Protein AF-A0A5S9IN32-F1 (afdb_monomer_lite)

Radius of gyration: 60.7 Å; chains: 1; bounding box: 199×65×132 Å

Secondary structure (DSSP, 8-state):
------TTHHHHHHHHHHHHHHHHHHHHS-----------SSS--S------------------------------HHHHHHHHHHHHHHHHHHHHHHHHHHHHHHHHHHHHHHHHHHHHHHHHHHHHHHHHHHHHHHHHHHHHHHHHHHHHHHHHHHHHHHHHHHHHHHHHHHHHHHHHHHHHHHHHHHHHHHHHHHHHHHHHHHHHHHHHHHHHHHHHHHHHHHHHHHHHHHHHHHHHHHHHHHHHHHHHHHHHHHHHHHHHHHHHHHHHHHHHHHHHHHHHHHHHHHHHHHHHHHHHHHHHHHHHHHHHHHHHHHHHHHHTT----SHHHHHHHHHHHHTT--TT---PEEE--SHHHHHHHHHHHHHTT-EEEEEETT-S-EEEE-TT--SHHHHEEEE--GGGGGGEEEEEEEE-TTT-HHHHHHHHHTT---GGG--EEEEEEEEHHHHHHHHHHHHHHHHHTT--GGGEEEEEEEEEE-TTS-EEEEEEEEEETTS-EEE---GGGG-

Organism: Uabimicrobium amorphum (NCBI:txid2596890)

Foldseek 3Di:
DDDDDDPCPVVVVV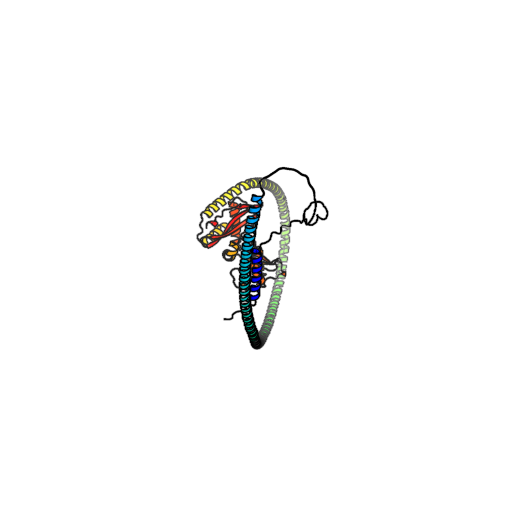VCVVVVVVVCCVPPPPPPPPPPDDDPDPPDDDDDDDDDDDDDDDDDDDDDDDDDDDDDDDPDDVVVVVVVVVVVVVVVVVVVVVVVVVVVVVVVVVVVVVVVVVVVVVVVVVVVVVVVVVVVVVVVVVVVVVVVVVVVVVVVVVVVVVVVVVVVVVVVVVVVVVVVVVVVVVVVVVVVVVVVVVVVVVVVVVVVVVVVVVVVVVVVVVVVVVVVVVVVVVVVVVVVVVVVVVVVVCVVVVVVVVVVVVVVVVVVVVVVVVVVVVVVVVVVVVVVVVVVVVVVVVVVVVVVVVVVLVVVLVVLVVVVVVLLVDDQQDPVSVLVVLVVQLVPDDPPQQAAAEAALDPVCVVCVLVQCVQQVKWKKKAAPLNQWIWTANPPDDDLLVRTHIGRDPVVLVQFDPDKHWDAVVSVVVVVVSNVVNVNDDVVRHDITMIITGGPSRVSSVRSQRCSQQVNVPHHSVFFHYQHWHWDAAPNGHIDIGGQWTQGPVRDIDGTGGSRVHD

Sequence (515 aa):
MRILHQPNIKYYAIFLAVSGVIHYVLCFLPWEKKKVKVNVAAVVKAAIKKKEEKPQEKPKEKPQKKQVDLQKKKDKEELIRYRENLEKKLRDELINKLKKIEAEKKKEIDEIKKELTKEQIQKRKELEQQTAEQQKISQELMKKLTQINQKMQEIKKQEQQQQREFTKKMQEVERKNEQKMQEKLANLEQKNREKMNEMQKKVNDEQRKLQNRKKQLDMLARKQKEELEKTKEEREQNRKNLEDYKRKIAKAVKNKMREQEKENREKIQKTLDEERKKLALEKTRLEKEILQQKRMLEQAQRLSKKNRRKKEREIINKQWKFLERVRVDSLEEHQKYIRNFSTTSKGDTVVPALNFFDNRFLKDMPEVTRFHKMQLIAYPSSMSYFIKVNLDERSLSRRYVKMKDENYFRKFNERTIDISPEILPKIAREVKRAGVYNYSDGKLNFFMLLPHSTAKYLAWKETTVCKKHGHDPKNVRICNSYFSKTRHGHWSLIVRSLVLKGGRTVSVEDFEERW

Structure (mmCIF, N/CA/C/O backbone):
data_AF-A0A5S9IN32-F1
#
_entry.id   AF-A0A5S9IN32-F1
#
loop_
_atom_site.group_PDB
_atom_site.id
_atom_site.type_symbol
_atom_site.label_atom_id
_atom_site.label_alt_id
_atom_site.label_comp_id
_atom_site.label_asym_id
_atom_site.label_entity_id
_atom_site.label_seq_id
_atom_site.pdbx_PDB_ins_code
_atom_site.Cartn_x
_atom_site.Cartn_y
_atom_site.Cartn_z
_atom_site.occupancy
_atom_site.B_iso_or_equiv
_atom_site.auth_seq_id
_atom_site.auth_comp_id
_atom_site.auth_asym_id
_atom_site.auth_atom_id
_atom_site.pdbx_PDB_model_num
ATOM 1 N N . MET A 1 1 ? 1.864 -20.190 34.675 1.00 36.59 1 MET A N 1
ATOM 2 C CA . MET A 1 1 ? 1.231 -19.208 33.755 1.00 36.59 1 MET A CA 1
ATOM 3 C C . MET A 1 1 ? 1.210 -17.841 34.440 1.00 36.59 1 MET A C 1
ATOM 5 O O . MET A 1 1 ? 1.084 -17.827 35.656 1.00 36.59 1 MET A O 1
ATOM 9 N N . ARG A 1 2 ? 1.341 -16.712 33.724 1.00 32.41 2 ARG A N 1
ATOM 10 C CA . ARG A 1 2 ? 1.148 -15.361 34.300 1.00 32.41 2 ARG A CA 1
ATOM 11 C C . ARG A 1 2 ? -0.135 -14.750 33.735 1.00 32.41 2 ARG A C 1
ATOM 13 O O . ARG A 1 2 ? -0.188 -14.458 32.545 1.00 32.41 2 ARG A O 1
ATOM 20 N N . ILE A 1 3 ? -1.150 -14.569 34.577 1.00 35.88 3 ILE A N 1
ATOM 21 C CA . ILE A 1 3 ? -2.403 -13.907 34.194 1.00 35.88 3 ILE A CA 1
ATOM 22 C C . ILE A 1 3 ? -2.163 -12.395 34.226 1.00 35.88 3 ILE A C 1
ATOM 24 O O . ILE A 1 3 ? -1.993 -11.806 35.293 1.00 35.88 3 ILE A O 1
ATOM 28 N N . LEU A 1 4 ? -2.112 -11.770 33.049 1.00 36.72 4 LEU A N 1
ATOM 29 C CA . LEU A 1 4 ? -1.941 -10.324 32.915 1.00 36.72 4 LEU A CA 1
ATOM 30 C C . LEU A 1 4 ? -3.186 -9.600 33.444 1.00 36.72 4 LEU A C 1
ATOM 32 O O . LEU A 1 4 ? -4.241 -9.632 32.811 1.00 36.72 4 LEU A O 1
ATOM 36 N N . HIS A 1 5 ? -3.049 -8.914 34.580 1.00 45.66 5 HIS A N 1
ATOM 37 C CA . HIS A 1 5 ? -4.052 -7.967 35.065 1.00 45.66 5 HIS A CA 1
ATOM 38 C C . HIS A 1 5 ? -4.254 -6.855 34.026 1.00 45.66 5 HIS A C 1
ATOM 40 O O . HIS A 1 5 ? -3.381 -6.008 33.841 1.00 45.66 5 HIS A O 1
ATOM 46 N N . GLN A 1 6 ? -5.404 -6.843 33.346 1.00 47.38 6 GLN A N 1
ATOM 47 C CA . GLN A 1 6 ? -5.774 -5.736 32.466 1.00 47.38 6 GLN A CA 1
ATOM 48 C C . GLN A 1 6 ? -6.560 -4.675 33.255 1.00 47.38 6 GLN A C 1
ATOM 50 O O . GLN A 1 6 ? -7.687 -4.952 33.670 1.00 47.38 6 GLN A O 1
ATOM 55 N N . PRO A 1 7 ? -6.046 -3.438 33.410 1.00 50.81 7 PRO A N 1
ATOM 56 C CA . PRO A 1 7 ? -6.732 -2.384 34.169 1.00 50.81 7 PRO A CA 1
ATOM 57 C C . PRO A 1 7 ? -8.033 -1.887 33.505 1.00 50.81 7 PRO A C 1
ATOM 59 O O . PRO A 1 7 ? -8.805 -1.151 34.114 1.00 50.81 7 PRO A O 1
ATOM 62 N N . ASN A 1 8 ? -8.309 -2.307 32.267 1.00 53.72 8 ASN A N 1
ATOM 63 C CA . ASN A 1 8 ? -9.374 -1.753 31.430 1.00 53.72 8 ASN A CA 1
ATOM 64 C C . ASN A 1 8 ? -10.777 -2.334 31.688 1.00 53.72 8 ASN A C 1
ATOM 66 O O . ASN A 1 8 ? -11.750 -1.782 31.177 1.00 53.72 8 ASN A O 1
ATOM 70 N N . ILE A 1 9 ? -10.918 -3.406 32.479 1.00 65.62 9 ILE A N 1
ATOM 71 C CA . ILE A 1 9 ? -12.218 -4.069 32.726 1.00 65.62 9 ILE A CA 1
ATOM 72 C C . ILE A 1 9 ? -13.261 -3.083 33.286 1.00 65.62 9 ILE A C 1
ATOM 74 O O . ILE A 1 9 ? -14.412 -3.089 32.850 1.00 65.62 9 ILE A O 1
ATOM 78 N N . LYS A 1 10 ? -12.849 -2.168 34.177 1.00 67.50 10 LYS A N 1
ATOM 79 C CA . LYS A 1 10 ? -13.735 -1.140 34.755 1.00 67.50 10 LYS A CA 1
ATOM 80 C C . LYS A 1 10 ? -14.304 -0.183 33.696 1.00 67.50 10 LYS A C 1
ATOM 82 O O . LYS A 1 10 ? -15.475 0.176 33.773 1.00 67.50 10 LYS A O 1
ATOM 87 N N . TYR A 1 11 ? -13.519 0.178 32.678 1.00 72.19 11 TYR A N 1
ATOM 88 C CA . TYR A 1 11 ? -13.979 1.045 31.587 1.00 72.19 11 TYR A CA 1
ATOM 89 C C . TYR A 1 11 ? -14.972 0.339 30.658 1.00 72.19 11 TYR A C 1
ATOM 91 O O . TYR A 1 11 ? -15.955 0.954 30.250 1.00 72.19 11 TYR A O 1
ATOM 99 N N . TYR A 1 12 ? -14.774 -0.953 30.370 1.00 69.19 12 TYR A N 1
ATOM 100 C CA . TYR A 1 12 ? -15.745 -1.730 29.588 1.00 69.19 12 TYR A CA 1
ATOM 101 C C . TYR A 1 12 ? -17.080 -1.903 30.323 1.00 69.19 12 TYR A C 1
ATOM 103 O O . TYR A 1 12 ? -18.126 -1.783 29.691 1.00 69.19 12 TYR A O 1
ATOM 111 N N . ALA A 1 13 ? -17.066 -2.103 31.646 1.00 72.19 13 ALA A N 1
ATOM 112 C CA . ALA A 1 13 ? -18.290 -2.163 32.447 1.00 72.19 13 ALA A CA 1
ATOM 113 C C . ALA A 1 13 ? -19.086 -0.842 32.394 1.00 72.19 13 ALA A C 1
ATOM 115 O O . ALA A 1 13 ? -20.290 -0.861 32.146 1.00 72.19 13 ALA A O 1
ATOM 116 N N . ILE A 1 14 ? -18.412 0.306 32.545 1.00 79.88 14 ILE A N 1
ATOM 117 C CA . ILE A 1 14 ? -19.043 1.634 32.435 1.00 79.88 14 ILE A CA 1
ATOM 118 C C . ILE A 1 14 ? -19.592 1.867 31.018 1.00 79.88 14 ILE A C 1
ATOM 120 O O . ILE A 1 14 ? -20.726 2.317 30.867 1.00 79.88 14 ILE A O 1
ATOM 124 N N . PHE A 1 15 ? -18.827 1.524 29.976 1.00 82.69 15 PHE A N 1
ATOM 125 C CA . PHE A 1 15 ? -19.266 1.678 28.586 1.00 82.69 15 PHE A CA 1
ATOM 126 C C . PHE A 1 15 ? -20.503 0.825 28.265 1.00 82.69 15 PHE A C 1
ATOM 128 O O . PHE A 1 15 ? -21.442 1.318 27.642 1.00 82.69 15 PHE A O 1
ATOM 135 N N . LEU A 1 16 ? -20.540 -0.429 28.730 1.00 80.12 16 LEU A N 1
ATOM 136 C CA . LEU A 1 16 ? -21.697 -1.314 28.566 1.00 80.12 16 LEU A CA 1
ATOM 137 C C . LEU A 1 16 ? -22.925 -0.802 29.331 1.00 80.12 16 LEU A C 1
ATOM 139 O O . LEU A 1 16 ? -24.019 -0.821 28.774 1.00 80.12 16 LEU A O 1
ATOM 143 N N . ALA A 1 17 ? -22.755 -0.285 30.552 1.00 84.56 17 ALA A N 1
ATOM 144 C CA . ALA A 1 17 ? -23.851 0.306 31.319 1.00 84.56 17 ALA A CA 1
ATOM 145 C C . ALA A 1 17 ? -24.444 1.542 30.615 1.00 84.56 17 ALA A C 1
ATOM 147 O O . ALA A 1 17 ? -25.655 1.612 30.408 1.00 84.56 17 ALA A O 1
ATOM 148 N N . VAL A 1 18 ? -23.602 2.484 30.173 1.00 85.75 18 VAL A N 1
ATOM 149 C CA . VAL A 1 18 ? -24.047 3.691 29.451 1.00 85.75 18 VAL A CA 1
ATOM 150 C C . VAL A 1 18 ? -24.701 3.333 28.112 1.00 85.75 18 VAL A C 1
ATOM 152 O O . VAL A 1 18 ? -25.775 3.845 27.800 1.00 85.75 18 VAL A O 1
ATOM 155 N N . SER A 1 19 ? -24.114 2.411 27.341 1.00 86.50 19 SER A N 1
ATOM 156 C CA . SER A 1 19 ? -24.701 1.933 26.083 1.00 86.50 19 SER A CA 1
ATOM 157 C C . SER A 1 19 ? -26.041 1.225 26.306 1.00 86.50 19 SER A C 1
ATOM 159 O O . SER A 1 19 ? -26.963 1.421 25.518 1.00 86.50 19 SER A O 1
ATOM 161 N N . GLY A 1 20 ? -26.169 0.429 27.373 1.00 86.62 20 GLY A N 1
ATOM 162 C CA . GLY A 1 20 ? -27.407 -0.258 27.739 1.00 86.62 20 GLY A CA 1
ATOM 163 C C . GLY A 1 20 ? -28.524 0.713 28.117 1.00 86.62 20 GLY A C 1
ATOM 164 O O . GLY A 1 20 ? -29.635 0.579 27.614 1.00 86.62 20 GLY A O 1
ATOM 165 N N . VAL A 1 21 ? -28.221 1.742 28.918 1.00 86.69 21 VAL A N 1
ATOM 166 C CA . VAL A 1 21 ? -29.180 2.805 29.263 1.00 86.69 21 VAL A CA 1
ATOM 167 C C . VAL A 1 21 ? -29.613 3.585 28.020 1.00 86.69 21 VAL A C 1
ATOM 169 O O . VAL A 1 21 ? -30.809 3.760 27.812 1.00 86.69 21 VAL A O 1
ATOM 172 N N . ILE A 1 22 ? -28.682 4.001 27.153 1.00 83.25 22 ILE A N 1
ATOM 173 C CA . ILE A 1 22 ? -29.022 4.721 25.911 1.00 83.25 22 ILE A CA 1
ATOM 174 C C . ILE A 1 22 ? -29.894 3.853 24.992 1.00 83.25 22 ILE A C 1
ATOM 176 O O . ILE A 1 22 ? -30.887 4.337 24.452 1.00 83.25 22 ILE A O 1
ATOM 180 N N . HIS A 1 23 ? -29.567 2.568 24.834 1.00 83.44 23 HIS A N 1
ATOM 181 C CA . HIS A 1 23 ? -30.357 1.653 24.010 1.00 83.44 23 HIS A CA 1
ATOM 182 C C . HIS A 1 23 ? -31.751 1.404 24.609 1.00 83.44 23 HIS A C 1
ATOM 184 O O . HIS A 1 23 ? -32.741 1.445 23.884 1.00 83.44 23 HIS A O 1
ATOM 190 N N . TYR A 1 24 ? -31.857 1.252 25.933 1.00 84.62 24 TYR A N 1
ATOM 191 C CA . TYR A 1 24 ? -33.141 1.122 26.623 1.00 84.62 24 TYR A CA 1
ATOM 192 C C . TYR A 1 24 ? -34.020 2.372 26.452 1.00 84.62 24 TYR A C 1
ATOM 194 O O . TYR A 1 24 ? -35.197 2.259 26.114 1.00 84.62 24 TYR A O 1
ATOM 202 N N . VAL A 1 25 ? -33.439 3.568 26.599 1.00 80.88 25 VAL A N 1
ATOM 203 C CA . VAL A 1 25 ? -34.124 4.852 26.373 1.00 80.88 25 VAL A CA 1
ATOM 204 C C . VAL A 1 25 ? -34.614 4.985 24.926 1.00 80.88 25 VAL A C 1
ATOM 206 O O . VAL A 1 25 ? -35.728 5.447 24.710 1.00 80.88 25 VAL A O 1
ATOM 209 N N . LEU A 1 26 ? -33.822 4.561 23.935 1.00 76.88 26 LEU A N 1
ATOM 210 C CA . LEU A 1 26 ? -34.195 4.652 22.517 1.00 76.88 26 LEU A CA 1
ATOM 211 C C . LEU A 1 26 ? -35.216 3.594 22.066 1.00 76.88 26 LEU A C 1
ATOM 213 O O . LEU A 1 26 ? -35.927 3.832 21.091 1.00 76.88 26 LEU A O 1
ATOM 217 N N . CYS A 1 27 ? -35.284 2.438 22.734 1.00 79.19 27 CYS A N 1
ATOM 218 C CA . CYS A 1 27 ? -36.144 1.322 22.325 1.00 79.19 27 CYS A CA 1
ATOM 219 C C . CYS A 1 27 ? -37.420 1.151 23.166 1.00 79.19 27 CYS A C 1
ATOM 221 O O . CYS A 1 27 ? -38.400 0.631 22.638 1.00 79.19 27 CYS A O 1
ATOM 223 N N . PHE A 1 28 ? -37.428 1.561 24.442 1.00 76.75 28 PHE A N 1
ATOM 224 C CA . PHE A 1 28 ? -38.509 1.226 25.386 1.00 76.75 28 PHE A CA 1
ATOM 225 C C . PHE A 1 28 ? -39.155 2.416 26.105 1.00 76.75 28 PHE A C 1
ATOM 227 O O . PHE A 1 28 ? -40.257 2.256 26.629 1.00 76.75 28 PHE A O 1
ATOM 234 N N . LEU A 1 29 ? -38.550 3.612 26.113 1.00 64.38 29 LEU A N 1
ATOM 235 C CA . LEU A 1 29 ? -39.297 4.810 26.509 1.00 64.38 29 LEU A CA 1
ATOM 236 C C . LEU A 1 29 ? -40.162 5.280 25.329 1.00 64.38 29 LEU A C 1
ATOM 238 O O . LEU A 1 29 ? -39.626 5.521 24.244 1.00 64.38 29 LEU A O 1
ATOM 242 N N . PRO A 1 30 ? -41.490 5.436 25.502 1.00 52.59 30 PRO A N 1
ATOM 243 C CA . PRO A 1 30 ? -42.349 5.923 24.436 1.00 52.59 30 PRO A CA 1
ATOM 244 C C . PRO A 1 30 ? -41.952 7.359 24.098 1.00 52.59 30 PRO A C 1
ATOM 246 O O . PRO A 1 30 ? -42.098 8.273 24.911 1.00 52.59 30 PRO A O 1
ATOM 249 N N . TRP A 1 31 ? -41.435 7.563 22.886 1.00 54.72 31 TRP A N 1
ATOM 250 C CA . TRP A 1 31 ? -41.014 8.880 22.420 1.00 54.72 31 TRP A CA 1
ATOM 251 C C . TRP A 1 31 ? -42.261 9.717 22.109 1.00 54.72 31 TRP A C 1
ATOM 253 O O . TRP A 1 31 ? -42.745 9.754 20.973 1.00 54.72 31 TRP A O 1
ATOM 263 N N . GLU A 1 32 ? -42.831 10.334 23.150 1.00 49.41 32 GLU A N 1
ATOM 264 C CA . GLU A 1 32 ? -44.016 11.177 23.038 1.00 49.41 32 GLU A CA 1
ATOM 265 C C . GLU A 1 32 ? -43.789 12.247 21.972 1.00 49.41 32 GLU A C 1
ATOM 267 O O . GLU A 1 32 ? -43.002 13.185 22.134 1.00 49.41 32 GLU A O 1
ATOM 272 N N . LYS A 1 33 ? -44.524 12.118 20.864 1.00 47.69 33 LYS A N 1
ATOM 273 C CA . LYS A 1 33 ? -44.567 13.128 19.813 1.00 47.69 33 LYS A CA 1
ATOM 274 C C . LYS A 1 33 ? -45.239 14.372 20.385 1.00 47.69 33 LYS A C 1
ATOM 276 O O . LYS A 1 33 ? -46.455 14.522 20.255 1.00 47.69 33 LYS A O 1
ATOM 281 N N . LYS A 1 34 ? -44.442 15.266 20.985 1.00 41.47 34 LYS A N 1
ATOM 282 C CA . LYS A 1 34 ? -44.843 16.615 21.406 1.00 41.47 34 LYS A CA 1
ATOM 283 C C . LYS A 1 34 ? -45.348 17.404 20.197 1.00 41.47 34 LYS A C 1
ATOM 285 O O . LYS A 1 34 ? -44.633 18.199 19.594 1.00 41.47 34 LYS A O 1
ATOM 290 N N . LYS A 1 35 ? -46.619 17.188 19.854 1.00 41.06 35 LYS A N 1
ATOM 291 C CA . LYS A 1 35 ? -47.402 18.088 19.016 1.00 41.06 35 LYS A CA 1
ATOM 292 C C . LYS A 1 35 ? -47.446 19.419 19.753 1.00 41.06 35 LYS A C 1
ATOM 294 O O . LYS A 1 35 ? -48.157 19.542 20.748 1.00 41.06 35 LYS A O 1
ATOM 299 N N . VAL A 1 36 ? -46.691 20.399 19.265 1.00 46.50 36 VAL A N 1
ATOM 300 C CA . VAL A 1 36 ? -46.791 21.788 19.719 1.00 46.50 36 VAL A CA 1
ATOM 301 C C . VAL A 1 36 ? -48.169 22.306 19.304 1.00 46.50 36 VAL A C 1
ATOM 303 O O . VAL A 1 36 ? -48.356 22.838 18.214 1.00 46.50 36 VAL A O 1
ATOM 306 N N . LYS A 1 37 ? -49.169 22.086 20.161 1.00 39.41 37 LYS A N 1
ATOM 307 C CA . LYS A 1 37 ? -50.453 22.776 20.081 1.00 39.41 37 LYS A CA 1
ATOM 308 C C . LYS A 1 37 ? -50.265 24.152 20.704 1.00 39.41 37 LYS A C 1
ATOM 310 O O . LYS A 1 37 ? -50.038 24.257 21.907 1.00 39.41 37 LYS A O 1
ATOM 315 N N . VAL A 1 38 ? -50.361 25.191 19.879 1.00 40.50 38 VAL A N 1
ATOM 316 C CA . VAL A 1 38 ? -50.439 26.579 20.347 1.00 40.50 38 VAL A CA 1
ATOM 317 C C . VAL A 1 38 ? -51.655 26.713 21.270 1.00 40.50 38 VAL A C 1
ATOM 319 O O . VAL A 1 38 ? -52.733 26.203 20.959 1.00 40.50 38 VAL A O 1
ATOM 322 N N . ASN A 1 39 ? -51.474 27.354 22.424 1.00 41.34 39 ASN A N 1
ATOM 323 C CA . ASN A 1 39 ? -52.540 27.535 23.404 1.00 41.34 39 ASN A CA 1
ATOM 324 C C . ASN A 1 39 ? -53.420 28.733 23.015 1.00 41.34 39 ASN A C 1
ATOM 326 O O . ASN A 1 39 ? -52.931 29.856 22.939 1.00 41.34 39 ASN A O 1
ATOM 330 N N . VAL A 1 40 ? -54.713 28.487 22.795 1.00 41.56 40 VAL A N 1
ATOM 331 C CA . VAL A 1 40 ? -55.714 29.502 22.402 1.00 41.56 40 VAL A CA 1
ATOM 332 C C . VAL A 1 40 ? -56.843 29.613 23.451 1.00 41.56 40 VAL A C 1
ATOM 334 O O . VAL A 1 40 ? -57.780 30.384 23.290 1.00 41.56 40 VAL A O 1
ATOM 337 N N . ALA A 1 41 ? -56.764 28.866 24.560 1.00 36.53 41 ALA A N 1
ATOM 338 C CA . ALA A 1 41 ? -57.887 28.644 25.482 1.00 36.53 41 ALA A CA 1
ATOM 339 C C . ALA A 1 41 ? -57.720 29.279 26.881 1.00 36.53 41 ALA A C 1
ATOM 341 O O . ALA A 1 41 ? -58.459 28.924 27.794 1.00 36.53 41 ALA A O 1
ATOM 342 N N . ALA A 1 42 ? -56.758 30.193 27.069 1.00 41.72 42 ALA A N 1
ATOM 343 C CA . ALA A 1 42 ? -56.380 30.702 28.399 1.00 41.72 42 ALA A CA 1
ATOM 344 C C . ALA A 1 42 ? -56.327 32.239 28.556 1.00 41.72 42 ALA A C 1
ATOM 346 O O . ALA A 1 42 ? -56.027 32.710 29.648 1.00 41.72 42 ALA A O 1
ATOM 347 N N . VAL A 1 43 ? -56.590 33.031 27.504 1.00 41.53 43 VAL A N 1
ATOM 348 C CA . VAL A 1 43 ? -56.375 34.503 27.525 1.00 41.53 43 VAL A CA 1
ATOM 349 C C . VAL A 1 43 ? -57.648 35.319 27.223 1.00 41.53 43 VAL A C 1
ATOM 351 O O . VAL A 1 43 ? -57.640 36.540 27.323 1.00 41.53 43 VAL A O 1
ATOM 354 N N . VAL A 1 44 ? -58.787 34.674 26.932 1.00 37.09 44 VAL A N 1
ATOM 355 C CA . VAL A 1 44 ? -60.081 35.366 26.755 1.00 37.09 44 VAL A CA 1
ATOM 356 C C . VAL A 1 44 ? -61.194 34.660 27.531 1.00 37.09 44 VAL A C 1
ATOM 358 O O . VAL A 1 44 ? -61.834 33.753 27.001 1.00 37.09 44 VAL A O 1
ATOM 361 N N . LYS A 1 45 ? -61.422 35.105 28.778 1.00 36.69 45 LYS A N 1
ATOM 362 C CA . LYS A 1 45 ? -62.750 35.277 29.417 1.00 36.69 45 LYS A CA 1
ATOM 363 C C . LYS A 1 45 ? -62.639 35.812 30.852 1.00 36.69 45 LYS A C 1
ATOM 365 O O . LYS A 1 45 ? -62.972 35.150 31.829 1.00 36.69 45 LYS A O 1
ATOM 370 N N . ALA A 1 46 ? -62.236 37.075 30.951 1.00 38.34 46 ALA A N 1
ATOM 371 C CA . ALA A 1 46 ? -62.897 37.971 31.893 1.00 38.34 46 ALA A CA 1
ATOM 372 C C . ALA A 1 46 ? -64.094 38.633 31.174 1.00 38.34 46 ALA A C 1
ATOM 374 O O . ALA A 1 46 ? -64.068 38.769 29.951 1.00 38.34 46 ALA A O 1
ATOM 375 N N . ALA A 1 47 ? -65.087 39.079 31.950 1.00 35.19 47 ALA A N 1
ATOM 376 C CA . ALA A 1 47 ? -66.304 39.797 31.536 1.00 35.19 47 ALA A CA 1
ATOM 377 C C . ALA A 1 47 ? -67.436 39.008 30.825 1.00 35.19 47 ALA A C 1
ATOM 379 O O . ALA A 1 47 ? -67.218 38.041 30.102 1.00 35.19 47 ALA A O 1
ATOM 380 N N . ILE A 1 48 ? -68.655 39.550 31.019 1.00 39.78 48 ILE A N 1
ATOM 381 C CA . ILE A 1 48 ? -69.983 39.165 30.483 1.00 39.78 48 ILE A CA 1
ATOM 382 C C . ILE A 1 48 ? -70.561 37.842 31.046 1.00 39.78 48 ILE A C 1
ATOM 384 O O . ILE A 1 48 ? -69.900 36.817 30.971 1.00 39.78 48 ILE A O 1
ATOM 388 N N . LYS A 1 49 ? -71.831 37.693 31.472 1.00 34.94 49 LYS A N 1
ATOM 389 C CA . LYS A 1 49 ? -72.930 38.479 32.119 1.00 34.94 49 LYS A CA 1
ATOM 390 C C . LYS A 1 49 ? -74.256 37.735 31.808 1.00 34.94 49 LYS A C 1
A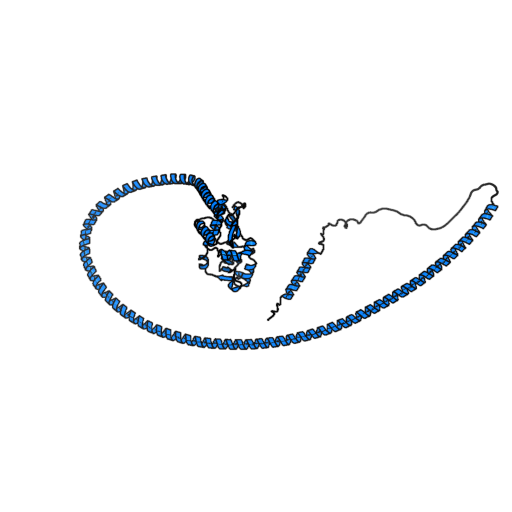TOM 392 O O . LYS A 1 49 ? -74.381 37.210 30.710 1.00 34.94 49 LYS A O 1
ATOM 397 N N . LYS A 1 50 ? -75.264 37.869 32.694 1.00 35.16 50 LYS A N 1
ATOM 398 C CA . LYS A 1 50 ? -76.685 37.423 32.571 1.00 35.16 50 LYS A CA 1
ATOM 399 C C . LYS A 1 50 ? -76.923 35.896 32.691 1.00 35.16 50 LYS A C 1
ATOM 401 O O . LYS A 1 50 ? -76.252 35.122 32.030 1.00 35.16 50 LYS A O 1
ATOM 406 N N . LYS A 1 51 ? -77.738 35.495 33.688 1.00 33.28 51 LYS A N 1
ATOM 407 C CA . LYS A 1 51 ? -79.138 34.972 33.600 1.00 33.28 51 LYS A CA 1
ATOM 408 C C . LYS A 1 51 ? -79.170 33.445 33.333 1.00 33.28 51 LYS A C 1
ATOM 410 O O . LYS A 1 51 ? -78.454 33.006 32.449 1.00 33.28 51 LYS A O 1
ATOM 415 N N . GLU A 1 52 ? -79.942 32.585 34.013 1.00 31.19 52 GLU A N 1
ATOM 416 C CA . GLU A 1 52 ? -80.926 32.707 35.124 1.00 31.19 52 GLU A CA 1
ATOM 417 C C . GLU A 1 52 ? -81.301 31.275 35.634 1.00 31.19 52 GLU A C 1
ATOM 419 O O . GLU A 1 52 ? -80.786 30.314 35.072 1.00 31.19 52 GLU A O 1
ATOM 424 N N . GLU A 1 53 ? -82.120 30.982 36.662 1.00 31.12 53 GLU A N 1
ATOM 425 C CA . GLU A 1 53 ? -82.921 31.799 37.604 1.00 31.12 53 GLU A CA 1
ATOM 426 C C . GLU A 1 53 ? -82.939 31.199 39.047 1.00 31.12 53 GLU A C 1
ATOM 428 O O . GLU A 1 53 ? -81.981 31.377 39.798 1.00 31.12 53 GLU A O 1
ATOM 433 N N . LYS A 1 54 ? -84.054 30.559 39.448 1.00 34.12 54 LYS A N 1
ATOM 434 C CA . LYS A 1 54 ? -84.503 30.022 40.763 1.00 34.12 54 LYS A CA 1
ATOM 435 C C . LYS A 1 54 ? -85.864 29.297 40.501 1.00 34.12 54 LYS A C 1
ATOM 437 O O . LYS A 1 54 ? -86.194 29.189 39.321 1.00 34.12 54 LYS A O 1
ATOM 442 N N . PRO A 1 55 ? -86.700 28.824 41.467 1.00 42.75 55 PRO A N 1
ATOM 443 C CA . PRO A 1 55 ? -86.668 28.841 42.947 1.00 42.75 55 PRO A CA 1
ATOM 444 C C . PRO A 1 55 ? -86.781 27.385 43.520 1.00 42.75 55 PRO A C 1
ATOM 446 O O . PRO A 1 55 ? -86.345 26.474 42.832 1.00 42.75 55 PRO A O 1
ATOM 449 N N . GLN A 1 56 ? -87.293 27.017 44.714 1.00 31.45 56 GLN A N 1
ATOM 450 C CA . GLN A 1 56 ? -87.781 27.704 45.933 1.00 31.45 56 GLN A CA 1
ATOM 451 C C . GLN A 1 56 ? -87.629 26.764 47.158 1.00 31.45 56 GLN A C 1
ATOM 453 O O . GLN A 1 56 ? -87.886 25.572 47.035 1.00 31.45 56 GLN A O 1
ATOM 458 N N . GLU A 1 57 ? -87.356 27.305 48.348 1.00 37.44 57 GLU A N 1
ATOM 459 C CA . GLU A 1 57 ? -87.786 26.727 49.639 1.00 37.44 57 GLU A CA 1
ATOM 460 C C . GLU A 1 57 ? -88.902 27.611 50.218 1.00 37.44 57 GLU A C 1
ATOM 462 O O . GLU A 1 57 ? -88.862 28.826 50.005 1.00 37.44 57 GLU A O 1
ATOM 467 N N . LYS A 1 58 ? -89.852 27.057 50.991 1.00 32.53 58 LYS A N 1
ATOM 468 C CA . LYS A 1 58 ? -90.803 27.845 51.807 1.00 32.53 58 LYS A CA 1
ATOM 469 C C . LYS A 1 58 ? -91.312 27.102 53.059 1.00 32.53 58 LYS A C 1
ATOM 471 O O . LYS A 1 58 ? -91.762 25.966 52.927 1.00 32.53 58 LYS A O 1
ATOM 476 N N . PRO A 1 59 ? -91.347 27.759 54.238 1.00 46.38 59 PRO A N 1
ATOM 477 C CA . PRO A 1 59 ? -92.003 27.253 55.448 1.00 46.38 59 PRO A CA 1
ATOM 478 C C . PRO A 1 59 ? -93.260 28.054 55.893 1.00 46.38 59 PRO A C 1
ATOM 480 O O . PRO A 1 59 ? -93.384 29.237 55.605 1.00 46.38 59 PRO A O 1
ATOM 483 N N . LYS A 1 60 ? -94.109 27.386 56.697 1.00 34.47 60 LYS A N 1
ATOM 484 C CA . LYS A 1 60 ? -95.004 27.874 57.789 1.00 34.47 60 LYS A CA 1
ATOM 485 C C . LYS A 1 60 ? -96.134 28.935 57.595 1.00 34.47 60 LYS A C 1
ATOM 487 O O . LYS A 1 60 ? -95.891 30.097 57.318 1.00 34.47 60 LYS A O 1
ATOM 492 N N . GLU A 1 61 ? -97.325 28.507 58.062 1.00 31.08 61 GLU A N 1
ATOM 493 C CA . GLU A 1 61 ? -98.340 29.184 58.927 1.00 31.08 61 GLU A CA 1
ATOM 494 C C . GLU A 1 61 ? -99.376 30.243 58.426 1.00 31.08 61 GLU A C 1
ATOM 496 O O . GLU A 1 61 ? -99.028 31.382 58.148 1.00 31.08 61 GLU A O 1
ATOM 501 N N . LYS A 1 62 ? -100.676 29.893 58.638 1.00 33.66 62 LYS A N 1
ATOM 502 C CA . LYS A 1 62 ? -101.841 30.732 59.088 1.00 33.66 62 LYS A CA 1
ATOM 503 C C . LYS A 1 62 ? -102.471 31.769 58.100 1.00 33.66 62 LYS A C 1
ATOM 505 O O . LYS A 1 62 ? -101.808 32.175 57.159 1.00 33.66 62 LYS A O 1
ATOM 510 N N . PRO A 1 63 ? -103.701 32.309 58.353 1.00 44.47 63 PRO A N 1
ATOM 511 C CA . PRO A 1 63 ? -104.968 31.665 58.799 1.00 44.47 63 PRO A CA 1
ATOM 512 C C . PRO A 1 63 ? -106.279 32.237 58.129 1.00 44.47 63 PRO A C 1
ATOM 514 O O . PRO A 1 63 ? -106.208 33.199 57.380 1.00 44.47 63 PRO A O 1
ATOM 517 N N . GLN A 1 64 ? -107.481 31.758 58.542 1.00 30.94 64 GLN A N 1
ATOM 518 C CA . GLN A 1 64 ? -108.841 32.392 58.395 1.00 30.94 64 GLN A CA 1
ATOM 519 C C . GLN A 1 64 ? -109.503 32.475 56.976 1.00 30.94 64 GLN A C 1
ATOM 521 O O . GLN A 1 64 ? -108.787 32.437 55.989 1.00 30.94 64 GLN A O 1
ATOM 526 N N . LYS A 1 65 ? -110.841 32.632 56.759 1.00 30.59 65 LYS A N 1
ATOM 527 C CA . LYS A 1 65 ? -112.121 32.244 57.457 1.00 30.59 65 LYS A CA 1
ATOM 528 C C . LYS A 1 65 ? -113.363 32.567 56.545 1.00 30.59 65 LYS A C 1
ATOM 530 O O . LYS A 1 65 ? -113.222 33.407 55.669 1.00 30.59 65 LYS A O 1
ATOM 535 N N . LYS A 1 66 ? -114.566 32.017 56.852 1.00 33.16 66 LYS A N 1
ATOM 536 C CA . LYS A 1 66 ? -115.950 32.289 56.307 1.00 33.16 66 LYS A CA 1
ATOM 537 C C . LYS A 1 66 ? -116.342 31.640 54.945 1.00 33.16 66 LYS A C 1
ATOM 539 O O . LYS A 1 66 ? -115.580 31.747 54.001 1.00 33.16 66 LYS A O 1
ATOM 544 N N . GLN A 1 67 ? -117.370 30.761 54.900 1.00 33.69 67 GLN A N 1
ATOM 545 C CA . GLN A 1 67 ? -118.846 30.927 54.640 1.00 33.69 67 GLN A CA 1
ATOM 546 C C . GLN A 1 67 ? -119.197 30.976 53.125 1.00 33.69 67 GLN A C 1
ATOM 548 O O . GLN A 1 67 ? -118.391 31.486 52.361 1.00 33.69 67 GLN A O 1
ATOM 553 N N . VAL A 1 68 ? -120.299 30.403 52.598 1.00 31.84 68 VAL A N 1
ATOM 554 C CA . VAL A 1 68 ? -121.729 30.428 53.020 1.00 31.84 68 VAL A CA 1
ATOM 555 C C . VAL A 1 68 ? -122.491 29.095 52.744 1.00 31.84 68 VAL A C 1
ATOM 557 O O . VAL A 1 68 ? -122.139 28.369 51.822 1.00 31.84 68 VAL A O 1
ATOM 560 N N . ASP A 1 69 ? -123.501 28.811 53.585 1.00 35.09 69 ASP A N 1
ATOM 561 C CA . ASP A 1 69 ? -124.822 28.117 53.453 1.00 35.09 69 ASP A CA 1
ATOM 562 C C . ASP A 1 69 ? -125.325 27.636 52.054 1.00 35.09 69 ASP A C 1
ATOM 564 O O . ASP A 1 69 ? -124.894 28.165 51.039 1.00 35.09 69 ASP A O 1
ATOM 568 N N . LEU A 1 70 ? -126.305 26.726 51.838 1.00 36.91 70 LEU A N 1
ATOM 569 C CA . LEU A 1 70 ? -127.206 25.802 52.597 1.00 36.91 70 LEU A CA 1
ATOM 570 C C . LEU A 1 70 ? -127.807 24.795 51.541 1.00 36.91 70 LEU A C 1
ATOM 572 O O . LEU A 1 70 ? -127.540 24.971 50.358 1.00 36.91 70 LEU A O 1
ATOM 576 N N . GLN A 1 71 ? -128.659 23.765 51.737 1.00 37.44 71 GLN A N 1
ATOM 577 C CA . GLN A 1 71 ? -129.254 22.981 52.846 1.00 37.44 71 GLN A CA 1
ATOM 578 C C . GLN A 1 71 ? -129.822 21.653 52.257 1.00 37.44 71 GLN A C 1
ATOM 580 O O . GLN A 1 71 ? -130.385 21.715 51.164 1.00 37.44 71 GLN A O 1
ATOM 585 N N . LYS A 1 72 ? -129.837 20.518 52.994 1.00 34.16 72 LYS A N 1
ATOM 586 C CA . LYS A 1 72 ? -131.042 19.665 53.259 1.00 34.16 72 LYS A CA 1
ATOM 587 C C . LYS A 1 72 ? -130.738 18.324 53.974 1.00 34.16 72 LYS A C 1
ATOM 589 O O . LYS A 1 72 ? -129.694 17.714 53.795 1.00 34.16 72 LYS A O 1
ATOM 594 N N . LYS A 1 73 ? -131.736 17.920 54.772 1.00 36.06 73 LYS A N 1
ATOM 595 C CA . LYS A 1 73 ? -132.049 16.632 55.447 1.00 36.06 73 LYS A CA 1
ATOM 596 C C . LYS A 1 73 ? -131.749 15.370 54.593 1.00 36.06 73 LYS A C 1
ATOM 598 O O . LYS A 1 73 ? -131.835 15.479 53.376 1.00 36.06 73 LYS A O 1
ATOM 603 N N . LYS A 1 74 ? -131.536 14.148 55.118 1.00 39.56 74 LYS A N 1
ATOM 604 C CA . LYS A 1 74 ? -131.355 13.595 56.491 1.00 39.56 74 LYS A CA 1
ATOM 605 C C . LYS A 1 74 ? -130.662 12.197 56.374 1.00 39.56 74 LYS A C 1
ATOM 607 O O . LYS A 1 74 ? -130.134 11.888 55.311 1.00 39.56 74 LYS A O 1
ATOM 612 N N . ASP A 1 75 ? -130.654 11.383 57.437 1.00 45.16 75 ASP A N 1
ATOM 613 C CA . ASP A 1 75 ? -130.381 9.923 57.424 1.00 45.16 75 ASP A CA 1
ATOM 614 C C . ASP A 1 75 ? -128.932 9.457 57.133 1.00 45.16 75 ASP A C 1
ATOM 616 O O . ASP A 1 75 ? -128.695 8.569 56.314 1.00 45.16 75 ASP A O 1
ATOM 620 N N . LYS A 1 76 ? -127.932 10.022 57.837 1.00 50.84 76 LYS A N 1
ATOM 621 C CA . LYS A 1 76 ? -126.522 9.550 57.782 1.00 50.84 76 LYS A CA 1
ATOM 622 C C . LYS A 1 76 ? -125.753 9.457 59.114 1.00 50.84 76 LYS A C 1
ATOM 624 O O . LYS A 1 76 ? -124.594 9.048 59.100 1.00 50.84 76 LYS A O 1
ATOM 629 N N . GLU A 1 77 ? -126.346 9.808 60.255 1.00 51.97 77 GLU A N 1
ATOM 630 C CA . GLU A 1 77 ? -125.584 10.004 61.506 1.00 51.97 77 GLU A CA 1
ATOM 631 C C . GLU A 1 77 ? -125.104 8.704 62.185 1.00 51.97 77 GLU A C 1
ATOM 633 O O . GLU A 1 77 ? -124.012 8.686 62.754 1.00 51.97 77 GLU A O 1
ATOM 638 N N . GLU A 1 78 ? -125.836 7.589 62.072 1.00 55.22 78 GLU A N 1
ATOM 639 C CA . GLU A 1 78 ? -125.394 6.301 62.644 1.00 55.22 78 GLU A CA 1
ATOM 640 C C . GLU A 1 78 ? -124.173 5.718 61.914 1.00 55.22 78 GLU A C 1
ATOM 642 O O . GLU A 1 78 ? -123.246 5.200 62.546 1.00 55.22 78 GLU A O 1
ATOM 647 N N . LEU A 1 79 ? -124.119 5.874 60.585 1.00 55.62 79 LEU A N 1
ATOM 648 C CA . LEU A 1 79 ? -123.022 5.368 59.756 1.00 55.62 79 LEU A CA 1
ATOM 649 C C . LEU A 1 79 ? -121.679 6.039 60.101 1.00 55.62 79 LEU A C 1
ATOM 651 O O . LEU A 1 79 ? -120.623 5.417 59.982 1.00 55.62 79 LEU A O 1
ATOM 655 N N . ILE A 1 80 ? -121.716 7.299 60.551 1.00 59.88 80 ILE A N 1
ATOM 656 C CA . ILE A 1 80 ? -120.528 8.063 60.953 1.00 59.88 80 ILE A CA 1
ATOM 657 C C . ILE A 1 80 ? -119.947 7.491 62.254 1.00 59.88 80 ILE A C 1
ATOM 659 O O . ILE A 1 80 ? -118.775 7.116 62.277 1.00 59.88 80 ILE A O 1
ATOM 663 N N . ARG A 1 81 ? -120.768 7.314 63.301 1.00 59.97 81 ARG A N 1
ATOM 664 C CA . ARG A 1 81 ? -120.307 6.809 64.613 1.00 59.97 81 ARG A CA 1
ATOM 665 C C . ARG A 1 81 ? -119.722 5.395 64.556 1.00 59.97 81 ARG A C 1
ATOM 667 O O . ARG A 1 81 ? -118.794 5.081 65.307 1.00 59.97 81 ARG A O 1
ATOM 674 N N . TYR A 1 82 ? -120.247 4.531 63.683 1.00 66.19 82 TYR A N 1
ATOM 675 C CA . TYR A 1 82 ? -119.665 3.202 63.467 1.00 66.19 82 TYR A CA 1
ATOM 676 C C . TYR A 1 82 ? -118.280 3.303 62.808 1.00 66.19 82 TYR A C 1
ATOM 678 O O . TYR A 1 82 ? -117.322 2.677 63.266 1.00 66.19 82 TYR A O 1
ATOM 686 N N . ARG A 1 83 ? -118.153 4.149 61.776 1.00 70.44 83 ARG A N 1
ATOM 687 C CA . ARG A 1 83 ? -116.905 4.354 61.030 1.00 70.44 83 ARG A CA 1
ATOM 688 C C . ARG A 1 83 ? -115.796 4.950 61.899 1.00 70.44 83 ARG A C 1
ATOM 690 O O . ARG A 1 83 ? -114.680 4.445 61.864 1.00 70.44 83 ARG A O 1
ATOM 697 N N . GLU A 1 84 ? -116.109 5.947 62.726 1.00 73.44 84 GLU A N 1
ATOM 698 C CA . GLU A 1 84 ? -115.155 6.576 63.653 1.00 73.44 84 GLU A CA 1
ATOM 699 C C . GLU A 1 84 ? -114.585 5.579 64.677 1.00 73.44 84 GLU A C 1
ATOM 701 O O . GLU A 1 84 ? -113.373 5.534 64.896 1.00 73.44 84 GLU A O 1
ATOM 706 N N . ASN A 1 85 ? -115.432 4.730 65.271 1.00 76.00 85 ASN A N 1
ATOM 707 C CA . ASN A 1 85 ? -114.983 3.701 66.215 1.00 76.00 85 ASN A CA 1
ATOM 708 C C . ASN A 1 85 ? -114.121 2.617 65.548 1.00 76.00 85 ASN A C 1
A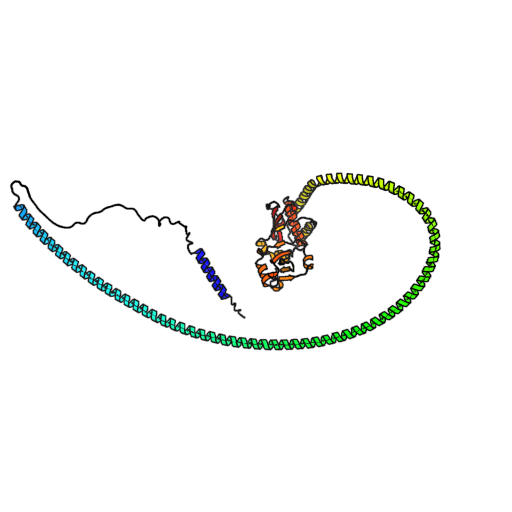TOM 710 O O . ASN A 1 85 ? -113.163 2.130 66.156 1.00 76.00 85 ASN A O 1
ATOM 714 N N . LEU A 1 86 ? -114.442 2.241 64.307 1.00 75.38 86 LEU A N 1
ATOM 715 C CA . LEU A 1 86 ? -113.688 1.233 63.562 1.00 75.38 86 LEU A CA 1
ATOM 716 C C . LEU A 1 86 ? -112.334 1.793 63.092 1.00 75.38 86 LEU A C 1
ATOM 718 O O . LEU A 1 86 ? -111.309 1.140 63.286 1.00 75.38 86 LEU A O 1
ATOM 722 N N . GLU A 1 87 ? -112.293 3.038 62.603 1.00 77.50 87 GLU A N 1
ATOM 723 C CA . GLU A 1 87 ? -111.038 3.754 62.333 1.00 77.50 87 GLU A CA 1
ATOM 724 C C . GLU A 1 87 ? -110.166 3.894 63.583 1.00 77.50 87 GLU A C 1
ATOM 726 O O . GLU A 1 87 ? -108.953 3.704 63.497 1.00 77.50 87 GLU A O 1
ATOM 731 N N . LYS A 1 88 ? -110.754 4.199 64.748 1.00 80.44 88 LYS A N 1
ATOM 732 C CA . LYS A 1 88 ? -110.001 4.322 66.002 1.00 80.44 88 LYS A CA 1
ATOM 733 C C . LYS A 1 88 ? -109.313 3.005 66.372 1.00 80.44 88 LYS A C 1
ATOM 735 O O . LYS A 1 88 ? -108.100 3.004 66.566 1.00 80.44 88 LYS A O 1
ATOM 740 N N . LYS A 1 89 ? -110.043 1.880 66.351 1.00 80.00 89 LYS A N 1
ATOM 741 C CA . LYS A 1 89 ? -109.453 0.544 66.564 1.00 80.00 89 LYS A CA 1
ATOM 742 C C . LYS A 1 89 ? -108.333 0.238 65.564 1.00 80.00 89 LYS A C 1
ATOM 744 O O . LYS A 1 89 ? -107.281 -0.246 65.972 1.00 80.00 89 LYS A O 1
ATOM 749 N N . LEU A 1 90 ? -108.528 0.555 64.280 1.00 81.69 90 LEU A N 1
ATOM 750 C CA . LEU A 1 90 ? -107.524 0.299 63.242 1.00 81.69 90 LEU A CA 1
ATOM 751 C C . LEU A 1 90 ? -106.243 1.128 63.454 1.00 81.69 90 LEU A C 1
ATOM 753 O O . LEU A 1 90 ? -105.138 0.621 63.262 1.00 81.69 90 LEU A O 1
ATOM 757 N N . ARG A 1 91 ? -106.380 2.391 63.884 1.00 79.69 91 ARG A N 1
ATOM 758 C CA . ARG A 1 91 ? -105.253 3.273 64.238 1.00 79.69 91 ARG A CA 1
ATOM 759 C C . ARG A 1 91 ? -104.504 2.755 65.465 1.00 79.69 91 ARG A C 1
ATOM 761 O O . ARG A 1 91 ? -103.279 2.684 65.422 1.00 79.69 91 ARG A O 1
ATOM 768 N N . ASP A 1 92 ? -105.213 2.347 66.516 1.00 81.81 92 ASP A N 1
ATOM 769 C CA . ASP A 1 92 ? -104.600 1.799 67.732 1.00 81.81 92 ASP A CA 1
ATOM 770 C C . ASP A 1 92 ? -103.854 0.478 67.446 1.00 81.81 92 ASP A C 1
ATOM 772 O O . ASP A 1 92 ? -102.750 0.255 67.952 1.00 81.81 92 ASP A O 1
ATOM 776 N N . GLU A 1 93 ? -104.390 -0.380 66.572 1.00 84.81 93 GLU A N 1
ATOM 777 C CA . GLU A 1 93 ? -103.710 -1.602 66.124 1.00 84.81 93 GLU A CA 1
ATOM 778 C C . GLU A 1 93 ? -102.458 -1.298 65.278 1.00 84.81 93 GLU A C 1
ATOM 780 O O . GLU A 1 93 ? -101.400 -1.890 65.508 1.00 84.81 93 GLU A O 1
ATOM 785 N N . LEU A 1 94 ? -102.537 -0.338 64.347 1.00 81.50 94 LEU A N 1
ATOM 786 C CA . LEU A 1 94 ? -101.393 0.131 63.553 1.00 81.50 94 LEU A CA 1
ATOM 787 C C . LEU A 1 94 ? -100.284 0.728 64.428 1.00 81.50 94 LEU A C 1
ATOM 789 O O . LEU A 1 94 ? -99.118 0.385 64.246 1.00 81.50 94 LEU A O 1
ATOM 793 N N . ILE A 1 95 ? -100.631 1.562 65.412 1.00 83.06 95 ILE A N 1
ATOM 794 C CA . ILE A 1 95 ? -99.676 2.146 66.367 1.00 83.06 95 ILE A CA 1
ATOM 795 C C . ILE A 1 95 ? -98.984 1.045 67.182 1.00 83.06 95 ILE A C 1
ATOM 797 O O . ILE A 1 95 ? -97.772 1.101 67.391 1.00 83.06 95 ILE A O 1
ATOM 801 N N . ASN A 1 96 ? -99.718 0.016 67.611 1.00 85.31 96 ASN A N 1
ATOM 802 C CA . ASN A 1 96 ? -99.137 -1.107 68.348 1.00 85.31 96 ASN A CA 1
ATOM 803 C C . ASN A 1 96 ? -98.261 -2.016 67.467 1.00 85.31 96 ASN A C 1
ATOM 805 O O . ASN A 1 96 ? -97.243 -2.519 67.945 1.00 85.31 96 ASN A O 1
ATOM 809 N N . LYS A 1 97 ? -98.591 -2.190 66.180 1.00 86.06 97 LYS A N 1
ATOM 810 C CA . LYS A 1 97 ? -97.731 -2.884 65.204 1.00 86.06 97 LYS A CA 1
ATOM 811 C C . LYS A 1 97 ? -96.446 -2.099 64.920 1.00 86.06 97 LYS A C 1
ATOM 813 O O . LYS A 1 97 ? -95.368 -2.683 64.982 1.00 86.06 97 LYS A O 1
ATOM 818 N N . LEU A 1 98 ? -96.537 -0.784 64.706 1.00 82.69 98 LEU A N 1
ATOM 819 C CA . LEU A 1 98 ? -95.372 0.089 64.516 1.00 82.69 98 LEU A CA 1
ATOM 820 C C . LEU A 1 98 ? -94.431 0.049 65.728 1.00 82.69 98 LEU A C 1
ATOM 822 O O . LEU A 1 98 ? -93.247 -0.217 65.555 1.00 82.69 98 LEU A O 1
ATOM 826 N N . LYS A 1 99 ? -94.953 0.182 66.955 1.00 86.56 99 LYS A N 1
ATOM 827 C CA . LYS A 1 99 ? -94.145 0.087 68.187 1.00 86.56 99 LYS A CA 1
ATOM 828 C C . LYS A 1 99 ? -93.426 -1.258 68.350 1.00 86.56 99 LYS A C 1
ATOM 830 O O . LYS A 1 99 ? -92.319 -1.287 68.884 1.00 86.56 99 LYS A O 1
ATOM 835 N N . LYS A 1 100 ? -94.023 -2.372 67.899 1.00 88.19 100 LYS A N 1
ATOM 836 C CA . LYS A 1 100 ? -93.347 -3.683 67.876 1.00 88.19 100 LYS A CA 1
ATOM 837 C C . LYS A 1 100 ? -92.202 -3.704 66.863 1.00 88.19 100 LYS A C 1
ATOM 839 O O . LYS A 1 100 ? -91.085 -4.042 67.242 1.00 88.19 100 LYS A O 1
ATOM 844 N N . ILE A 1 101 ? -92.452 -3.255 65.632 1.00 83.75 101 ILE A N 1
ATOM 845 C CA . ILE A 1 101 ? -91.442 -3.188 64.563 1.00 83.75 101 ILE A CA 1
ATOM 846 C C . ILE A 1 101 ? -90.276 -2.267 64.960 1.00 83.75 101 ILE A C 1
ATOM 848 O O . ILE A 1 101 ? -89.118 -2.623 64.759 1.00 83.75 101 ILE A O 1
ATOM 852 N N . GLU A 1 102 ? -90.547 -1.114 65.578 1.00 83.31 102 GLU A N 1
ATOM 853 C CA . GLU A 1 102 ? -89.515 -0.214 66.112 1.00 83.31 102 GLU A CA 1
ATOM 854 C C . GLU A 1 102 ? -88.684 -0.879 67.221 1.00 83.31 102 GLU A C 1
ATOM 856 O O . GLU A 1 102 ? -87.459 -0.750 67.234 1.00 83.31 102 GLU A O 1
ATOM 861 N N . ALA A 1 103 ? -89.319 -1.621 68.134 1.00 88.25 103 ALA A N 1
ATOM 862 C CA . ALA A 1 103 ? -88.623 -2.340 69.201 1.00 88.25 103 ALA A CA 1
ATOM 863 C C . ALA A 1 103 ? -87.768 -3.508 68.673 1.00 88.25 103 ALA A C 1
ATOM 865 O O . ALA A 1 103 ? -86.664 -3.732 69.171 1.00 88.25 103 ALA A O 1
ATOM 866 N N . GLU A 1 104 ? -88.245 -4.230 67.658 1.00 86.56 104 GLU A N 1
ATOM 867 C CA . GLU A 1 104 ? -87.516 -5.306 66.976 1.00 86.56 104 GLU A CA 1
ATOM 868 C C . GLU A 1 104 ? -86.325 -4.748 66.186 1.00 86.56 104 GLU A C 1
ATOM 870 O O . GLU A 1 104 ? -85.187 -5.158 66.419 1.00 86.56 104 GLU A O 1
ATOM 875 N N . LYS A 1 105 ? -86.536 -3.718 65.357 1.00 85.50 105 LYS A N 1
ATOM 876 C CA . LYS A 1 105 ? -85.455 -3.062 64.604 1.00 85.50 105 LYS A CA 1
ATOM 877 C C . LYS A 1 105 ? -84.418 -2.403 65.509 1.00 85.50 105 LYS A C 1
ATOM 879 O O . LYS A 1 105 ? -83.233 -2.422 65.188 1.00 85.50 105 LYS A O 1
ATOM 884 N N . LYS A 1 106 ? -84.817 -1.877 66.672 1.00 85.94 106 LYS A N 1
ATOM 885 C CA . LYS A 1 106 ? -83.867 -1.361 67.668 1.00 85.94 106 LYS A CA 1
ATOM 886 C C . LYS A 1 106 ? -82.986 -2.469 68.261 1.00 85.94 106 LYS A C 1
ATOM 888 O O . LYS A 1 106 ? -81.793 -2.234 68.438 1.00 85.94 106 LYS A O 1
ATOM 893 N N . LYS A 1 107 ? -83.530 -3.670 68.508 1.00 87.69 107 LYS A N 1
ATOM 894 C CA . LYS A 1 107 ? -82.737 -4.836 68.943 1.00 87.69 107 LYS A CA 1
ATOM 895 C C . LYS A 1 107 ? -81.739 -5.273 67.872 1.00 87.69 107 LYS A C 1
ATOM 897 O O . LYS A 1 107 ? -80.559 -5.356 68.190 1.00 87.69 107 LYS A O 1
ATOM 902 N N . GLU A 1 108 ? -82.178 -5.448 66.622 1.00 84.56 108 GLU A N 1
ATOM 903 C CA . GLU A 1 108 ? -81.288 -5.787 65.494 1.00 84.56 108 GLU A CA 1
ATOM 904 C C . GLU A 1 108 ? -80.120 -4.793 65.381 1.00 84.56 108 GLU A C 1
ATOM 906 O O . GLU A 1 108 ? -78.956 -5.184 65.310 1.00 84.56 108 GLU A O 1
ATOM 911 N N . ILE A 1 109 ? -80.415 -3.490 65.431 1.00 78.38 109 ILE A N 1
ATOM 912 C CA . ILE A 1 109 ? -79.408 -2.423 65.364 1.00 78.38 109 ILE A CA 1
ATOM 913 C C . ILE A 1 109 ? -78.417 -2.502 66.539 1.00 78.38 109 ILE A C 1
ATOM 915 O O . ILE A 1 109 ? -77.216 -2.299 66.345 1.00 78.38 109 ILE A O 1
ATOM 919 N N . ASP A 1 110 ? -78.885 -2.790 67.754 1.00 85.31 110 ASP A N 1
ATOM 920 C CA . ASP A 1 110 ? -78.029 -2.891 68.942 1.00 85.31 110 ASP A CA 1
ATOM 921 C C . ASP A 1 110 ? -77.279 -4.236 69.047 1.00 85.31 110 ASP A C 1
ATOM 923 O O . ASP A 1 110 ? -76.298 -4.327 69.788 1.00 85.31 110 ASP A O 1
ATOM 927 N N . GLU A 1 111 ? -77.667 -5.259 68.283 1.00 89.75 111 GLU A N 1
ATOM 928 C CA . GLU A 1 111 ? -76.891 -6.489 68.070 1.00 89.75 111 GLU A CA 1
ATOM 929 C C . GLU A 1 111 ? -75.809 -6.284 67.002 1.00 89.75 111 GLU A C 1
ATOM 931 O O . GLU A 1 111 ? -74.630 -6.492 67.295 1.00 89.75 111 GLU A O 1
ATOM 936 N N . ILE A 1 112 ? -76.156 -5.725 65.837 1.00 79.12 112 ILE A N 1
ATOM 937 C CA . ILE A 1 112 ? -75.203 -5.385 64.763 1.00 79.12 112 ILE A CA 1
ATOM 938 C C . ILE A 1 112 ? -74.077 -4.470 65.282 1.00 79.12 112 ILE A C 1
ATOM 940 O O . ILE A 1 112 ? -72.904 -4.688 64.976 1.00 79.12 112 ILE A O 1
ATOM 944 N N . LYS A 1 113 ? -74.383 -3.484 66.143 1.00 81.62 113 LYS A N 1
ATOM 945 C CA . LYS A 1 113 ? -73.358 -2.646 66.807 1.00 81.62 113 LYS A CA 1
ATOM 946 C C . LYS A 1 113 ? -72.381 -3.451 67.674 1.00 81.62 113 LYS A C 1
ATOM 948 O O . LYS A 1 113 ? -71.194 -3.115 67.718 1.00 81.62 113 LYS A O 1
ATOM 953 N N . LYS A 1 114 ? -72.857 -4.482 68.386 1.00 86.00 114 LYS A N 1
ATOM 954 C CA . LYS A 1 114 ? -72.023 -5.347 69.244 1.00 86.00 114 LYS A CA 1
ATOM 955 C C . LYS A 1 114 ? -71.129 -6.257 68.408 1.00 86.00 114 LYS A C 1
ATOM 957 O O . LYS A 1 114 ? -69.989 -6.502 68.792 1.00 86.00 114 LYS A O 1
ATOM 962 N N . GLU A 1 115 ? -71.612 -6.744 67.271 1.00 84.75 115 GLU A N 1
ATOM 963 C CA . GLU A 1 115 ? -70.790 -7.534 66.350 1.00 84.75 115 GLU A CA 1
ATOM 964 C C . GLU A 1 115 ? -69.728 -6.670 65.668 1.00 84.75 115 GLU A C 1
ATOM 966 O O . GLU A 1 115 ? -68.548 -7.012 65.711 1.00 84.75 115 GLU A O 1
ATOM 971 N N . LEU A 1 116 ? -70.100 -5.485 65.173 1.00 80.31 116 LEU A N 1
ATOM 972 C CA . LEU A 1 116 ? -69.159 -4.537 64.573 1.00 80.31 116 LEU A CA 1
ATOM 973 C C . LEU A 1 116 ? -68.050 -4.109 65.556 1.00 80.31 116 LEU A C 1
ATOM 975 O O . LEU A 1 116 ? -66.887 -3.996 65.168 1.00 80.31 116 LEU A O 1
ATOM 979 N N . THR A 1 117 ? -68.370 -3.916 66.842 1.00 84.88 117 THR A N 1
ATOM 980 C CA . THR A 1 117 ? -67.346 -3.625 67.866 1.00 84.88 117 THR A CA 1
ATOM 981 C C . THR A 1 117 ? -66.467 -4.831 68.197 1.00 84.88 117 THR A C 1
ATOM 983 O O . THR A 1 117 ? -65.271 -4.639 68.408 1.00 84.88 117 THR A O 1
ATOM 986 N N . LYS A 1 118 ? -66.984 -6.069 68.178 1.00 86.56 118 LYS A N 1
ATOM 987 C CA . LYS A 1 118 ? -66.153 -7.288 68.282 1.00 86.56 118 LYS A CA 1
ATOM 988 C C . LYS A 1 118 ? -65.230 -7.473 67.072 1.00 86.56 118 LYS A C 1
ATOM 990 O O . LYS A 1 118 ? -64.097 -7.915 67.242 1.00 86.56 118 LYS A O 1
ATOM 995 N N . GLU A 1 119 ? -65.679 -7.121 65.870 1.00 84.38 119 GLU A N 1
ATOM 996 C CA . GLU A 1 119 ? -64.875 -7.239 64.650 1.00 84.38 119 GLU A CA 1
ATOM 997 C C . GLU A 1 119 ? -63.752 -6.182 64.605 1.00 84.38 119 GLU A C 1
ATOM 999 O O . GLU A 1 119 ? -62.597 -6.511 64.335 1.00 84.38 119 GLU A O 1
ATOM 1004 N N . GLN A 1 120 ? -64.053 -4.923 64.951 1.00 82.56 120 GLN A N 1
ATOM 1005 C CA . GLN A 1 120 ? -63.043 -3.861 65.106 1.00 82.56 120 GLN A CA 1
ATOM 1006 C C . GLN A 1 120 ? -62.068 -4.165 66.258 1.00 82.56 120 GLN A C 1
ATOM 1008 O O . GLN A 1 120 ? -60.857 -4.017 66.093 1.00 82.56 120 GLN A O 1
ATOM 1013 N N . ILE A 1 121 ? -62.618 -4.665 67.373 1.00 86.50 121 ILE A N 1
ATOM 1014 C CA . ILE A 1 121 ? -62.018 -5.595 68.341 1.00 86.50 121 ILE A CA 1
ATOM 1015 C C . ILE A 1 121 ? -60.799 -6.372 67.816 1.00 86.50 121 ILE A C 1
ATOM 1017 O O . ILE A 1 121 ? -59.629 -6.079 68.067 1.00 86.50 121 ILE A O 1
ATOM 1021 N N . GLN A 1 122 ? -61.141 -7.407 67.053 1.00 87.50 122 GLN A N 1
ATOM 1022 C CA . GLN A 1 122 ? -60.246 -8.430 66.544 1.00 87.50 122 GLN A CA 1
ATOM 1023 C C . GLN A 1 122 ? -59.245 -7.881 65.515 1.00 87.50 122 GLN A C 1
ATOM 1025 O O . GLN A 1 122 ? -58.043 -8.104 65.660 1.00 87.50 122 GLN A O 1
ATOM 1030 N N . LYS A 1 123 ? -59.705 -7.073 64.549 1.00 86.19 123 LYS A N 1
ATOM 1031 C CA . LYS A 1 123 ? -58.841 -6.485 63.508 1.00 86.19 123 LYS A CA 1
ATOM 1032 C C . LYS A 1 123 ? -57.749 -5.573 64.081 1.00 86.19 123 LYS A C 1
ATOM 1034 O O . LYS A 1 123 ? -56.654 -5.521 63.526 1.00 86.19 123 LYS A O 1
ATOM 1039 N N . ARG A 1 124 ? -57.999 -4.881 65.204 1.00 82.06 124 ARG A N 1
ATOM 1040 C CA . ARG A 1 124 ? -56.948 -4.126 65.916 1.00 82.06 124 ARG A CA 1
ATOM 1041 C C . ARG A 1 124 ? -55.873 -5.046 66.493 1.00 82.06 124 ARG A C 1
ATOM 1043 O O . ARG A 1 124 ? -54.697 -4.791 66.262 1.00 82.06 124 ARG A O 1
ATOM 1050 N N . LYS A 1 125 ? -56.261 -6.136 67.165 1.00 88.88 125 LYS A N 1
ATOM 1051 C CA . LYS A 1 125 ? -55.311 -7.107 67.740 1.00 88.88 125 LYS A CA 1
ATOM 1052 C C . LYS A 1 125 ? -54.443 -7.775 66.673 1.00 88.88 125 LYS A C 1
ATOM 1054 O O . LYS A 1 125 ? -53.246 -7.941 66.875 1.00 88.88 125 LYS A O 1
ATOM 1059 N N . GLU A 1 126 ? -55.031 -8.127 65.533 1.00 88.50 126 GLU A N 1
ATOM 1060 C CA . GLU A 1 126 ? -54.307 -8.715 64.398 1.00 88.50 126 GLU A CA 1
ATOM 1061 C C . GLU A 1 126 ? -53.295 -7.725 63.798 1.00 88.50 126 GLU A C 1
ATOM 1063 O O . GLU A 1 126 ? -52.149 -8.092 63.536 1.00 88.50 126 GLU A O 1
ATOM 1068 N N . LEU A 1 127 ? -53.668 -6.447 63.664 1.00 83.50 127 LEU A N 1
ATOM 1069 C CA . LEU A 1 127 ? -52.767 -5.387 63.199 1.00 83.50 127 LEU A CA 1
ATOM 1070 C C . LEU A 1 127 ? -51.638 -5.086 64.208 1.00 83.50 127 LEU A C 1
ATOM 1072 O O . LEU A 1 127 ? -50.489 -4.872 63.815 1.00 83.50 127 LEU A O 1
ATOM 1076 N N . GLU A 1 128 ? -51.935 -5.106 65.509 1.00 87.00 128 GLU A N 1
ATOM 1077 C CA . GLU A 1 128 ? -50.949 -4.972 66.594 1.00 87.00 128 GLU A CA 1
ATOM 1078 C C . GLU A 1 128 ? -49.954 -6.148 66.607 1.00 87.00 128 GLU A C 1
ATOM 1080 O O . GLU A 1 128 ? -48.750 -5.939 66.763 1.00 87.00 128 GLU A O 1
ATOM 1085 N N . GLN A 1 129 ? -50.411 -7.379 66.348 1.00 90.50 129 GLN A N 1
ATOM 1086 C CA . GLN A 1 129 ? -49.532 -8.544 66.196 1.00 90.50 129 GLN A CA 1
ATOM 1087 C C . GLN A 1 129 ? -48.639 -8.444 64.949 1.00 90.50 129 GLN A C 1
ATOM 1089 O O . GLN A 1 129 ? -47.422 -8.604 65.063 1.00 90.50 129 GLN A O 1
ATOM 1094 N N . GLN A 1 130 ? -49.202 -8.113 63.781 1.00 85.69 130 GLN A N 1
ATOM 1095 C CA . GLN A 1 130 ? -48.434 -7.957 62.536 1.00 85.69 130 GLN A CA 1
ATOM 1096 C C . GLN A 1 130 ? -47.384 -6.841 62.634 1.00 85.69 130 GLN A C 1
ATOM 1098 O O . GLN A 1 130 ? -46.249 -7.008 62.185 1.00 85.69 130 GLN A O 1
ATOM 1103 N N . THR A 1 131 ? -47.723 -5.707 63.251 1.00 84.81 131 THR A N 1
ATOM 1104 C CA . THR A 1 131 ? -46.766 -4.604 63.447 1.00 84.81 131 THR A CA 1
ATOM 1105 C C . THR A 1 131 ? -45.671 -4.957 64.458 1.00 84.81 131 THR A C 1
ATOM 1107 O O . THR A 1 131 ? -44.505 -4.642 64.211 1.00 84.81 131 THR A O 1
ATOM 1110 N N . ALA A 1 132 ? -45.985 -5.687 65.534 1.00 89.12 132 ALA A N 1
ATOM 1111 C CA . ALA A 1 132 ? -44.976 -6.209 66.459 1.00 89.12 132 ALA A CA 1
ATOM 1112 C C . ALA A 1 132 ? -44.035 -7.241 65.798 1.00 89.12 132 ALA A C 1
ATOM 1114 O O . ALA A 1 132 ? -42.835 -7.262 66.084 1.00 89.12 132 ALA A O 1
ATOM 1115 N N . GLU A 1 133 ? -44.540 -8.079 64.890 1.00 89.94 133 GLU A N 1
ATOM 1116 C CA . GLU A 1 133 ? -43.724 -9.032 64.129 1.00 89.94 133 GLU A CA 1
ATOM 1117 C C . GLU A 1 133 ? -42.803 -8.327 63.118 1.00 89.94 133 GLU A C 1
ATOM 1119 O O . GLU A 1 133 ? -41.596 -8.583 63.101 1.00 89.94 133 GLU A O 1
ATOM 1124 N N . GLN A 1 134 ? -43.318 -7.353 62.359 1.00 80.88 134 GLN A N 1
ATOM 1125 C CA . GLN A 1 134 ? -42.497 -6.523 61.468 1.00 80.88 134 GLN A CA 1
ATOM 1126 C C . GLN A 1 134 ? -41.389 -5.771 62.226 1.00 80.88 134 GLN A C 1
ATOM 1128 O O . GLN A 1 134 ? -40.260 -5.679 61.738 1.00 80.88 134 GLN A O 1
ATOM 1133 N N . GLN A 1 135 ? -41.665 -5.283 63.442 1.00 88.25 135 GLN A N 1
ATOM 1134 C CA . GLN A 1 135 ? -40.645 -4.665 64.295 1.00 88.25 135 GLN A CA 1
ATOM 1135 C C . GLN A 1 135 ? -39.545 -5.658 64.706 1.00 88.25 135 GLN A C 1
ATOM 1137 O O . GLN A 1 135 ? -38.366 -5.304 64.637 1.00 88.25 135 GLN A O 1
ATOM 1142 N N . LYS A 1 136 ? -39.887 -6.906 65.065 1.00 92.69 136 LYS A N 1
ATOM 1143 C CA . LYS A 1 136 ? -38.892 -7.958 65.364 1.00 92.69 136 LYS A CA 1
ATOM 1144 C C . LYS A 1 136 ? -38.005 -8.262 64.152 1.00 92.69 136 LYS A C 1
ATOM 1146 O O . LYS A 1 136 ? -36.782 -8.261 64.285 1.00 92.69 136 LYS A O 1
ATOM 1151 N N . ILE A 1 137 ? -38.605 -8.444 62.973 1.00 89.12 137 ILE A N 1
ATOM 1152 C CA . ILE A 1 137 ? -37.882 -8.704 61.715 1.00 89.12 137 ILE A CA 1
ATOM 1153 C C . ILE A 1 137 ? -36.932 -7.540 61.386 1.00 89.12 137 ILE A C 1
ATOM 1155 O O . ILE A 1 137 ? -35.761 -7.760 61.071 1.00 89.12 137 ILE A O 1
ATOM 1159 N N . SER A 1 138 ? -37.396 -6.295 61.529 1.00 83.94 138 SER A N 1
ATOM 1160 C CA . SER A 1 138 ? -36.583 -5.088 61.320 1.00 83.94 138 SER A CA 1
ATOM 1161 C C . SER A 1 138 ? -35.379 -5.012 62.276 1.00 83.94 138 SER A C 1
ATOM 1163 O O . SER A 1 138 ? -34.247 -4.770 61.846 1.00 83.94 138 SER A O 1
ATOM 1165 N N . GLN A 1 139 ? -35.580 -5.311 63.566 1.00 90.62 139 GLN A N 1
ATOM 1166 C CA . GLN A 1 139 ? -34.494 -5.368 64.552 1.00 90.62 139 GLN A CA 1
ATOM 1167 C C . GLN A 1 139 ? -33.471 -6.473 64.244 1.00 90.62 139 GLN A C 1
ATOM 1169 O O . GLN A 1 139 ? -32.267 -6.268 64.426 1.00 90.62 139 GLN A O 1
ATOM 1174 N N . GLU A 1 140 ? -33.911 -7.640 63.770 1.00 93.12 140 GLU A N 1
ATOM 1175 C CA . GLU A 1 140 ? -33.009 -8.733 63.395 1.00 93.12 140 GLU A CA 1
ATOM 1176 C C . GLU A 1 140 ? -32.187 -8.396 62.140 1.00 93.12 140 GLU A C 1
ATOM 1178 O O . GLU A 1 140 ? -30.973 -8.623 62.109 1.00 93.12 140 GLU A O 1
ATOM 1183 N N . LEU A 1 141 ? -32.815 -7.776 61.135 1.00 87.25 141 LEU A N 1
ATOM 1184 C CA . LEU A 1 141 ? -32.133 -7.277 59.939 1.00 87.25 141 LEU A CA 1
ATOM 1185 C C . LEU A 1 141 ? -31.078 -6.216 60.290 1.00 87.25 141 LEU A C 1
ATOM 1187 O O . LEU A 1 141 ? -29.957 -6.298 59.790 1.00 87.25 141 LEU A O 1
ATOM 1191 N N . MET A 1 142 ? -31.373 -5.285 61.204 1.00 85.94 142 MET A N 1
ATOM 1192 C CA . MET A 1 142 ? -30.393 -4.303 61.695 1.00 85.94 142 MET A CA 1
ATOM 1193 C C . MET A 1 142 ? -29.202 -4.953 62.419 1.00 85.94 142 MET A C 1
ATOM 1195 O O . MET A 1 142 ? -28.056 -4.540 62.211 1.00 85.94 142 MET A O 1
ATOM 1199 N N . LYS A 1 143 ? -29.428 -6.010 63.213 1.00 92.00 143 LYS A N 1
ATOM 1200 C CA . LYS A 1 143 ? -28.338 -6.791 63.832 1.00 92.00 143 LYS A CA 1
ATOM 1201 C C . LYS A 1 143 ? -27.466 -7.471 62.769 1.00 92.00 143 LYS A C 1
ATOM 1203 O O . LYS A 1 143 ? -26.241 -7.343 62.815 1.00 92.00 143 LYS A O 1
ATOM 1208 N N . LYS A 1 144 ? -28.079 -8.118 61.771 1.00 90.94 144 LYS A N 1
ATOM 1209 C CA . LYS A 1 144 ? -27.374 -8.762 60.645 1.00 90.94 144 LYS A CA 1
ATOM 1210 C C . LYS A 1 144 ? -26.574 -7.753 59.808 1.00 90.94 144 LYS A C 1
ATOM 1212 O O . LYS A 1 144 ? -25.402 -7.993 59.523 1.00 90.94 144 LYS A O 1
ATOM 1217 N N . LEU A 1 145 ? -27.154 -6.595 59.485 1.00 85.50 145 LEU A N 1
ATOM 1218 C CA . LEU A 1 145 ? -26.485 -5.507 58.759 1.00 85.50 145 LEU A CA 1
ATOM 1219 C C . LEU A 1 145 ? -25.255 -4.982 59.522 1.00 85.50 145 LEU A C 1
ATOM 1221 O O . LEU A 1 145 ? -24.198 -4.763 58.930 1.00 85.50 145 LEU A O 1
ATOM 1225 N N . THR A 1 146 ? -25.367 -4.841 60.845 1.00 88.69 146 THR A N 1
ATOM 1226 C CA . THR A 1 146 ? -24.263 -4.405 61.716 1.00 88.69 146 THR A CA 1
ATOM 1227 C C . THR A 1 146 ? -23.096 -5.399 61.691 1.00 88.69 146 THR A C 1
ATOM 1229 O O . THR A 1 146 ? -21.951 -4.992 61.491 1.00 88.69 146 THR A O 1
ATOM 1232 N N . GLN A 1 147 ? -23.377 -6.704 61.790 1.00 91.94 147 GLN A N 1
ATOM 1233 C CA . GLN A 1 147 ? -22.359 -7.763 61.692 1.00 91.94 147 GLN A CA 1
ATOM 1234 C C . GLN A 1 147 ? -21.677 -7.810 60.313 1.00 91.94 147 GLN A C 1
ATOM 1236 O O . GLN A 1 147 ? -20.465 -8.015 60.226 1.00 91.94 147 GLN A O 1
ATOM 1241 N N . ILE A 1 148 ? -22.430 -7.599 59.227 1.00 87.56 148 ILE A N 1
ATOM 1242 C CA . ILE A 1 148 ? -21.881 -7.530 57.862 1.00 87.56 148 ILE A CA 1
ATOM 1243 C C . ILE A 1 148 ? -20.930 -6.331 57.726 1.00 87.56 148 ILE A C 1
ATOM 1245 O O . ILE A 1 148 ? -19.818 -6.482 57.219 1.00 87.56 148 ILE A O 1
ATOM 1249 N N . ASN A 1 149 ? -21.319 -5.160 58.237 1.00 84.81 149 ASN A N 1
ATOM 1250 C CA . ASN A 1 149 ? -20.477 -3.962 58.214 1.00 84.81 149 ASN A CA 1
ATOM 1251 C C . ASN A 1 149 ? -19.178 -4.132 59.020 1.00 84.81 149 ASN A C 1
ATOM 1253 O O . ASN A 1 149 ? -18.124 -3.693 58.560 1.00 84.81 149 ASN A O 1
ATOM 1257 N N . GLN A 1 150 ? -19.223 -4.809 60.173 1.00 91.06 150 GLN A N 1
ATOM 1258 C CA . GLN A 1 150 ? -18.024 -5.155 60.950 1.00 91.06 150 GLN A CA 1
ATOM 1259 C C . GLN A 1 150 ? -17.073 -6.054 60.142 1.00 91.06 150 GLN A C 1
ATOM 1261 O O . GLN A 1 150 ? -15.917 -5.682 59.928 1.00 91.06 150 GLN A O 1
ATOM 1266 N N . LYS A 1 151 ? -17.575 -7.162 59.578 1.00 91.25 151 LYS A N 1
ATOM 1267 C CA . LYS A 1 151 ? -16.772 -8.081 58.747 1.00 91.25 151 LYS A CA 1
ATOM 1268 C C . LYS A 1 151 ? -16.173 -7.404 57.509 1.00 91.25 151 LYS A C 1
ATOM 1270 O O . LYS A 1 151 ? -15.023 -7.666 57.163 1.00 91.25 151 LYS A O 1
ATOM 1275 N N . MET A 1 152 ? -16.895 -6.484 56.862 1.00 82.88 152 MET A N 1
ATOM 1276 C CA . MET A 1 152 ? -16.340 -5.701 55.747 1.00 82.88 152 MET A CA 1
ATOM 1277 C C . MET A 1 152 ? -15.175 -4.793 56.175 1.00 82.88 152 MET A C 1
ATOM 1279 O O . MET A 1 152 ? -14.227 -4.623 55.408 1.00 82.88 152 MET A O 1
ATOM 1283 N N . GLN A 1 153 ? -15.201 -4.224 57.386 1.00 88.06 153 GLN A N 1
ATOM 1284 C CA . GLN A 1 153 ? -14.072 -3.439 57.900 1.00 88.06 153 GLN A CA 1
ATOM 1285 C C . GLN A 1 153 ? -12.852 -4.314 58.222 1.00 88.06 153 GLN A C 1
ATOM 1287 O O . GLN A 1 153 ? -11.722 -3.884 57.990 1.00 88.06 153 GLN A O 1
ATOM 1292 N N . GLU A 1 154 ? -13.058 -5.535 58.717 1.00 92.12 154 GLU A N 1
ATOM 1293 C CA . GLU A 1 154 ? -11.986 -6.507 58.976 1.00 92.12 154 GLU A CA 1
ATOM 1294 C C . GLU A 1 154 ? -11.312 -6.966 57.678 1.00 92.12 154 GLU A C 1
ATOM 1296 O O . GLU A 1 154 ? -10.092 -6.853 57.551 1.00 92.12 154 GLU A O 1
ATOM 1301 N N . ILE A 1 155 ? -12.100 -7.375 56.676 1.00 87.31 155 ILE A N 1
ATOM 1302 C CA . ILE A 1 155 ? -11.601 -7.754 55.342 1.00 87.31 155 ILE A CA 1
ATOM 1303 C C . ILE A 1 155 ? -10.800 -6.599 54.726 1.00 87.31 155 ILE A C 1
ATOM 1305 O O . ILE A 1 155 ? -9.667 -6.793 54.291 1.00 87.31 155 ILE A O 1
ATOM 1309 N N . LYS A 1 156 ? -11.324 -5.367 54.774 1.00 86.06 156 LYS A N 1
ATOM 1310 C CA . LYS A 1 156 ? -10.641 -4.182 54.230 1.00 86.06 156 LYS A CA 1
ATOM 1311 C C . LYS A 1 156 ? -9.308 -3.877 54.934 1.00 86.06 156 LYS A C 1
ATOM 1313 O O . LYS A 1 156 ? -8.370 -3.416 54.283 1.00 86.06 156 LYS A O 1
ATOM 1318 N N . LYS A 1 157 ? -9.192 -4.146 56.243 1.00 90.25 157 LYS A N 1
ATOM 1319 C CA . LYS A 1 157 ? -7.913 -4.057 56.978 1.00 90.25 157 LYS A CA 1
ATOM 1320 C C . LYS A 1 157 ? -6.928 -5.138 56.515 1.00 90.25 157 LYS A C 1
ATOM 1322 O O . LYS A 1 157 ? -5.765 -4.819 56.270 1.00 90.25 157 LYS A O 1
ATOM 1327 N N . GLN A 1 158 ? -7.388 -6.381 56.344 1.00 89.38 158 GLN A N 1
ATOM 1328 C CA . GLN A 1 158 ? -6.558 -7.492 55.860 1.00 89.38 158 GLN A CA 1
ATOM 1329 C C . GLN A 1 158 ? -6.046 -7.251 54.430 1.00 89.38 158 GLN A C 1
ATOM 1331 O O . GLN A 1 158 ? -4.844 -7.373 54.190 1.00 89.38 158 GLN A O 1
ATOM 1336 N N . GLU A 1 159 ? -6.908 -6.823 53.501 1.00 83.69 159 GLU A N 1
ATOM 1337 C CA . GLU A 1 159 ? -6.507 -6.445 52.137 1.00 83.69 159 GLU A CA 1
ATOM 1338 C C . GLU A 1 159 ? -5.446 -5.334 52.146 1.00 83.69 159 GLU A C 1
ATOM 1340 O O . GLU A 1 159 ? -4.437 -5.427 51.445 1.00 83.69 159 GLU A O 1
ATOM 1345 N N . GLN A 1 160 ? -5.631 -4.295 52.969 1.00 86.62 160 GLN A N 1
ATOM 1346 C CA . GLN A 1 160 ? -4.675 -3.191 53.063 1.00 86.62 160 GLN A CA 1
ATOM 1347 C C . GLN A 1 160 ? -3.321 -3.638 53.642 1.00 86.62 160 GLN A C 1
ATOM 1349 O O . GLN A 1 160 ? -2.279 -3.123 53.227 1.00 86.62 160 GLN A O 1
ATOM 1354 N N . GLN A 1 161 ? -3.301 -4.607 54.564 1.00 89.50 161 GLN A N 1
ATOM 1355 C CA . GLN A 1 161 ? -2.060 -5.202 55.061 1.00 89.50 161 GLN A CA 1
ATOM 1356 C C . GLN A 1 161 ? -1.362 -6.042 53.980 1.00 89.50 161 GLN A C 1
ATOM 1358 O O . GLN A 1 161 ? -0.175 -5.830 53.724 1.00 89.50 161 GLN A O 1
ATOM 1363 N N . GLN A 1 162 ? -2.092 -6.918 53.282 1.00 86.31 162 GLN A N 1
ATOM 1364 C CA . GLN A 1 162 ? -1.542 -7.728 52.188 1.00 86.31 162 GLN A CA 1
ATOM 1365 C C . GLN A 1 162 ? -0.969 -6.856 51.059 1.00 86.31 162 GLN A C 1
ATOM 1367 O O . GLN A 1 162 ? 0.125 -7.129 50.565 1.00 86.31 162 GLN A O 1
ATOM 1372 N N . GLN A 1 163 ? -1.644 -5.758 50.698 1.00 80.50 163 GLN A N 1
ATOM 1373 C CA . GLN A 1 163 ? -1.130 -4.787 49.724 1.00 80.50 163 GLN A CA 1
ATOM 1374 C C . GLN A 1 163 ? 0.175 -4.125 50.194 1.00 80.50 163 GLN A C 1
ATOM 1376 O O . GLN A 1 163 ? 1.106 -3.984 49.403 1.00 80.50 163 GLN A O 1
ATOM 1381 N N . ARG A 1 164 ? 0.295 -3.763 51.481 1.00 85.69 164 ARG A N 1
ATOM 1382 C CA . ARG A 1 164 ? 1.538 -3.199 52.045 1.00 85.69 164 ARG A CA 1
ATOM 1383 C C . ARG A 1 164 ? 2.696 -4.201 52.006 1.00 85.69 164 ARG A C 1
ATOM 1385 O O . ARG A 1 164 ? 3.813 -3.819 51.662 1.00 85.69 164 ARG A O 1
ATOM 1392 N N . GLU A 1 165 ? 2.448 -5.469 52.324 1.00 89.19 165 GLU A N 1
ATOM 1393 C CA . GLU A 1 165 ? 3.467 -6.526 52.238 1.00 89.19 165 GLU A CA 1
ATOM 1394 C C . GLU A 1 165 ? 3.875 -6.840 50.793 1.00 89.19 165 GLU A C 1
ATOM 1396 O O . GLU A 1 165 ? 5.062 -7.022 50.515 1.00 89.19 165 GLU A O 1
ATOM 1401 N N . PHE A 1 166 ? 2.916 -6.862 49.864 1.00 84.44 166 PHE A N 1
ATOM 1402 C CA . PHE A 1 166 ? 3.182 -7.071 48.442 1.00 84.44 166 PHE A CA 1
ATOM 1403 C C . PHE A 1 166 ? 4.034 -5.940 47.852 1.00 84.44 166 PHE A C 1
ATOM 1405 O O . PHE A 1 166 ? 5.033 -6.218 47.190 1.00 84.44 166 PHE A O 1
ATOM 1412 N N . THR A 1 167 ? 3.718 -4.677 48.161 1.00 78.56 167 THR A N 1
ATOM 1413 C CA . THR A 1 167 ? 4.521 -3.517 47.737 1.00 78.56 167 THR A CA 1
ATOM 1414 C C . THR A 1 167 ? 5.948 -3.572 48.290 1.00 78.56 167 THR A C 1
ATOM 1416 O O . THR A 1 167 ? 6.891 -3.371 47.529 1.00 78.56 167 THR A O 1
ATOM 1419 N N . LYS A 1 168 ? 6.142 -3.932 49.571 1.00 88.00 168 LYS A N 1
ATOM 1420 C CA . LYS A 1 168 ? 7.491 -4.123 50.142 1.00 88.00 168 LYS A CA 1
ATOM 1421 C C . LYS A 1 168 ? 8.292 -5.192 49.386 1.00 88.00 168 LYS A C 1
ATOM 1423 O O . LYS A 1 168 ? 9.443 -4.956 49.028 1.00 88.00 168 LYS A O 1
ATOM 1428 N N . LYS A 1 169 ? 7.678 -6.349 49.103 1.00 87.75 169 LYS A N 1
ATOM 1429 C CA . LYS A 1 169 ? 8.316 -7.447 48.349 1.00 87.75 169 LYS A CA 1
ATOM 1430 C C . LYS A 1 169 ? 8.612 -7.059 46.893 1.00 87.75 169 LYS A C 1
ATOM 1432 O O . LYS A 1 169 ? 9.630 -7.484 46.354 1.00 87.75 169 LYS A O 1
ATOM 1437 N N . MET A 1 170 ? 7.770 -6.231 46.269 1.00 80.88 170 MET A N 1
ATOM 1438 C CA . MET A 1 170 ? 8.014 -5.681 44.929 1.00 80.88 170 MET A CA 1
ATOM 1439 C C . MET A 1 170 ? 9.253 -4.777 44.916 1.00 80.88 170 MET A C 1
ATOM 1441 O O . MET A 1 170 ? 10.182 -5.048 44.160 1.00 80.88 170 MET A O 1
ATOM 1445 N N . GLN A 1 171 ? 9.317 -3.796 45.822 1.00 84.94 171 GLN A N 1
ATOM 1446 C CA . GLN A 1 171 ? 10.445 -2.863 45.945 1.00 84.94 171 GLN A CA 1
ATOM 1447 C C . GLN A 1 171 ? 11.774 -3.579 46.244 1.00 84.94 171 GLN A C 1
ATOM 1449 O O . GLN A 1 171 ? 12.822 -3.210 45.716 1.00 84.94 171 GLN A O 1
ATOM 1454 N N . GLU A 1 172 ? 11.750 -4.643 47.054 1.00 89.31 172 GLU A N 1
ATOM 1455 C CA . GLU A 1 172 ? 12.938 -5.461 47.323 1.00 89.31 172 GLU A CA 1
ATOM 1456 C C . GLU A 1 172 ? 13.438 -6.201 46.066 1.00 89.31 172 GLU A C 1
ATOM 1458 O O . GLU A 1 172 ? 14.646 -6.290 45.827 1.00 89.31 172 GLU A O 1
ATOM 1463 N N . VAL A 1 173 ? 12.520 -6.715 45.238 1.00 83.50 173 VAL A N 1
ATOM 1464 C CA . VAL A 1 173 ? 12.842 -7.373 43.961 1.00 83.50 173 VAL A CA 1
ATOM 1465 C C . VAL A 1 173 ? 13.337 -6.366 42.922 1.00 83.50 173 VAL A C 1
ATOM 1467 O O . VAL A 1 173 ? 14.292 -6.665 42.206 1.00 83.50 173 VAL A O 1
ATOM 1470 N N . GLU A 1 174 ? 12.742 -5.175 42.855 1.00 77.81 174 GLU A N 1
ATOM 1471 C CA . GLU A 1 174 ? 13.192 -4.084 41.984 1.00 77.81 174 GLU A CA 1
ATOM 1472 C C . GLU A 1 174 ? 14.624 -3.670 42.334 1.00 77.81 174 GLU A C 1
ATOM 1474 O O . GLU A 1 174 ? 15.501 -3.787 41.477 1.00 77.81 174 GLU A O 1
ATOM 1479 N N . ARG A 1 175 ? 14.918 -3.366 43.607 1.00 86.56 175 ARG A N 1
ATOM 1480 C CA . ARG A 1 175 ? 16.278 -2.999 44.044 1.00 86.56 175 ARG A CA 1
ATOM 1481 C C . ARG A 1 175 ? 17.314 -4.092 43.744 1.00 86.56 175 ARG A C 1
ATOM 1483 O O . ARG A 1 175 ? 18.422 -3.793 43.302 1.00 86.56 175 ARG A O 1
ATOM 1490 N N . LYS A 1 176 ? 16.965 -5.373 43.933 1.00 86.94 176 LYS A N 1
ATOM 1491 C CA . LYS A 1 176 ? 17.844 -6.513 43.588 1.00 86.94 176 LYS A CA 1
ATOM 1492 C C . LYS A 1 176 ? 18.064 -6.667 42.077 1.00 86.94 176 LYS A C 1
ATOM 1494 O O . LYS A 1 176 ? 19.118 -7.154 41.667 1.00 86.94 176 LYS A O 1
ATOM 1499 N N . ASN A 1 177 ? 17.097 -6.273 41.248 1.00 78.06 177 ASN A N 1
ATOM 1500 C CA . ASN A 1 177 ? 17.237 -6.275 39.791 1.00 78.06 177 ASN A CA 1
ATOM 1501 C C . ASN A 1 177 ? 18.058 -5.078 39.293 1.00 78.06 177 ASN A C 1
ATOM 1503 O O . ASN A 1 177 ? 18.888 -5.261 38.406 1.00 78.06 177 ASN A O 1
ATOM 1507 N N . GLU A 1 178 ? 17.884 -3.891 39.879 1.00 79.12 178 GLU A N 1
ATOM 1508 C CA . GLU A 1 178 ? 18.692 -2.702 39.582 1.00 79.12 178 GLU A CA 1
ATOM 1509 C C . GLU A 1 178 ? 20.170 -2.935 39.904 1.00 79.12 178 GLU A C 1
ATOM 1511 O O . GLU A 1 178 ? 21.018 -2.724 39.040 1.00 79.12 178 GLU A O 1
ATOM 1516 N N . GLN A 1 179 ? 20.480 -3.480 41.087 1.00 84.38 179 GLN A N 1
ATOM 1517 C CA . GLN A 1 179 ? 21.850 -3.844 41.473 1.00 84.38 179 GLN A CA 1
ATOM 1518 C C . GLN A 1 179 ? 22.489 -4.809 40.456 1.00 84.38 179 GLN A C 1
ATOM 1520 O O . GLN A 1 179 ? 23.581 -4.549 39.953 1.00 84.38 179 GLN A O 1
ATOM 1525 N N . LYS A 1 180 ? 21.769 -5.866 40.050 1.00 82.62 180 LYS A N 1
ATOM 1526 C CA . LYS A 1 180 ? 22.223 -6.811 39.007 1.00 82.62 180 LYS A CA 1
ATOM 1527 C C . LYS A 1 180 ? 22.294 -6.206 37.600 1.00 82.62 180 LYS A C 1
ATOM 1529 O O . LYS A 1 180 ? 22.964 -6.765 36.730 1.00 82.62 180 LYS A O 1
ATOM 1534 N N . MET A 1 181 ? 21.593 -5.105 37.334 1.00 77.56 181 MET A N 1
ATOM 1535 C CA . MET A 1 181 ? 21.677 -4.380 36.064 1.00 77.56 181 MET A CA 1
ATOM 1536 C C . MET A 1 181 ? 22.906 -3.467 36.041 1.00 77.56 181 MET A C 1
ATOM 1538 O O . MET A 1 181 ? 23.651 -3.489 35.064 1.00 77.56 181 MET A O 1
ATOM 1542 N N . GLN A 1 182 ? 23.159 -2.738 37.131 1.00 81.50 182 GLN A N 1
ATOM 1543 C CA . GLN A 1 182 ? 24.347 -1.901 37.323 1.00 81.50 182 GLN A CA 1
ATOM 1544 C C . GLN A 1 182 ? 25.633 -2.739 37.284 1.00 81.50 182 GLN A C 1
ATOM 1546 O O . GLN A 1 182 ? 26.561 -2.403 36.553 1.00 81.50 182 GLN A O 1
ATOM 1551 N N . GLU A 1 183 ? 25.655 -3.886 37.969 1.00 86.75 183 GLU A N 1
ATOM 1552 C CA . GLU A 1 183 ? 26.759 -4.855 37.926 1.00 86.75 183 GLU A CA 1
ATOM 1553 C C . GLU A 1 183 ? 27.051 -5.334 36.490 1.00 86.75 183 GLU A C 1
ATOM 1555 O O . GLU A 1 183 ? 28.205 -5.379 36.059 1.00 86.75 183 GLU A O 1
ATOM 1560 N N . LYS A 1 184 ? 26.010 -5.644 35.705 1.00 81.69 184 LYS A N 1
ATOM 1561 C CA . LYS A 1 184 ? 26.159 -6.038 34.293 1.00 81.69 184 LYS A CA 1
ATOM 1562 C C . LYS A 1 184 ? 26.623 -4.892 33.397 1.00 81.69 184 LYS A C 1
ATOM 1564 O O . LYS A 1 184 ? 27.403 -5.143 32.482 1.00 81.69 184 LYS A O 1
ATOM 1569 N N . LEU A 1 185 ? 26.165 -3.666 33.648 1.00 76.62 185 LEU A N 1
ATOM 1570 C CA . LEU A 1 185 ? 26.598 -2.469 32.924 1.00 76.62 185 LEU A CA 1
ATOM 1571 C C . LEU A 1 185 ? 28.082 -2.182 33.175 1.00 76.62 185 LEU A C 1
ATOM 1573 O O . LEU A 1 185 ? 28.830 -2.069 32.209 1.00 76.62 185 LEU A O 1
ATOM 1577 N N . ALA A 1 186 ? 28.535 -2.189 34.431 1.00 81.12 186 ALA A N 1
ATOM 1578 C CA . ALA A 1 186 ? 29.946 -2.008 34.779 1.00 81.12 186 ALA A CA 1
ATOM 1579 C C . ALA A 1 186 ? 30.848 -3.071 34.117 1.00 81.12 186 ALA A C 1
ATOM 1581 O O . ALA A 1 186 ? 31.848 -2.738 33.480 1.00 81.12 186 ALA A O 1
ATOM 1582 N N . ASN A 1 187 ? 30.447 -4.347 34.172 1.00 83.00 187 ASN A N 1
ATOM 1583 C CA . ASN A 1 187 ? 31.157 -5.447 33.507 1.00 83.00 187 ASN A CA 1
ATOM 1584 C C . ASN A 1 187 ? 31.183 -5.326 31.967 1.00 83.00 187 ASN A C 1
ATOM 1586 O O . ASN A 1 187 ? 32.137 -5.774 31.327 1.00 83.00 187 ASN A O 1
ATOM 1590 N N . LEU A 1 188 ? 30.146 -4.745 31.351 1.00 77.44 188 LEU A N 1
ATOM 1591 C CA . LEU A 1 188 ? 30.108 -4.465 29.911 1.00 77.44 188 LEU A CA 1
ATOM 1592 C C . LEU A 1 188 ? 30.982 -3.264 29.539 1.00 77.44 188 LEU A C 1
ATOM 1594 O O . LEU A 1 188 ? 31.714 -3.333 28.552 1.00 77.44 188 LEU A O 1
ATOM 1598 N N . GLU A 1 189 ? 30.949 -2.189 30.326 1.00 78.19 189 GLU A N 1
ATOM 1599 C CA . GLU A 1 189 ? 31.810 -1.024 30.125 1.00 78.19 189 GLU A CA 1
ATOM 1600 C C . GLU A 1 189 ? 33.289 -1.381 30.236 1.00 78.19 189 GLU A C 1
ATOM 1602 O O . GLU A 1 189 ? 34.062 -0.991 29.363 1.00 78.19 189 GLU A O 1
ATOM 1607 N N . GLN A 1 190 ? 33.684 -2.159 31.249 1.00 83.81 190 GLN A N 1
ATOM 1608 C CA . GLN A 1 190 ? 35.065 -2.618 31.393 1.00 83.81 190 GLN A CA 1
ATOM 1609 C C . GLN A 1 190 ? 35.521 -3.394 30.146 1.00 83.81 190 GLN A C 1
ATOM 1611 O O . GLN A 1 190 ? 36.506 -3.012 29.513 1.00 83.81 190 GLN A O 1
ATOM 1616 N N . LYS A 1 191 ? 34.758 -4.409 29.720 1.00 81.56 191 LYS A N 1
ATOM 1617 C CA . LYS A 1 191 ? 35.089 -5.221 28.533 1.00 81.56 191 LYS A CA 1
ATOM 1618 C C . LYS A 1 191 ? 35.098 -4.414 27.233 1.00 81.56 191 LYS A C 1
ATOM 1620 O O . LYS A 1 191 ? 35.855 -4.732 26.315 1.00 81.56 191 LYS A O 1
ATOM 1625 N N . ASN A 1 192 ? 34.289 -3.360 27.140 1.00 76.31 192 ASN A N 1
ATOM 1626 C CA . ASN A 1 192 ? 34.319 -2.440 26.006 1.00 76.31 192 ASN A CA 1
ATOM 1627 C C . ASN A 1 192 ? 35.555 -1.524 26.042 1.00 76.31 192 ASN A C 1
ATOM 1629 O O . ASN A 1 192 ? 36.175 -1.332 24.999 1.00 76.31 192 ASN A O 1
ATOM 1633 N N . ARG A 1 193 ? 35.971 -1.017 27.214 1.00 79.25 193 ARG A N 1
ATOM 1634 C CA . ARG A 1 193 ? 37.223 -0.248 27.372 1.00 79.25 193 ARG A CA 1
ATOM 1635 C C . ARG A 1 193 ? 38.450 -1.103 27.035 1.00 79.25 193 ARG A C 1
ATOM 1637 O O . ARG A 1 193 ? 39.316 -0.652 26.292 1.00 79.25 193 ARG A O 1
ATOM 1644 N N . GLU A 1 194 ? 38.491 -2.350 27.502 1.00 82.62 194 GLU A N 1
ATOM 1645 C CA . GLU A 1 194 ? 39.543 -3.326 27.175 1.00 82.62 194 GLU A CA 1
ATOM 1646 C C . GLU A 1 194 ? 39.650 -3.555 25.657 1.00 82.62 194 GLU A C 1
ATOM 1648 O O . GLU A 1 194 ? 40.725 -3.376 25.080 1.00 82.62 194 GLU A O 1
ATOM 1653 N N . LYS A 1 195 ? 38.527 -3.843 24.982 1.00 77.56 195 LYS A N 1
ATOM 1654 C CA . LYS A 1 195 ? 38.485 -4.018 23.519 1.00 77.56 195 LYS A CA 1
ATOM 1655 C C . LYS A 1 195 ? 38.840 -2.754 22.738 1.00 77.56 195 LYS A C 1
ATOM 1657 O O . LYS A 1 195 ? 39.518 -2.855 21.719 1.00 77.56 195 LYS A O 1
ATOM 1662 N N . MET A 1 196 ? 38.411 -1.575 23.191 1.00 70.25 196 MET A N 1
ATOM 1663 C CA . MET A 1 196 ? 38.789 -0.303 22.563 1.00 70.25 196 MET A CA 1
ATOM 1664 C C . MET A 1 196 ? 40.297 -0.058 22.670 1.00 70.25 196 MET A C 1
ATOM 1666 O O . MET A 1 196 ? 40.921 0.316 21.681 1.00 70.25 196 MET A O 1
ATOM 1670 N N . ASN A 1 197 ? 40.907 -0.348 23.822 1.00 78.12 197 ASN A N 1
ATOM 1671 C CA . ASN A 1 197 ? 42.354 -0.229 24.012 1.00 78.12 197 ASN A CA 1
ATOM 1672 C C . ASN A 1 197 ? 43.141 -1.232 23.147 1.00 78.12 197 ASN A C 1
ATOM 1674 O O . ASN A 1 197 ? 44.180 -0.882 22.583 1.00 78.12 197 ASN A O 1
ATOM 1678 N N . GLU A 1 198 ? 42.649 -2.465 22.996 1.00 79.69 198 GLU A N 1
ATOM 1679 C CA . GLU A 1 198 ? 43.233 -3.466 22.092 1.00 79.69 198 GLU A CA 1
ATOM 1680 C C . GLU A 1 198 ? 43.124 -3.036 20.616 1.00 79.69 198 GLU A C 1
ATOM 1682 O O . GLU A 1 198 ? 44.096 -3.118 19.860 1.00 79.69 198 GLU A O 1
ATOM 1687 N N . MET A 1 199 ? 41.959 -2.523 20.209 1.00 71.56 199 MET A N 1
ATOM 1688 C CA . MET A 1 199 ? 41.712 -2.027 18.854 1.00 71.56 199 MET A CA 1
ATOM 1689 C C . MET A 1 199 ? 42.575 -0.801 18.534 1.00 71.56 199 MET A C 1
ATOM 1691 O O . MET A 1 199 ? 43.184 -0.751 17.468 1.00 71.56 199 MET A O 1
ATOM 1695 N N . GLN A 1 200 ? 42.707 0.144 19.470 1.00 74.75 200 GLN A N 1
ATOM 1696 C CA . GLN A 1 200 ? 43.542 1.333 19.294 1.00 74.75 200 GLN A CA 1
ATOM 1697 C C . GLN A 1 200 ? 45.025 0.972 19.123 1.00 74.75 200 GLN A C 1
ATOM 1699 O O . GLN A 1 200 ? 45.697 1.564 18.280 1.00 74.75 200 GLN A O 1
ATOM 1704 N N . LYS A 1 201 ? 45.537 -0.034 19.851 1.00 79.00 201 LYS A N 1
ATOM 1705 C CA . LYS A 1 201 ? 46.896 -0.561 19.625 1.00 79.00 201 LYS A CA 1
ATOM 1706 C C . LYS A 1 201 ? 47.056 -1.098 18.199 1.00 79.00 201 LYS A C 1
ATOM 1708 O O . LYS A 1 201 ? 47.971 -0.674 17.497 1.00 79.00 201 LYS A O 1
ATOM 1713 N N . LYS A 1 202 ? 46.126 -1.943 17.735 1.00 78.00 202 LYS A N 1
ATOM 1714 C CA . LYS A 1 202 ? 46.147 -2.505 16.370 1.00 78.00 202 LYS A CA 1
ATOM 1715 C C . LYS A 1 202 ? 46.107 -1.419 15.287 1.00 78.00 202 LYS A C 1
ATOM 1717 O O . LYS A 1 202 ? 46.901 -1.481 14.353 1.00 78.00 202 LYS A O 1
ATOM 1722 N N . VAL A 1 203 ? 45.258 -0.399 15.446 1.00 77.19 203 VAL A N 1
ATOM 1723 C CA . VAL A 1 203 ? 45.187 0.758 14.533 1.00 77.19 203 VAL A CA 1
ATOM 1724 C C . VAL A 1 203 ? 46.505 1.540 14.513 1.00 77.19 203 VAL A C 1
ATOM 1726 O O . VAL A 1 203 ? 46.996 1.873 13.437 1.00 77.19 203 VAL A O 1
ATOM 1729 N N . ASN A 1 204 ? 47.119 1.793 15.672 1.00 76.50 204 ASN A N 1
ATOM 1730 C CA . ASN A 1 204 ? 48.395 2.509 15.754 1.00 76.50 204 ASN A CA 1
ATOM 1731 C C . ASN A 1 204 ? 49.542 1.726 15.075 1.00 76.50 204 ASN A C 1
ATOM 1733 O O . ASN A 1 204 ? 50.361 2.314 14.364 1.00 76.50 204 ASN A O 1
ATOM 1737 N N . ASP A 1 205 ? 49.591 0.402 15.244 1.00 77.75 205 ASP A N 1
ATOM 1738 C CA . ASP A 1 205 ? 50.592 -0.457 14.597 1.00 77.75 205 ASP A CA 1
ATOM 1739 C C . ASP A 1 205 ? 50.367 -0.587 13.081 1.00 77.75 205 ASP A C 1
ATOM 1741 O O . ASP A 1 205 ? 51.326 -0.627 12.304 1.00 77.75 205 ASP A O 1
ATOM 1745 N N . GLU A 1 206 ? 49.114 -0.604 12.627 1.00 76.62 206 GLU A N 1
ATOM 1746 C CA . GLU A 1 206 ? 48.776 -0.595 11.202 1.00 76.62 206 GLU A CA 1
ATOM 1747 C C . GLU A 1 206 ? 49.096 0.756 10.541 1.00 76.62 206 GLU A C 1
ATOM 1749 O O . GLU A 1 206 ? 49.693 0.783 9.464 1.00 76.62 206 GLU A O 1
ATOM 1754 N N . GLN A 1 207 ? 48.838 1.881 11.218 1.00 74.75 207 GLN A N 1
ATOM 1755 C CA . GLN A 1 207 ? 49.280 3.205 10.763 1.00 74.75 207 GLN A CA 1
ATOM 1756 C C . GLN A 1 207 ? 50.808 3.294 10.635 1.00 74.75 207 GLN A C 1
ATOM 1758 O O . GLN A 1 207 ? 51.305 3.828 9.641 1.00 74.75 207 GLN A O 1
ATOM 1763 N N . ARG A 1 208 ? 51.573 2.719 11.575 1.00 78.31 208 ARG A N 1
ATOM 1764 C CA . ARG A 1 208 ? 53.044 2.626 11.478 1.00 78.31 208 ARG A CA 1
ATOM 1765 C C . ARG A 1 208 ? 53.490 1.808 10.259 1.00 78.31 208 ARG A C 1
ATOM 1767 O O . ARG A 1 208 ? 54.369 2.249 9.515 1.00 78.31 208 ARG A O 1
ATOM 1774 N N . LYS A 1 209 ? 52.854 0.660 9.996 1.00 78.31 209 LYS A N 1
ATOM 1775 C CA . LYS A 1 209 ? 53.108 -0.153 8.788 1.00 78.31 209 LYS A CA 1
ATOM 1776 C C . LYS A 1 209 ? 52.794 0.625 7.504 1.00 78.31 209 LYS A C 1
ATOM 1778 O O . LYS A 1 209 ? 53.598 0.604 6.572 1.00 78.31 209 LYS A O 1
ATOM 1783 N N . LEU A 1 210 ? 51.678 1.356 7.466 1.00 73.25 210 LEU A N 1
ATOM 1784 C CA . LEU A 1 210 ? 51.280 2.186 6.324 1.00 73.25 210 LEU A CA 1
ATOM 1785 C C . LEU A 1 210 ? 52.242 3.359 6.081 1.00 73.25 210 LEU A C 1
ATOM 1787 O O . LEU A 1 210 ? 52.613 3.596 4.934 1.00 73.25 210 LEU A O 1
ATOM 1791 N N . GLN A 1 211 ? 52.711 4.049 7.126 1.00 75.12 211 GLN A N 1
ATOM 1792 C CA . GLN A 1 211 ? 53.720 5.110 6.988 1.00 75.12 211 GLN A CA 1
ATOM 1793 C C . GLN A 1 211 ? 55.045 4.579 6.423 1.00 75.12 211 GLN A C 1
ATOM 1795 O O . GLN A 1 211 ? 55.621 5.196 5.526 1.00 75.12 211 GLN A O 1
ATOM 1800 N N . ASN A 1 212 ? 55.511 3.417 6.891 1.00 78.94 212 ASN A N 1
ATOM 1801 C CA . ASN A 1 212 ? 56.732 2.794 6.372 1.00 78.94 212 ASN A CA 1
ATOM 1802 C C . ASN A 1 212 ? 56.569 2.347 4.910 1.00 78.94 212 ASN A C 1
ATOM 1804 O O . ASN A 1 212 ? 57.438 2.626 4.083 1.00 78.94 212 ASN A O 1
ATOM 1808 N N . ARG A 1 213 ? 55.425 1.742 4.558 1.00 75.12 213 ARG A N 1
ATOM 1809 C CA . ARG A 1 213 ? 55.108 1.358 3.173 1.00 75.12 213 ARG A CA 1
ATOM 1810 C C . ARG A 1 213 ? 54.987 2.576 2.251 1.00 75.12 213 ARG A C 1
ATOM 1812 O O . ARG A 1 213 ? 55.444 2.517 1.114 1.00 75.12 213 ARG A O 1
ATOM 1819 N N . LYS A 1 214 ? 54.448 3.700 2.742 1.00 75.00 214 LYS A N 1
ATOM 1820 C CA . LYS A 1 214 ? 54.415 4.966 1.997 1.00 75.00 214 LYS A CA 1
ATOM 1821 C C . LYS A 1 214 ? 55.829 5.482 1.707 1.00 75.00 214 LYS A C 1
ATOM 1823 O O . LYS A 1 214 ? 56.128 5.746 0.552 1.00 75.00 214 LYS A O 1
ATOM 1828 N N . LYS A 1 215 ? 56.728 5.523 2.701 1.00 76.69 215 LYS A N 1
ATOM 1829 C CA . LYS A 1 215 ? 58.136 5.930 2.496 1.00 76.69 215 LYS A CA 1
ATOM 1830 C C . LYS A 1 215 ? 58.864 5.067 1.451 1.00 76.69 215 LYS A C 1
ATOM 1832 O O . LYS A 1 215 ? 59.663 5.591 0.681 1.00 76.69 215 LYS A O 1
ATOM 1837 N N . GLN A 1 216 ? 58.578 3.763 1.396 1.00 75.50 216 GLN A N 1
ATOM 1838 C CA . GLN A 1 216 ? 59.119 2.867 0.363 1.00 75.50 216 GLN A CA 1
ATOM 1839 C C . GLN A 1 216 ? 58.577 3.197 -1.039 1.00 75.50 216 GLN A C 1
ATOM 1841 O O . GLN A 1 216 ? 59.350 3.252 -1.995 1.00 75.50 216 GLN A O 1
ATOM 1846 N N . LEU A 1 217 ? 57.271 3.461 -1.162 1.00 73.56 217 LEU A N 1
ATOM 1847 C CA . LEU A 1 217 ? 56.647 3.876 -2.424 1.00 73.56 217 LEU A CA 1
ATOM 1848 C C . LEU A 1 217 ? 57.143 5.254 -2.890 1.00 73.56 217 LEU A C 1
ATOM 1850 O O . LEU A 1 217 ? 57.444 5.414 -4.068 1.00 73.56 217 LEU A O 1
ATOM 1854 N N . ASP A 1 218 ? 57.310 6.214 -1.977 1.00 74.12 218 ASP A N 1
ATOM 1855 C CA . ASP A 1 218 ? 57.835 7.550 -2.283 1.00 74.12 218 ASP A CA 1
ATOM 1856 C C . ASP A 1 218 ? 59.296 7.487 -2.793 1.00 74.12 218 ASP A C 1
ATOM 1858 O O . ASP A 1 218 ? 59.677 8.265 -3.669 1.00 74.12 218 ASP A O 1
ATOM 1862 N N . MET A 1 219 ? 60.116 6.534 -2.317 1.00 76.81 219 MET A N 1
ATOM 1863 C CA . MET A 1 219 ? 61.455 6.275 -2.880 1.00 76.81 219 MET A CA 1
ATOM 1864 C C . MET A 1 219 ? 61.410 5.620 -4.268 1.00 76.81 219 MET A C 1
ATOM 1866 O O . MET A 1 219 ? 62.172 6.017 -5.149 1.00 76.81 219 MET A O 1
ATOM 1870 N N . LEU A 1 220 ? 60.525 4.641 -4.485 1.00 74.69 220 LEU A N 1
ATOM 1871 C CA . LEU A 1 220 ? 60.343 4.010 -5.800 1.00 74.69 220 LEU A CA 1
ATOM 1872 C C . LEU A 1 220 ? 59.862 5.023 -6.848 1.00 74.69 220 LEU A C 1
ATOM 1874 O O . LEU A 1 220 ? 60.402 5.065 -7.951 1.00 74.69 220 LEU A O 1
ATOM 1878 N N . ALA A 1 221 ? 58.916 5.891 -6.481 1.00 71.50 221 ALA A N 1
ATOM 1879 C CA . ALA A 1 221 ? 58.406 6.950 -7.346 1.00 71.50 221 ALA A CA 1
ATOM 1880 C C . ALA A 1 221 ? 59.485 7.980 -7.730 1.00 71.50 221 ALA A C 1
ATOM 1882 O O . ALA A 1 221 ? 59.472 8.479 -8.854 1.00 71.50 221 ALA A O 1
ATOM 1883 N N . ARG A 1 222 ? 60.445 8.279 -6.838 1.00 76.00 222 ARG A N 1
ATOM 1884 C CA . ARG A 1 222 ? 61.602 9.135 -7.164 1.00 76.00 222 ARG A CA 1
ATOM 1885 C C . ARG A 1 222 ? 62.521 8.482 -8.195 1.00 76.00 222 ARG A C 1
ATOM 1887 O O . ARG A 1 222 ? 62.750 9.089 -9.236 1.00 76.00 222 ARG A O 1
ATOM 1894 N N . LYS A 1 223 ? 62.931 7.225 -7.980 1.00 75.38 223 LYS A N 1
ATOM 1895 C CA . LYS A 1 223 ? 63.753 6.477 -8.952 1.00 75.38 223 LYS A CA 1
ATOM 1896 C C . LYS A 1 223 ? 63.087 6.392 -10.329 1.00 75.38 223 LYS A C 1
ATOM 1898 O O . LYS A 1 223 ? 63.705 6.735 -11.329 1.00 75.38 223 LYS A O 1
ATOM 1903 N N . GLN A 1 224 ? 61.800 6.043 -10.372 1.00 71.88 224 GLN A N 1
ATOM 1904 C CA . GLN A 1 224 ? 61.038 6.007 -11.624 1.00 71.88 224 GLN A CA 1
ATOM 1905 C C . GLN A 1 224 ? 60.917 7.388 -12.286 1.00 71.88 224 GLN A C 1
ATOM 1907 O O . GLN A 1 224 ? 60.909 7.472 -13.511 1.00 71.88 224 GLN A O 1
ATOM 1912 N N . LYS A 1 225 ? 60.843 8.485 -11.516 1.00 74.38 225 LYS A N 1
ATOM 1913 C CA . LYS A 1 225 ? 60.852 9.848 -12.074 1.00 74.38 225 LYS A CA 1
ATOM 1914 C C . LYS A 1 225 ? 62.212 10.208 -12.678 1.00 74.38 225 LYS A C 1
ATOM 1916 O O . LYS A 1 225 ? 62.236 10.788 -13.757 1.00 74.38 225 LYS A O 1
ATOM 1921 N N . GLU A 1 226 ? 63.310 9.845 -12.020 1.00 75.00 226 GLU A N 1
ATOM 1922 C CA . GLU A 1 226 ? 64.683 10.068 -12.501 1.00 75.00 226 GLU A CA 1
ATOM 1923 C C . GLU A 1 226 ? 64.965 9.274 -13.792 1.00 75.00 226 GLU A C 1
ATOM 1925 O O . GLU A 1 226 ? 65.510 9.819 -14.752 1.00 75.00 226 GLU A O 1
ATOM 1930 N N . GLU A 1 227 ? 64.520 8.015 -13.866 1.00 72.69 227 GLU A N 1
ATOM 1931 C CA . GLU A 1 227 ? 64.550 7.201 -15.092 1.00 72.69 227 GLU A CA 1
ATOM 1932 C C . GLU A 1 227 ? 63.682 7.815 -16.207 1.00 72.69 227 GLU A C 1
ATOM 1934 O O . GLU A 1 227 ? 64.109 7.905 -17.362 1.00 72.69 227 GLU A O 1
ATOM 1939 N N . LEU A 1 228 ? 62.478 8.296 -15.873 1.00 71.44 228 LEU A N 1
ATOM 1940 C CA . LEU A 1 228 ? 61.565 8.934 -16.827 1.00 71.44 228 LEU A CA 1
ATOM 1941 C C . LEU A 1 228 ? 62.095 10.282 -17.342 1.00 71.44 228 LEU A C 1
ATOM 1943 O O . LEU A 1 228 ? 61.812 10.638 -18.484 1.00 71.44 228 LEU A O 1
ATOM 1947 N N . GLU A 1 229 ? 62.837 11.046 -16.538 1.00 74.75 229 GLU A N 1
ATOM 1948 C CA . GLU A 1 229 ? 63.444 12.314 -16.968 1.00 74.75 229 GLU A CA 1
ATOM 1949 C C . GLU A 1 229 ? 64.624 12.073 -17.917 1.00 74.75 229 GLU A C 1
ATOM 1951 O O . GLU A 1 229 ? 64.595 12.622 -19.018 1.00 74.75 229 GLU A O 1
ATOM 1956 N N . LYS A 1 230 ? 65.519 11.116 -17.633 1.00 74.44 230 LYS A N 1
ATOM 1957 C CA . LYS A 1 230 ? 66.532 10.659 -18.612 1.00 74.44 230 LYS A CA 1
ATOM 1958 C C . LYS A 1 230 ? 65.894 10.179 -19.924 1.00 74.44 230 LYS A C 1
ATOM 1960 O O . LYS A 1 230 ? 66.263 10.623 -21.009 1.00 74.44 230 LYS A O 1
ATOM 1965 N N . THR A 1 231 ? 64.843 9.358 -19.828 1.00 69.62 231 THR A N 1
ATOM 1966 C CA . THR A 1 231 ? 64.080 8.879 -21.000 1.00 69.62 231 THR A CA 1
ATOM 1967 C C . THR A 1 231 ? 63.420 10.027 -21.784 1.00 69.62 231 THR A C 1
ATOM 1969 O O . THR A 1 231 ? 63.208 9.919 -22.994 1.00 69.62 231 THR A O 1
ATOM 1972 N N . LYS A 1 232 ? 63.054 11.140 -21.129 1.00 72.31 232 LYS A N 1
ATOM 1973 C CA . LYS A 1 232 ? 62.519 12.338 -21.800 1.00 72.31 232 LYS A CA 1
ATOM 1974 C C . LYS A 1 232 ? 63.614 13.135 -22.497 1.00 72.31 232 LYS A C 1
ATOM 1976 O O . LYS A 1 232 ? 63.371 13.585 -23.611 1.00 72.31 232 LYS A O 1
ATOM 1981 N N . GLU A 1 233 ? 64.782 13.289 -21.884 1.00 73.88 233 GLU A N 1
ATOM 1982 C CA . GLU A 1 233 ? 65.927 14.004 -22.462 1.00 73.88 233 GLU A CA 1
ATOM 1983 C C . GLU A 1 233 ? 66.411 13.313 -23.745 1.00 73.88 233 GLU A C 1
ATOM 1985 O O . GLU A 1 233 ? 66.492 13.953 -24.797 1.00 73.88 233 GLU A O 1
ATOM 1990 N N . GLU A 1 234 ? 66.584 11.987 -23.714 1.00 72.50 234 GLU A N 1
ATOM 1991 C CA . GLU A 1 234 ? 66.875 11.172 -24.904 1.00 72.50 234 GLU A CA 1
ATOM 1992 C C . GLU A 1 234 ? 65.810 11.338 -25.999 1.00 72.50 234 GLU A C 1
ATOM 1994 O O . GLU A 1 234 ? 66.125 11.485 -27.185 1.00 72.50 234 GLU A O 1
ATOM 1999 N N . ARG A 1 235 ? 64.524 11.335 -25.621 1.00 68.06 235 ARG A N 1
ATOM 2000 C CA . ARG A 1 235 ? 63.414 11.521 -26.566 1.00 68.06 235 ARG A CA 1
ATOM 2001 C C . ARG A 1 235 ? 63.354 12.934 -27.127 1.00 68.06 235 ARG A C 1
ATOM 2003 O O . ARG A 1 235 ? 63.016 13.078 -28.297 1.00 68.06 235 ARG A O 1
ATOM 2010 N N . GLU A 1 236 ? 63.675 13.965 -26.352 1.00 73.81 236 GLU A N 1
ATOM 2011 C CA . GLU A 1 236 ? 63.683 15.344 -26.837 1.00 73.81 236 GLU A CA 1
ATOM 2012 C C . GLU A 1 236 ? 64.870 15.611 -27.768 1.00 73.81 236 GLU A C 1
ATOM 2014 O O . GLU A 1 236 ? 64.689 16.259 -28.801 1.00 73.81 236 GLU A O 1
ATOM 2019 N N . GLN A 1 237 ? 66.046 15.053 -27.476 1.00 69.38 237 GLN A N 1
ATOM 2020 C CA . GLN A 1 237 ? 67.199 15.124 -28.374 1.00 69.38 237 GLN A CA 1
ATOM 2021 C C . GLN A 1 237 ? 66.901 14.423 -29.711 1.00 69.38 237 GLN A C 1
ATOM 2023 O O . GLN A 1 237 ? 67.100 14.999 -30.782 1.00 69.38 237 GLN A O 1
ATOM 2028 N N . ASN A 1 238 ? 66.294 13.231 -29.665 1.00 68.38 238 ASN A N 1
ATOM 2029 C CA . ASN A 1 238 ? 65.789 12.556 -30.862 1.00 68.38 238 ASN A CA 1
ATOM 2030 C C . ASN A 1 238 ? 64.678 13.353 -31.574 1.00 68.38 238 ASN A C 1
ATOM 2032 O O . ASN A 1 238 ? 64.625 13.360 -32.805 1.00 68.38 238 ASN A O 1
ATOM 2036 N N . ARG A 1 239 ? 63.816 14.071 -30.838 1.00 72.56 239 ARG A N 1
ATOM 2037 C CA . ARG A 1 239 ? 62.774 14.931 -31.425 1.00 72.56 239 ARG A CA 1
ATOM 2038 C C . ARG A 1 239 ? 63.378 16.105 -32.194 1.00 72.56 239 ARG A C 1
ATOM 2040 O O . ARG A 1 239 ? 62.935 16.353 -33.308 1.00 72.56 239 ARG A O 1
ATOM 2047 N N . LYS A 1 240 ? 64.409 16.767 -31.654 1.00 72.31 240 LYS A N 1
ATOM 2048 C CA . LYS A 1 240 ? 65.144 17.862 -32.320 1.00 72.31 240 LYS A CA 1
ATOM 2049 C C . LYS A 1 240 ? 65.799 17.379 -33.621 1.00 72.31 240 LYS A C 1
ATOM 2051 O O . LYS A 1 240 ? 65.558 17.962 -34.677 1.00 72.31 240 LYS A O 1
ATOM 2056 N N . ASN A 1 241 ? 66.499 16.243 -33.575 1.00 70.25 241 ASN A N 1
ATOM 2057 C CA . ASN A 1 241 ? 67.096 15.608 -34.759 1.00 70.25 241 ASN A CA 1
ATOM 2058 C C . ASN A 1 241 ? 66.042 15.278 -35.840 1.00 70.25 241 ASN A C 1
ATOM 2060 O O . ASN A 1 241 ? 66.242 15.544 -37.028 1.00 70.25 241 ASN A O 1
ATOM 2064 N N . LEU A 1 242 ? 64.889 14.734 -35.431 1.00 65.31 242 LEU A N 1
ATOM 2065 C CA . LEU A 1 242 ? 63.785 14.396 -36.332 1.00 65.31 242 LEU A CA 1
ATOM 2066 C C . LEU A 1 242 ? 63.062 15.640 -36.880 1.00 65.31 242 LEU A C 1
ATOM 2068 O O . LEU A 1 242 ? 62.606 15.629 -38.025 1.00 65.31 242 LEU A O 1
ATOM 2072 N N . GLU A 1 243 ? 62.941 16.705 -36.086 1.00 67.75 243 GLU A N 1
ATOM 2073 C CA . GLU A 1 243 ? 62.344 17.977 -36.497 1.00 67.75 243 GLU A CA 1
ATOM 2074 C C . GLU A 1 243 ? 63.185 18.659 -37.579 1.00 67.75 243 GLU A C 1
ATOM 2076 O O . GLU A 1 243 ? 62.613 19.032 -38.601 1.00 67.75 243 GLU A O 1
ATOM 2081 N N . ASP A 1 244 ? 64.514 18.738 -37.453 1.00 67.44 244 ASP A N 1
ATOM 2082 C CA . ASP A 1 244 ? 65.362 19.334 -38.499 1.00 67.44 244 ASP A CA 1
ATOM 2083 C C . ASP A 1 244 ? 65.424 18.493 -39.786 1.00 67.44 244 ASP A C 1
ATOM 2085 O O . ASP A 1 244 ? 65.421 19.050 -40.891 1.00 67.44 244 ASP A O 1
ATOM 2089 N N . TYR A 1 245 ? 65.381 17.159 -39.682 1.00 65.50 245 TYR A N 1
ATOM 2090 C CA . TYR A 1 245 ? 65.215 16.282 -40.848 1.00 65.50 245 TYR A CA 1
ATOM 2091 C C . TYR A 1 245 ? 63.880 16.557 -41.567 1.00 65.50 245 TYR A C 1
ATOM 2093 O O . TYR A 1 245 ? 63.846 16.805 -42.778 1.00 65.50 245 TYR A O 1
ATOM 2101 N N . LYS A 1 246 ? 62.775 16.638 -40.811 1.00 65.56 246 LYS A N 1
ATOM 2102 C CA . LYS A 1 246 ? 61.456 17.027 -41.337 1.00 65.56 246 LYS A CA 1
ATOM 2103 C C . LYS A 1 246 ? 61.447 18.451 -41.898 1.00 65.56 246 LYS A C 1
ATOM 2105 O O . LYS A 1 246 ? 60.782 18.686 -42.901 1.00 65.56 246 LYS A O 1
ATOM 2110 N N . ARG A 1 247 ? 62.198 19.394 -41.322 1.00 63.88 247 ARG A N 1
ATOM 2111 C CA . ARG A 1 247 ? 62.289 20.797 -41.775 1.00 63.88 247 ARG A CA 1
ATOM 2112 C C . ARG A 1 247 ? 62.955 20.918 -43.146 1.00 63.88 247 ARG A C 1
ATOM 2114 O O . ARG A 1 247 ? 62.533 21.749 -43.951 1.00 63.88 247 ARG A O 1
ATOM 2121 N N . LYS A 1 248 ? 63.947 20.064 -43.433 1.00 65.88 248 LYS A N 1
ATOM 2122 C CA . LYS A 1 248 ? 64.584 19.940 -44.756 1.00 65.88 248 LYS A CA 1
ATOM 2123 C C . LYS A 1 248 ? 63.602 19.374 -45.793 1.00 65.88 248 LYS A C 1
ATOM 2125 O O . LYS A 1 248 ? 63.378 20.014 -46.819 1.00 65.88 248 LYS A O 1
ATOM 2130 N N . ILE A 1 249 ? 62.933 18.257 -45.488 1.00 61.78 249 ILE A N 1
ATOM 2131 C CA . ILE A 1 249 ? 61.930 17.641 -46.383 1.00 61.78 249 ILE A CA 1
ATOM 2132 C C . ILE A 1 249 ? 60.738 18.581 -46.631 1.00 61.78 249 ILE A C 1
ATOM 2134 O O . ILE A 1 249 ? 60.325 18.776 -47.774 1.00 61.78 249 ILE A O 1
ATOM 2138 N N . ALA A 1 250 ? 60.212 19.225 -45.587 1.00 60.44 250 ALA A N 1
ATOM 2139 C CA . ALA A 1 250 ? 59.065 20.123 -45.690 1.00 60.44 250 ALA A CA 1
ATOM 2140 C C . ALA A 1 250 ? 59.340 21.344 -46.582 1.00 60.44 250 ALA A C 1
ATOM 2142 O O . ALA A 1 250 ? 58.429 21.787 -47.278 1.00 60.44 250 ALA A O 1
ATOM 2143 N N . LYS A 1 251 ? 60.574 21.872 -46.620 1.00 62.03 251 LYS A N 1
ATOM 2144 C CA . LYS A 1 251 ? 60.947 22.938 -47.569 1.00 62.03 251 LYS A CA 1
ATOM 2145 C C . LYS A 1 251 ? 60.889 22.457 -49.025 1.00 62.03 251 LYS A C 1
ATOM 2147 O O . LYS A 1 251 ? 60.339 23.169 -49.859 1.00 62.03 251 LYS A O 1
ATOM 2152 N N . ALA A 1 252 ? 61.383 21.253 -49.320 1.00 59.91 252 ALA A N 1
ATOM 2153 C CA . ALA A 1 252 ? 61.332 20.684 -50.670 1.00 59.91 252 ALA A CA 1
ATOM 2154 C C . ALA A 1 252 ? 59.888 20.392 -51.127 1.00 59.91 252 ALA A C 1
ATOM 2156 O O . ALA A 1 252 ? 59.480 20.797 -52.216 1.00 59.91 252 ALA A O 1
ATOM 2157 N N . VAL A 1 253 ? 59.083 19.753 -50.269 1.00 61.25 253 VAL A N 1
ATOM 2158 C CA . VAL A 1 253 ? 57.683 19.403 -50.573 1.00 61.25 253 VAL A CA 1
ATOM 2159 C C . VAL A 1 253 ? 56.797 20.648 -50.708 1.00 61.25 253 VAL A C 1
ATOM 2161 O O . VAL A 1 253 ? 55.975 20.716 -51.619 1.00 61.25 253 VAL A O 1
ATOM 2164 N N . LYS A 1 254 ? 56.980 21.667 -49.855 1.00 56.25 254 LYS A N 1
ATOM 2165 C CA . LYS A 1 254 ? 56.163 22.896 -49.866 1.00 56.25 254 LYS A CA 1
ATOM 2166 C C . LYS A 1 254 ? 56.321 23.727 -51.141 1.00 56.25 254 LYS A C 1
ATOM 2168 O O . LYS A 1 254 ? 55.383 24.435 -51.499 1.00 56.25 254 LYS A O 1
ATOM 2173 N N . ASN A 1 255 ? 57.462 23.640 -51.824 1.00 56.97 255 ASN A N 1
ATOM 2174 C CA . ASN A 1 255 ? 57.643 24.300 -53.116 1.00 56.97 255 ASN A CA 1
ATOM 2175 C C . ASN A 1 255 ? 56.881 23.541 -54.217 1.00 56.97 255 ASN A C 1
ATOM 2177 O O . ASN A 1 255 ? 55.997 24.128 -54.833 1.00 56.97 255 ASN A O 1
ATOM 2181 N N . LYS A 1 256 ? 57.095 22.222 -54.355 1.00 59.12 256 LYS A N 1
ATOM 2182 C CA . LYS A 1 256 ? 56.385 21.377 -55.341 1.00 59.12 256 LYS A CA 1
ATOM 2183 C C . LYS A 1 256 ? 54.854 21.408 -55.193 1.00 59.12 256 LYS A C 1
ATOM 2185 O O . LYS A 1 256 ? 54.131 21.503 -56.180 1.00 59.12 256 LYS A O 1
ATOM 2190 N N . MET A 1 257 ? 54.351 21.371 -53.957 1.00 53.28 257 MET A N 1
ATOM 2191 C CA . MET A 1 257 ? 52.909 21.441 -53.667 1.00 53.28 257 MET A CA 1
ATOM 2192 C C . MET A 1 257 ? 52.277 22.771 -54.101 1.00 53.28 257 MET A C 1
ATOM 2194 O O . MET A 1 257 ? 51.121 22.790 -54.508 1.00 53.28 257 MET A O 1
ATOM 2198 N N . ARG A 1 258 ? 53.010 23.892 -54.030 1.00 56.06 258 ARG A N 1
ATOM 2199 C CA . ARG A 1 258 ? 52.471 25.226 -54.358 1.00 56.06 258 ARG A CA 1
ATOM 2200 C C . ARG A 1 258 ? 52.199 25.424 -55.845 1.00 56.06 258 ARG A C 1
ATOM 2202 O O . ARG A 1 258 ? 51.320 26.211 -56.186 1.00 56.06 258 ARG A O 1
ATOM 2209 N N . GLU A 1 259 ? 52.917 24.710 -56.703 1.00 58.16 259 GLU A N 1
ATOM 2210 C CA . GLU A 1 259 ? 52.695 24.713 -58.149 1.00 58.16 259 GLU A CA 1
ATOM 2211 C C . GLU A 1 259 ? 51.457 23.860 -58.486 1.00 58.16 259 GLU A C 1
ATOM 2213 O O . GLU A 1 259 ? 50.504 24.367 -59.079 1.00 58.16 259 GLU A O 1
ATOM 2218 N N . GLN A 1 260 ? 51.388 22.621 -57.976 1.00 55.03 260 GLN A N 1
ATOM 2219 C CA . GLN A 1 260 ? 50.235 21.725 -58.174 1.00 55.03 260 GLN A CA 1
ATOM 2220 C C . GLN A 1 260 ? 48.920 22.229 -57.553 1.00 55.03 260 GLN A C 1
ATOM 2222 O O . GLN A 1 260 ? 47.855 22.066 -58.151 1.00 55.03 260 GLN A O 1
ATOM 2227 N N . GLU A 1 261 ? 48.948 22.844 -56.365 1.00 54.94 261 GLU A N 1
ATOM 2228 C CA . GLU A 1 261 ? 47.731 23.382 -55.741 1.00 54.94 261 GLU A CA 1
ATOM 2229 C C . GLU A 1 261 ? 47.116 24.528 -56.549 1.00 54.94 261 GLU A C 1
ATOM 2231 O O . GLU A 1 261 ? 45.893 24.678 -56.546 1.00 54.94 261 GLU A O 1
ATOM 2236 N N . LYS A 1 262 ? 47.932 25.338 -57.235 1.00 59.81 262 LYS A N 1
ATOM 2237 C CA . LYS A 1 262 ? 47.433 26.473 -58.019 1.00 59.81 262 LYS A CA 1
ATOM 2238 C C . LYS A 1 262 ? 46.643 25.981 -59.235 1.00 59.81 262 LYS A C 1
ATOM 2240 O O . LYS A 1 262 ? 45.507 26.401 -59.436 1.00 59.81 262 LYS A O 1
ATOM 2245 N N . GLU A 1 263 ? 47.199 25.013 -59.961 1.00 58.00 263 GLU A N 1
ATOM 2246 C CA . GLU A 1 263 ? 46.574 24.420 -61.149 1.00 58.00 263 GLU A CA 1
ATOM 2247 C C . GLU A 1 263 ? 45.292 23.626 -60.818 1.00 58.00 263 GLU A C 1
ATOM 2249 O O . GLU A 1 263 ? 44.297 23.698 -61.542 1.00 58.00 263 GLU A O 1
ATOM 2254 N N . ASN A 1 264 ? 45.273 22.897 -59.694 1.00 59.47 264 ASN A N 1
ATOM 2255 C CA . ASN A 1 264 ? 44.099 22.117 -59.288 1.00 59.47 264 ASN A CA 1
ATOM 2256 C C . ASN A 1 264 ? 42.951 22.978 -58.734 1.00 59.47 264 ASN A C 1
ATOM 2258 O O . ASN A 1 264 ? 41.787 22.640 -58.960 1.00 59.47 264 ASN A O 1
ATOM 2262 N N . ARG A 1 265 ? 43.231 24.097 -58.049 1.00 57.44 265 ARG A N 1
ATOM 2263 C CA . ARG A 1 265 ? 42.178 24.997 -57.533 1.00 57.44 265 ARG A CA 1
ATOM 2264 C C . ARG A 1 265 ? 41.343 25.610 -58.662 1.00 57.44 265 ARG A C 1
ATOM 2266 O O . ARG A 1 265 ? 40.121 25.648 -58.550 1.00 57.44 265 ARG A O 1
ATOM 2273 N N . GLU A 1 266 ? 41.974 26.020 -59.762 1.00 60.88 266 GLU A N 1
ATOM 2274 C CA . GLU A 1 266 ? 41.278 26.599 -60.924 1.00 60.88 266 GLU A CA 1
ATOM 2275 C C . GLU A 1 266 ? 40.398 25.580 -61.669 1.00 60.88 266 GLU A C 1
ATOM 2277 O O . GLU A 1 266 ? 39.346 25.941 -62.203 1.00 60.88 266 GLU A O 1
ATOM 2282 N N . LYS A 1 267 ? 40.788 24.298 -61.663 1.00 64.06 267 LYS A N 1
ATOM 2283 C CA . LYS A 1 267 ? 39.985 23.192 -62.206 1.00 64.06 267 LYS A CA 1
ATOM 2284 C C . LYS A 1 267 ? 38.783 22.885 -61.303 1.00 64.06 267 LYS A C 1
ATOM 2286 O O . LYS A 1 267 ? 37.652 22.896 -61.776 1.00 64.06 267 LYS A O 1
ATOM 2291 N N . ILE A 1 268 ? 39.013 22.696 -60.001 1.00 60.12 268 ILE A N 1
ATOM 2292 C CA . ILE A 1 268 ? 37.973 22.331 -59.018 1.00 60.12 268 ILE A CA 1
ATOM 2293 C C . ILE A 1 268 ? 36.901 23.424 -58.865 1.00 60.12 268 ILE A C 1
ATOM 2295 O O . ILE A 1 268 ? 35.718 23.102 -58.745 1.00 60.12 268 ILE A O 1
ATOM 2299 N N . GLN A 1 269 ? 37.280 24.707 -58.904 1.00 60.12 269 GLN A N 1
ATOM 2300 C CA . GLN A 1 269 ? 36.320 25.810 -58.776 1.00 60.12 269 GLN A CA 1
ATOM 2301 C C . GLN A 1 269 ? 35.282 25.808 -59.912 1.00 60.12 269 GLN A C 1
ATOM 2303 O O . GLN A 1 269 ? 34.093 25.995 -59.655 1.00 60.12 269 GLN A O 1
ATOM 2308 N N . LYS A 1 270 ? 35.708 25.530 -61.153 1.00 63.81 270 LYS A N 1
ATOM 2309 C CA . LYS A 1 270 ? 34.807 25.453 -62.315 1.00 63.81 270 LYS A CA 1
ATOM 2310 C C . LYS A 1 270 ? 33.795 24.312 -62.172 1.00 63.81 270 LYS A C 1
ATOM 2312 O O . LYS A 1 270 ? 32.608 24.534 -62.397 1.00 63.81 270 LYS A O 1
ATOM 2317 N N . THR A 1 271 ? 34.229 23.132 -61.721 1.00 65.50 271 THR A N 1
ATOM 2318 C CA . THR A 1 271 ? 33.330 21.987 -61.493 1.00 65.50 271 THR A CA 1
ATOM 2319 C C . THR A 1 271 ? 32.288 22.285 -60.409 1.00 65.50 271 THR A C 1
ATOM 2321 O O . THR A 1 271 ? 31.101 22.026 -60.606 1.00 65.50 271 THR A O 1
ATOM 2324 N N . LEU A 1 272 ? 32.705 22.893 -59.291 1.00 64.62 272 LEU A N 1
ATOM 2325 C CA . LEU A 1 272 ? 31.814 23.229 -58.173 1.00 64.62 272 LEU A CA 1
ATOM 2326 C C . LEU A 1 272 ? 30.690 24.195 -58.567 1.00 64.62 272 LEU A C 1
ATOM 2328 O O . LEU A 1 272 ? 29.550 24.017 -58.132 1.00 64.62 272 LEU A O 1
ATOM 2332 N N . ASP A 1 273 ? 30.979 25.204 -59.388 1.00 67.06 273 ASP A N 1
ATOM 2333 C CA . ASP A 1 273 ? 29.974 26.193 -59.794 1.00 67.06 273 ASP A CA 1
ATOM 2334 C C . ASP A 1 273 ? 29.035 25.687 -60.911 1.00 67.06 273 ASP A C 1
ATOM 2336 O O . ASP A 1 273 ? 27.955 26.251 -61.114 1.00 67.06 273 ASP A O 1
ATOM 2340 N N . GLU A 1 274 ? 29.373 24.580 -61.582 1.00 71.00 274 GLU A N 1
ATOM 2341 C CA . GLU A 1 274 ? 28.433 23.811 -62.408 1.00 71.00 274 GLU A CA 1
ATOM 2342 C C . GLU A 1 274 ? 27.559 22.859 -61.582 1.00 71.00 274 GLU A C 1
ATOM 2344 O O . GLU A 1 274 ? 26.339 22.818 -61.773 1.00 71.00 274 GLU A O 1
ATOM 2349 N N . GLU A 1 275 ? 28.147 22.101 -60.652 1.00 70.50 275 GLU A N 1
ATOM 2350 C CA . GLU A 1 275 ? 27.401 21.185 -59.780 1.00 70.50 275 GLU A CA 1
ATOM 2351 C C . GLU A 1 275 ? 26.380 21.935 -58.923 1.00 70.50 275 GLU A C 1
ATOM 2353 O O . GLU A 1 275 ? 25.225 21.518 -58.837 1.00 70.50 275 GLU A O 1
ATOM 2358 N N . ARG A 1 276 ? 26.744 23.102 -58.378 1.00 67.62 276 ARG A N 1
ATOM 2359 C CA . ARG A 1 276 ? 25.820 23.967 -57.624 1.00 67.62 276 ARG A CA 1
ATOM 2360 C C . ARG A 1 276 ? 24.594 24.389 -58.436 1.00 67.62 276 ARG A C 1
ATOM 2362 O O . ARG A 1 276 ? 23.501 24.457 -57.875 1.00 67.62 276 ARG A O 1
ATOM 2369 N N . LYS A 1 277 ? 24.737 24.626 -59.746 1.00 70.19 277 LYS A N 1
ATOM 2370 C CA . LYS A 1 277 ? 23.609 24.953 -60.640 1.00 70.19 277 LYS A CA 1
ATOM 2371 C C . LYS A 1 277 ? 22.709 23.738 -60.883 1.00 70.19 277 LYS A C 1
ATOM 2373 O O . LYS A 1 277 ? 21.489 23.871 -60.815 1.00 70.19 277 LYS A O 1
ATOM 2378 N N . LYS A 1 278 ? 23.296 22.555 -61.102 1.00 72.25 278 LYS A N 1
ATOM 2379 C CA . LYS A 1 278 ? 22.563 21.283 -61.270 1.00 72.25 278 LYS A CA 1
ATOM 2380 C C . LYS A 1 278 ? 21.772 20.931 -59.999 1.00 72.25 278 LYS A C 1
ATOM 2382 O O . LYS A 1 278 ? 20.565 20.703 -60.061 1.00 72.25 278 LYS A O 1
ATOM 2387 N N . LEU A 1 279 ? 22.428 20.996 -58.840 1.00 68.50 279 LEU A N 1
ATOM 2388 C CA . LEU A 1 279 ? 21.874 20.607 -57.539 1.00 68.50 279 LEU A CA 1
ATOM 2389 C C . LEU A 1 279 ? 20.802 21.588 -57.026 1.00 68.50 279 LEU A C 1
ATOM 2391 O O . LEU A 1 279 ? 19.854 21.176 -56.356 1.00 68.50 279 LEU A O 1
ATOM 2395 N N . ALA A 1 280 ? 20.885 22.874 -57.392 1.00 67.81 280 ALA A N 1
ATOM 2396 C CA . ALA A 1 280 ? 19.804 23.835 -57.163 1.00 67.81 280 ALA A CA 1
ATOM 2397 C C . ALA A 1 280 ? 18.526 23.463 -57.943 1.00 67.81 280 ALA A C 1
ATOM 2399 O O . ALA A 1 280 ? 17.441 23.436 -57.359 1.00 67.81 280 ALA A O 1
ATOM 2400 N N . LEU A 1 281 ? 18.658 23.116 -59.231 1.00 71.19 281 LEU A N 1
ATOM 2401 C CA . LEU A 1 281 ? 17.537 22.689 -60.078 1.00 71.19 281 LEU A CA 1
ATOM 2402 C C . LEU A 1 281 ? 16.866 21.416 -59.533 1.00 71.19 281 LEU A C 1
ATOM 2404 O O . LEU A 1 281 ? 15.640 21.342 -59.424 1.00 71.19 281 LEU A O 1
ATOM 2408 N N . GLU A 1 282 ? 17.680 20.427 -59.159 1.00 72.00 282 GLU A N 1
ATOM 2409 C CA . GLU A 1 282 ? 17.224 19.144 -58.620 1.00 72.00 282 GLU A CA 1
ATOM 2410 C C . GLU A 1 282 ? 16.504 19.307 -57.274 1.00 72.00 282 GLU A C 1
ATOM 2412 O O . GLU A 1 282 ? 15.418 18.754 -57.080 1.00 72.00 282 GLU A O 1
ATOM 2417 N N . LYS A 1 283 ? 17.030 20.147 -56.374 1.00 72.81 283 LYS A N 1
ATOM 2418 C CA . LYS A 1 283 ? 16.371 20.460 -55.101 1.00 72.81 283 LYS A CA 1
ATOM 2419 C C . LYS A 1 283 ? 14.985 21.082 -55.313 1.00 72.81 283 LYS A C 1
ATOM 2421 O O . LYS A 1 283 ? 14.021 20.644 -54.687 1.00 72.81 283 LYS A O 1
ATOM 2426 N N . THR A 1 284 ? 14.846 22.039 -56.236 1.00 70.56 284 THR A N 1
ATOM 2427 C CA . THR A 1 284 ? 13.544 22.655 -56.566 1.00 70.56 284 THR A CA 1
ATOM 2428 C C . THR A 1 284 ? 12.556 21.666 -57.201 1.00 70.56 284 THR A C 1
ATOM 2430 O O . THR A 1 284 ? 11.341 21.845 -57.079 1.00 70.56 284 THR A O 1
ATOM 2433 N N . ARG A 1 285 ? 13.040 20.601 -57.854 1.00 76.00 285 ARG A N 1
ATOM 2434 C CA . ARG A 1 285 ? 12.202 19.489 -58.327 1.00 76.00 285 ARG A CA 1
ATOM 2435 C C . ARG A 1 285 ? 11.752 18.593 -57.167 1.00 76.00 285 ARG A C 1
ATOM 2437 O O . ARG A 1 285 ? 10.552 18.373 -57.009 1.00 76.00 285 ARG A O 1
ATOM 2444 N N . LEU A 1 286 ? 12.680 18.135 -56.326 1.00 70.75 286 LEU A N 1
ATOM 2445 C CA . LEU A 1 286 ? 12.387 17.262 -55.182 1.00 70.75 286 LEU A CA 1
ATOM 2446 C C . LEU A 1 286 ? 11.439 17.919 -54.167 1.00 70.75 286 LEU A C 1
ATOM 2448 O O . LEU A 1 286 ? 10.534 17.263 -53.658 1.00 70.75 286 LEU A O 1
ATOM 2452 N N . GLU A 1 287 ? 11.569 19.223 -53.909 1.00 69.81 287 GLU A N 1
ATOM 2453 C CA . GLU A 1 287 ? 10.650 19.951 -53.021 1.00 69.81 287 GLU A CA 1
ATOM 2454 C C . GLU A 1 287 ? 9.205 19.981 -53.561 1.00 69.81 287 GLU A C 1
ATOM 2456 O O . GLU A 1 287 ? 8.254 19.875 -52.779 1.00 69.81 287 GLU A O 1
ATOM 2461 N N . LYS A 1 288 ? 9.020 20.031 -54.890 1.00 73.00 288 LYS A N 1
ATOM 2462 C CA . LYS A 1 288 ? 7.698 19.919 -55.534 1.00 73.00 288 LYS A CA 1
ATOM 2463 C C . LYS A 1 288 ? 7.142 18.496 -55.438 1.00 73.00 288 LYS A C 1
ATOM 2465 O O . LYS A 1 288 ? 5.986 18.332 -55.044 1.00 73.00 288 LYS A O 1
ATOM 2470 N N . GLU A 1 289 ? 7.959 17.476 -55.709 1.00 71.88 289 GLU A N 1
ATOM 2471 C CA . GLU A 1 289 ? 7.567 16.064 -55.573 1.00 71.88 289 GLU A CA 1
ATOM 2472 C C . GLU A 1 289 ? 7.169 15.727 -54.117 1.00 71.88 289 GLU A C 1
ATOM 2474 O O . GLU A 1 289 ? 6.111 15.141 -53.880 1.00 71.88 289 GLU A O 1
ATOM 2479 N N . ILE A 1 290 ? 7.932 16.190 -53.118 1.00 69.88 290 ILE A N 1
ATOM 2480 C CA . ILE A 1 290 ? 7.630 16.013 -51.684 1.00 69.88 290 ILE A CA 1
ATOM 2481 C C . ILE A 1 290 ? 6.330 16.730 -51.280 1.00 69.88 290 ILE A C 1
ATOM 2483 O O . ILE A 1 290 ? 5.539 16.188 -50.500 1.00 69.88 290 ILE A O 1
ATOM 2487 N N . LEU A 1 291 ? 6.069 17.934 -51.802 1.00 67.56 291 LEU A N 1
ATOM 2488 C CA . LEU A 1 291 ? 4.819 18.659 -51.547 1.00 67.56 291 LEU A CA 1
ATOM 2489 C C . LEU A 1 291 ? 3.602 17.922 -52.138 1.00 67.56 291 LEU A C 1
ATOM 2491 O O . LEU A 1 291 ? 2.547 17.853 -51.501 1.00 67.56 291 LEU A O 1
ATOM 2495 N N . GLN A 1 292 ? 3.759 17.328 -53.321 1.00 68.19 292 GLN A N 1
ATOM 2496 C CA . GLN A 1 292 ? 2.726 16.542 -53.996 1.00 68.19 292 GLN A CA 1
ATOM 2497 C C . GLN A 1 292 ? 2.456 15.214 -53.263 1.00 68.19 292 GLN A C 1
ATOM 2499 O O . GLN A 1 292 ? 1.298 14.883 -52.993 1.00 68.19 292 GLN A O 1
ATOM 2504 N N . GLN A 1 293 ? 3.507 14.511 -52.822 1.00 65.38 293 GLN A N 1
ATOM 2505 C CA . GLN A 1 293 ? 3.391 13.311 -51.984 1.00 65.38 293 GLN A CA 1
ATOM 2506 C C . GLN A 1 293 ? 2.698 13.599 -50.643 1.00 65.38 293 GLN A C 1
ATOM 2508 O O . GLN A 1 293 ? 1.805 12.846 -50.250 1.00 65.38 293 GLN A O 1
ATOM 2513 N N . LYS A 1 294 ? 3.035 14.704 -49.955 1.00 63.25 294 LYS A N 1
ATOM 2514 C CA . LYS A 1 294 ? 2.370 15.101 -48.696 1.00 63.25 294 LYS A CA 1
ATOM 2515 C C . LYS A 1 294 ? 0.857 15.271 -48.868 1.00 63.25 294 LYS A C 1
ATOM 2517 O O . LYS A 1 294 ? 0.102 14.760 -48.042 1.00 63.25 294 LYS A O 1
ATOM 2522 N N . ARG A 1 295 ? 0.408 15.916 -49.954 1.00 64.12 295 ARG A N 1
ATOM 2523 C CA . ARG A 1 295 ? -1.027 16.099 -50.257 1.00 64.12 295 ARG A CA 1
ATOM 2524 C C . ARG A 1 295 ? -1.752 14.761 -50.464 1.00 64.12 295 ARG A C 1
ATOM 2526 O O . ARG A 1 295 ? -2.820 14.560 -49.884 1.00 64.12 295 ARG A O 1
ATOM 2533 N N . MET A 1 296 ? -1.154 13.818 -51.200 1.00 61.50 296 MET A N 1
ATOM 2534 C CA . MET A 1 296 ? -1.727 12.471 -51.365 1.00 61.50 296 MET A CA 1
ATOM 2535 C C . MET A 1 296 ? -1.762 11.682 -50.046 1.00 61.50 296 MET A C 1
ATOM 2537 O O . MET A 1 296 ? -2.761 11.029 -49.733 1.00 61.50 296 MET A O 1
ATOM 2541 N N . LEU A 1 297 ? -0.703 11.776 -49.232 1.00 59.31 297 LEU A N 1
ATOM 2542 C CA . LEU A 1 297 ? -0.630 11.095 -47.938 1.00 59.31 297 LEU A CA 1
ATOM 2543 C C . LEU A 1 297 ? -1.724 11.587 -46.974 1.00 59.31 297 LEU A C 1
ATOM 2545 O O . LEU A 1 297 ? -2.312 10.787 -46.244 1.00 59.31 297 LEU A O 1
ATOM 2549 N N . GLU A 1 298 ? -2.031 12.886 -46.984 1.00 59.94 298 GLU A N 1
ATOM 2550 C CA . GLU A 1 298 ? -3.050 13.469 -46.110 1.00 59.94 298 GLU A CA 1
ATOM 2551 C C . GLU A 1 298 ? -4.478 13.032 -46.494 1.00 59.94 298 GLU A C 1
ATOM 2553 O O . GLU A 1 298 ? -5.271 12.678 -45.614 1.00 59.94 298 GLU A O 1
ATOM 2558 N N . GLN A 1 299 ? -4.799 12.948 -47.793 1.00 57.22 299 GLN A N 1
ATOM 2559 C CA . GLN A 1 299 ? -6.059 12.348 -48.259 1.00 57.22 299 GLN A CA 1
ATOM 2560 C C . GLN A 1 299 ? -6.159 10.861 -47.870 1.00 57.22 299 GLN A C 1
ATOM 2562 O O . GLN A 1 299 ? -7.171 10.437 -47.299 1.00 57.22 299 GLN A O 1
ATOM 2567 N N . ALA A 1 300 ? -5.096 10.076 -48.080 1.00 55.66 300 ALA A N 1
ATOM 2568 C CA . ALA A 1 300 ? -5.065 8.660 -47.708 1.00 55.66 300 ALA A CA 1
ATOM 2569 C C . ALA A 1 300 ? -5.272 8.439 -46.193 1.00 55.66 300 ALA A C 1
ATOM 2571 O O . ALA A 1 300 ? -5.996 7.526 -45.775 1.00 55.66 300 ALA A O 1
ATOM 2572 N N . GLN A 1 301 ? -4.706 9.305 -45.344 1.00 54.41 301 GLN A N 1
ATOM 2573 C CA . GLN A 1 301 ? -4.897 9.242 -43.890 1.00 54.41 301 GLN A CA 1
ATOM 2574 C C . GLN A 1 301 ? -6.332 9.566 -43.442 1.00 54.41 301 GLN A C 1
ATOM 2576 O O . GLN A 1 301 ? -6.785 9.012 -42.431 1.00 54.41 301 GLN A O 1
ATOM 2581 N N . ARG A 1 302 ? -7.072 10.409 -44.178 1.00 54.56 302 ARG A N 1
ATOM 2582 C CA . ARG A 1 302 ? -8.492 10.697 -43.893 1.00 54.56 302 ARG A CA 1
ATOM 2583 C C . ARG A 1 302 ? -9.386 9.483 -44.192 1.00 54.56 302 ARG A C 1
ATOM 2585 O O . ARG A 1 302 ? -10.249 9.163 -43.375 1.00 54.56 302 ARG A O 1
ATOM 2592 N N . LEU A 1 303 ? -9.117 8.734 -45.267 1.00 50.62 303 LEU A N 1
ATOM 2593 C CA . LEU A 1 303 ? -9.844 7.497 -45.607 1.00 50.62 303 LEU A CA 1
ATOM 2594 C C . LEU A 1 303 ? -9.479 6.305 -44.693 1.00 50.62 303 LEU A C 1
ATOM 2596 O O . LEU A 1 303 ? -10.349 5.544 -44.259 1.00 50.62 303 LEU A O 1
ATOM 2600 N N . SER A 1 304 ? -8.200 6.161 -44.327 1.00 50.12 304 SER A N 1
ATOM 2601 C CA . SER A 1 304 ? -7.681 5.017 -43.552 1.00 50.12 304 SER A CA 1
ATOM 2602 C C . SER A 1 304 ? -8.325 4.839 -42.162 1.00 50.12 304 SER A C 1
ATOM 2604 O O . SER A 1 304 ? -8.538 3.710 -41.701 1.00 50.12 304 SER A O 1
ATOM 2606 N N . LYS A 1 305 ? -8.702 5.938 -41.488 1.00 51.03 305 LYS A N 1
ATOM 2607 C CA . LYS A 1 305 ? -9.211 5.918 -40.099 1.00 51.03 305 LYS A CA 1
ATOM 2608 C C . LYS A 1 305 ? -10.529 5.145 -39.912 1.00 51.03 305 LYS A C 1
ATOM 2610 O O . LYS A 1 305 ? -10.750 4.615 -38.822 1.00 51.03 305 LYS A O 1
ATOM 2615 N N . LYS A 1 306 ? -11.384 5.029 -40.940 1.00 50.03 306 LYS A N 1
ATOM 2616 C CA . LYS A 1 306 ? -12.648 4.262 -40.855 1.00 50.03 306 LYS A CA 1
ATOM 2617 C C . LYS A 1 306 ? -12.402 2.752 -41.015 1.00 50.03 306 LYS A C 1
ATOM 2619 O O . LYS A 1 306 ? -12.854 1.969 -40.180 1.00 50.03 306 LYS A O 1
ATOM 2624 N N . ASN A 1 307 ? -11.596 2.346 -42.002 1.00 54.25 307 ASN A N 1
ATOM 2625 C CA . ASN A 1 307 ? -11.291 0.931 -42.258 1.00 54.25 307 ASN A CA 1
ATOM 2626 C C . ASN A 1 307 ? -10.362 0.295 -41.209 1.00 54.25 307 ASN A C 1
ATOM 2628 O O . ASN A 1 307 ? -10.555 -0.876 -40.875 1.00 54.25 307 ASN A O 1
ATOM 2632 N N . ARG A 1 308 ? -9.418 1.047 -40.614 1.00 57.88 308 ARG A N 1
ATOM 2633 C CA . ARG A 1 308 ? -8.622 0.544 -39.474 1.00 57.88 308 ARG A CA 1
ATOM 2634 C C . ARG A 1 308 ? -9.505 0.115 -38.300 1.00 57.88 308 ARG A C 1
ATOM 2636 O O . ARG A 1 308 ? -9.321 -0.984 -37.794 1.00 57.88 308 ARG A O 1
ATOM 2643 N N . ARG A 1 309 ? -10.511 0.919 -37.930 1.00 56.16 309 ARG A N 1
ATOM 2644 C CA . ARG A 1 309 ? -11.449 0.598 -36.834 1.00 56.16 309 ARG A CA 1
ATOM 2645 C C . ARG A 1 309 ? -12.287 -0.659 -37.103 1.00 56.16 309 ARG A C 1
ATOM 2647 O O . ARG A 1 309 ? -12.593 -1.380 -36.156 1.00 56.16 309 ARG A O 1
ATOM 2654 N N . LYS A 1 310 ? -12.633 -0.950 -38.366 1.00 62.28 310 LYS A N 1
ATOM 2655 C CA . LYS A 1 310 ? -13.327 -2.197 -38.734 1.00 62.28 310 LYS A CA 1
ATOM 2656 C C . LYS A 1 310 ? -12.401 -3.412 -38.582 1.00 62.28 310 LYS A C 1
ATOM 2658 O O . LYS A 1 310 ? -12.734 -4.316 -37.822 1.00 62.28 310 LYS A O 1
ATOM 2663 N N . LYS A 1 311 ? -11.203 -3.383 -39.187 1.00 68.25 311 LYS A N 1
ATOM 2664 C CA . LYS A 1 311 ? -10.211 -4.472 -39.061 1.00 68.25 311 LYS A CA 1
ATOM 2665 C C . LYS A 1 311 ? -9.756 -4.705 -37.613 1.00 68.25 311 LYS A C 1
ATOM 2667 O O . LYS A 1 311 ? -9.596 -5.848 -37.203 1.00 68.25 311 LYS A O 1
ATOM 2672 N N . GLU A 1 312 ? -9.600 -3.652 -36.810 1.00 66.19 312 GLU A N 1
ATOM 2673 C CA . GLU A 1 312 ? -9.262 -3.771 -35.383 1.00 66.19 312 GLU A CA 1
ATOM 2674 C C . GLU A 1 312 ? -10.386 -4.458 -34.587 1.00 66.19 312 GLU A C 1
ATOM 2676 O O . GLU A 1 312 ? -10.114 -5.386 -33.826 1.00 66.19 312 GLU A O 1
ATOM 2681 N N . ARG A 1 313 ? -11.658 -4.091 -34.814 1.00 67.62 313 ARG A N 1
ATOM 2682 C CA . ARG A 1 313 ? -12.811 -4.790 -34.210 1.00 67.62 313 ARG A CA 1
ATOM 2683 C C . ARG A 1 313 ? -12.944 -6.242 -34.681 1.00 67.62 313 ARG A C 1
ATOM 2685 O O . ARG A 1 313 ? -13.382 -7.080 -33.898 1.00 67.62 313 ARG A O 1
ATOM 2692 N N . GLU A 1 314 ? -12.579 -6.561 -35.921 1.00 75.62 314 GLU A N 1
ATOM 2693 C CA . GLU A 1 314 ? -12.562 -7.940 -36.435 1.00 75.62 314 GLU A CA 1
ATOM 2694 C C . GLU A 1 314 ? -11.465 -8.786 -35.770 1.00 75.62 314 GLU A C 1
ATOM 2696 O O . GLU A 1 314 ? -11.740 -9.905 -35.338 1.00 75.62 314 GLU A O 1
ATOM 2701 N N . ILE A 1 315 ? -10.249 -8.245 -35.617 1.00 76.12 315 ILE A N 1
ATOM 2702 C CA . ILE A 1 315 ? -9.144 -8.903 -34.897 1.00 76.12 315 ILE A CA 1
ATOM 2703 C C . ILE A 1 315 ? -9.530 -9.145 -33.434 1.00 76.12 315 ILE A C 1
ATOM 2705 O O . ILE A 1 315 ? -9.418 -10.272 -32.954 1.00 76.12 315 ILE A O 1
ATOM 2709 N N . ILE A 1 316 ? -10.053 -8.126 -32.747 1.00 70.25 316 ILE A N 1
ATOM 2710 C CA . ILE A 1 316 ? -10.436 -8.226 -31.332 1.00 70.25 316 ILE A CA 1
ATOM 2711 C C . ILE A 1 316 ? -11.601 -9.200 -31.139 1.00 70.25 316 ILE A C 1
ATOM 2713 O O . ILE A 1 316 ? -11.570 -9.989 -30.203 1.00 70.25 316 ILE A O 1
ATOM 2717 N N . ASN A 1 317 ? -12.591 -9.238 -32.037 1.00 75.19 317 ASN A N 1
ATOM 2718 C CA . ASN A 1 317 ? -13.649 -10.250 -31.956 1.00 75.19 317 ASN A CA 1
ATOM 2719 C C . ASN A 1 317 ? -13.149 -11.671 -32.255 1.00 75.19 317 ASN A C 1
ATOM 2721 O O . ASN A 1 317 ? -13.674 -12.611 -31.664 1.00 75.19 317 ASN A O 1
ATOM 2725 N N . LYS A 1 318 ? -12.133 -11.858 -33.112 1.00 79.00 318 LYS A N 1
ATOM 2726 C CA . LYS A 1 318 ? -11.480 -13.168 -33.296 1.00 79.00 318 LYS A CA 1
ATOM 2727 C C . LYS A 1 318 ? -10.699 -13.590 -32.046 1.00 79.00 318 LYS A C 1
ATOM 2729 O O . LYS A 1 318 ? -10.879 -14.712 -31.584 1.00 79.00 318 LYS A O 1
ATOM 2734 N N . GLN A 1 319 ? -9.898 -12.692 -31.467 1.00 74.12 319 GLN A N 1
ATOM 2735 C CA . GLN A 1 319 ? -9.170 -12.933 -30.212 1.00 74.12 319 GLN A CA 1
ATOM 2736 C C . GLN A 1 319 ? -10.124 -13.233 -29.051 1.00 74.12 319 GLN A C 1
ATOM 2738 O O . GLN A 1 319 ? -9.916 -14.184 -28.307 1.00 74.12 319 GLN A O 1
ATOM 2743 N N . TRP A 1 320 ? -11.208 -12.470 -28.925 1.00 75.44 320 TRP A N 1
ATOM 2744 C CA . TRP A 1 320 ? -12.186 -12.657 -27.861 1.00 75.44 320 TRP A CA 1
ATOM 2745 C C . TRP A 1 320 ? -12.994 -13.953 -28.043 1.00 75.44 320 TRP A C 1
ATOM 2747 O O . TRP A 1 320 ? -13.146 -14.693 -27.081 1.00 75.44 320 TRP A O 1
ATOM 2757 N N . LYS A 1 321 ? -13.424 -14.308 -29.266 1.00 78.88 321 LYS A N 1
ATOM 2758 C CA . LYS A 1 321 ? -14.060 -15.617 -29.542 1.00 78.88 321 LYS A CA 1
ATOM 2759 C C . LYS A 1 321 ? -13.132 -16.815 -29.313 1.00 78.88 321 LYS A C 1
ATOM 2761 O O . LYS A 1 321 ? -13.617 -17.933 -29.167 1.00 78.88 321 LYS A O 1
ATOM 2766 N N . PHE A 1 322 ? -11.817 -16.603 -29.319 1.00 79.31 322 PHE A N 1
ATOM 2767 C CA . PHE A 1 322 ? -10.839 -17.598 -28.887 1.00 79.31 322 PHE A CA 1
ATOM 2768 C C . PHE A 1 322 ? -10.766 -17.652 -27.351 1.00 79.31 322 PHE A C 1
ATOM 2770 O O . PHE A 1 322 ? -10.941 -18.723 -26.782 1.00 79.31 322 PHE A O 1
ATOM 2777 N N . LEU A 1 323 ? -10.629 -16.507 -26.673 1.00 77.50 323 LEU A N 1
ATOM 2778 C CA . LEU A 1 323 ? -10.603 -16.407 -25.204 1.00 77.50 323 LEU A CA 1
ATOM 2779 C C . LEU A 1 323 ? -11.888 -16.919 -24.516 1.00 77.50 323 LEU A C 1
ATOM 2781 O O . LEU A 1 323 ? -11.799 -17.512 -23.449 1.00 77.50 323 LEU A O 1
ATOM 2785 N N . GLU A 1 324 ? -13.061 -16.761 -25.140 1.00 77.12 324 GLU A N 1
ATOM 2786 C CA . GLU A 1 324 ? -14.347 -17.339 -24.694 1.00 77.12 324 GLU A CA 1
ATOM 2787 C C . GLU A 1 324 ? -14.392 -18.881 -24.776 1.00 77.12 324 GLU A C 1
ATOM 2789 O O . GLU A 1 324 ? -15.255 -19.500 -24.156 1.00 77.12 324 GLU A O 1
ATOM 2794 N N . ARG A 1 325 ? -13.507 -19.503 -25.571 1.00 75.19 325 ARG A N 1
ATOM 2795 C CA . ARG A 1 325 ? -13.414 -20.966 -25.756 1.00 75.19 325 ARG A CA 1
ATOM 2796 C C . ARG A 1 325 ? -12.272 -21.591 -24.969 1.00 75.19 325 ARG A C 1
ATOM 2798 O O . ARG A 1 325 ? -12.370 -22.755 -24.592 1.00 75.19 325 ARG A O 1
ATOM 2805 N N . VAL A 1 326 ? -11.194 -20.839 -24.756 1.00 73.56 326 VAL A N 1
ATOM 2806 C CA . VAL A 1 326 ? -10.102 -21.234 -23.871 1.00 73.56 326 VAL A CA 1
ATOM 2807 C C . VAL A 1 326 ? -10.674 -21.399 -22.465 1.00 73.56 326 VAL A C 1
ATOM 2809 O O . VAL A 1 326 ? -11.134 -20.434 -21.859 1.00 73.56 326 VAL A O 1
ATOM 2812 N N . ARG A 1 327 ? -10.615 -22.625 -21.948 1.00 69.88 327 ARG A N 1
ATOM 2813 C CA . ARG A 1 327 ? -10.525 -22.864 -20.508 1.00 69.88 327 ARG A CA 1
ATOM 2814 C C . ARG A 1 327 ? -9.047 -22.872 -20.148 1.00 69.88 327 ARG A C 1
ATOM 2816 O O . ARG A 1 327 ? -8.214 -23.261 -20.966 1.00 69.88 327 ARG A O 1
ATOM 2823 N N . VAL A 1 328 ? -8.731 -22.346 -18.975 1.00 72.44 328 VAL A N 1
ATOM 2824 C CA . VAL A 1 328 ? -7.360 -22.214 -18.489 1.00 72.44 328 VAL A CA 1
ATOM 2825 C C . VAL A 1 328 ? -7.246 -23.106 -17.270 1.00 72.44 328 VAL A C 1
ATOM 2827 O O . VAL A 1 328 ? -7.593 -22.686 -16.169 1.00 72.44 328 VAL A O 1
ATOM 2830 N N . ASP A 1 329 ? -6.804 -24.341 -17.486 1.00 76.75 329 ASP A N 1
ATOM 2831 C CA . ASP A 1 329 ? -6.845 -25.386 -16.462 1.00 76.75 329 ASP A CA 1
ATOM 2832 C C . ASP A 1 329 ? -5.560 -25.434 -15.605 1.00 76.75 329 ASP A C 1
ATOM 2834 O O . ASP A 1 329 ? -5.397 -26.303 -14.751 1.00 76.75 329 ASP A O 1
ATOM 2838 N N . SER A 1 330 ? -4.649 -24.468 -15.795 1.00 81.25 330 SER A N 1
ATOM 2839 C CA . SER A 1 330 ? -3.405 -24.324 -15.027 1.00 81.25 330 SER A CA 1
ATOM 2840 C C . SER A 1 330 ? -2.895 -22.876 -14.918 1.00 81.25 330 SER A C 1
ATOM 2842 O O . SER A 1 330 ? -3.171 -22.008 -15.758 1.00 81.25 330 SER A O 1
ATOM 2844 N N . LEU A 1 331 ? -2.067 -22.613 -13.899 1.00 78.69 331 LEU A N 1
ATOM 2845 C CA . LEU A 1 331 ? -1.475 -21.292 -13.655 1.00 78.69 331 LEU A CA 1
ATOM 2846 C C . LEU A 1 331 ? -0.447 -20.935 -14.738 1.00 78.69 331 LEU A C 1
ATOM 2848 O O . LEU A 1 331 ? -0.302 -19.775 -15.130 1.00 78.69 331 LEU A O 1
ATOM 2852 N N . GLU A 1 332 ? 0.256 -21.945 -15.231 1.00 82.50 332 GLU A N 1
ATOM 2853 C CA . GLU A 1 332 ? 1.272 -21.872 -16.270 1.00 82.50 332 GLU A CA 1
ATOM 2854 C C . GLU A 1 332 ? 0.640 -21.434 -17.596 1.00 82.50 332 GLU A C 1
ATOM 2856 O O . GLU A 1 332 ? 1.151 -20.520 -18.251 1.00 82.50 332 GLU A O 1
ATOM 2861 N N . GLU A 1 333 ? -0.518 -21.999 -17.952 1.00 80.94 333 GLU A N 1
ATOM 2862 C CA . GLU A 1 333 ? -1.318 -21.545 -19.090 1.00 80.94 333 GLU A CA 1
ATOM 2863 C C . GLU A 1 333 ? -1.871 -20.138 -18.881 1.00 80.94 333 GLU A C 1
ATOM 2865 O O . GLU A 1 333 ? -1.749 -19.312 -19.786 1.00 80.94 333 GLU A O 1
ATOM 2870 N N . HIS A 1 334 ? -2.399 -19.816 -17.694 1.00 78.62 334 HIS A N 1
ATOM 2871 C CA . HIS A 1 334 ? -2.893 -18.468 -17.388 1.00 78.62 334 HIS A CA 1
ATOM 2872 C C . HIS A 1 334 ? -1.802 -17.416 -17.624 1.00 78.62 334 HIS A C 1
ATOM 2874 O O . HIS A 1 334 ? -1.994 -16.435 -18.347 1.00 78.62 334 HIS A O 1
ATOM 2880 N N . GLN A 1 335 ? -0.597 -17.664 -17.104 1.00 79.31 335 GLN A N 1
ATOM 2881 C CA . GLN A 1 335 ? 0.555 -16.796 -17.321 1.00 79.31 335 GLN A CA 1
ATOM 2882 C C . GLN A 1 335 ? 1.046 -16.778 -18.776 1.00 79.31 335 GLN A C 1
ATOM 2884 O O . GLN A 1 335 ? 1.568 -15.750 -19.213 1.00 79.31 335 GLN A O 1
ATOM 2889 N N . LYS A 1 336 ? 0.928 -17.885 -19.519 1.00 81.94 336 LYS A N 1
ATOM 2890 C CA . LYS A 1 336 ? 1.297 -17.984 -20.941 1.00 81.94 336 LYS A CA 1
ATOM 2891 C C . LYS A 1 336 ? 0.339 -17.164 -21.807 1.00 81.94 336 LYS A C 1
ATOM 2893 O O . LYS A 1 336 ? 0.800 -16.344 -22.599 1.00 81.94 336 LYS A O 1
ATOM 2898 N N . TYR A 1 337 ? -0.972 -17.288 -21.598 1.00 75.88 337 TYR A N 1
ATOM 2899 C CA . TYR A 1 337 ? -1.981 -16.464 -22.267 1.00 75.88 337 TYR A CA 1
ATOM 2900 C C . TYR A 1 337 ? -1.819 -14.977 -21.928 1.00 75.88 337 TYR A C 1
ATOM 2902 O O . TYR A 1 337 ? -1.733 -14.157 -22.844 1.00 75.88 337 TYR A O 1
ATOM 2910 N N . ILE A 1 338 ? -1.664 -14.621 -20.646 1.00 73.25 338 ILE A N 1
ATOM 2911 C CA . ILE A 1 338 ? -1.410 -13.229 -20.241 1.00 73.25 338 ILE A CA 1
ATOM 2912 C C . ILE A 1 338 ? -0.149 -12.682 -20.921 1.00 73.25 338 ILE A C 1
ATOM 2914 O O . ILE A 1 338 ? -0.194 -11.582 -21.473 1.00 73.25 338 ILE A O 1
ATOM 2918 N N . ARG A 1 339 ? 0.970 -13.422 -20.947 1.00 75.62 339 ARG A N 1
ATOM 2919 C CA . ARG A 1 339 ? 2.206 -12.984 -21.630 1.00 75.62 339 ARG A CA 1
ATOM 2920 C C . ARG A 1 339 ? 1.999 -12.776 -23.135 1.00 75.62 339 ARG A C 1
ATOM 2922 O O . ARG A 1 339 ? 2.459 -11.768 -23.672 1.00 75.62 339 ARG A O 1
ATOM 2929 N N . ASN A 1 340 ? 1.270 -13.674 -23.794 1.00 73.62 340 ASN A N 1
ATOM 2930 C CA . ASN A 1 340 ? 1.017 -13.610 -25.235 1.00 73.62 340 ASN A CA 1
ATOM 2931 C C . ASN A 1 340 ? 0.131 -12.421 -25.651 1.00 73.62 340 ASN A C 1
ATOM 2933 O O . ASN A 1 340 ? 0.305 -11.898 -26.749 1.00 73.62 340 ASN A O 1
ATOM 2937 N N . PHE A 1 341 ? -0.798 -11.971 -24.799 1.00 66.38 341 PHE A N 1
ATOM 2938 C CA . PHE A 1 341 ? -1.704 -10.864 -25.135 1.00 66.38 341 PHE A CA 1
ATOM 2939 C C . PHE A 1 341 ? -1.291 -9.508 -24.529 1.00 66.38 341 PHE A C 1
ATOM 2941 O O . PHE A 1 341 ? -1.356 -8.488 -25.223 1.00 66.38 341 PHE A O 1
ATOM 2948 N N . SER A 1 342 ? -0.782 -9.471 -23.291 1.00 61.03 342 SER A N 1
ATOM 2949 C CA . SER A 1 342 ? -0.362 -8.227 -22.606 1.00 61.03 342 SER A CA 1
ATOM 2950 C C . SER A 1 342 ? 0.923 -7.592 -23.161 1.00 61.03 342 SER A C 1
ATOM 2952 O O . SER A 1 342 ? 1.253 -6.454 -22.833 1.00 61.03 342 SER A O 1
ATOM 2954 N N . THR A 1 343 ? 1.650 -8.289 -24.036 1.00 56.47 343 THR A N 1
ATOM 2955 C CA . THR A 1 343 ? 2.803 -7.739 -24.771 1.00 56.47 343 THR A CA 1
ATOM 2956 C C . THR A 1 343 ? 2.407 -6.783 -25.900 1.00 56.47 343 THR A C 1
ATOM 2958 O O . THR A 1 343 ? 3.249 -6.025 -26.375 1.00 56.47 343 THR A O 1
ATOM 2961 N N . THR A 1 344 ? 1.133 -6.758 -26.309 1.00 50.12 344 THR A N 1
ATOM 2962 C CA . THR A 1 344 ? 0.653 -5.918 -27.423 1.00 50.12 344 THR A CA 1
ATOM 2963 C C . THR A 1 344 ? 0.359 -4.457 -27.053 1.00 50.12 344 THR A C 1
ATOM 2965 O O . THR A 1 344 ? 0.227 -3.615 -27.946 1.00 50.12 344 THR A O 1
ATOM 2968 N N . SER A 1 345 ? 0.279 -4.116 -25.761 1.00 53.72 345 SER A N 1
ATOM 2969 C CA . SER A 1 345 ? 0.045 -2.739 -25.309 1.00 53.72 345 SER A CA 1
ATOM 2970 C C . SER A 1 345 ? 1.313 -1.889 -25.450 1.00 53.72 345 SER A C 1
ATOM 2972 O O . SER A 1 345 ? 2.235 -1.990 -24.635 1.00 53.72 345 SER A O 1
ATOM 2974 N N . LYS A 1 346 ? 1.354 -1.022 -26.469 1.00 57.34 346 LYS A N 1
ATOM 2975 C CA . LYS A 1 346 ? 2.383 0.027 -26.594 1.00 57.34 346 LYS A CA 1
ATOM 2976 C C . LYS A 1 346 ? 2.262 1.030 -25.441 1.00 57.34 346 LYS A C 1
ATOM 2978 O O . LYS A 1 346 ? 1.149 1.250 -24.963 1.00 57.34 346 LYS A O 1
ATOM 2983 N N . GLY A 1 347 ? 3.370 1.654 -25.033 1.00 55.53 347 GLY A N 1
ATOM 2984 C CA . GLY A 1 347 ? 3.417 2.558 -23.870 1.00 55.53 347 GLY A CA 1
ATOM 2985 C C . GLY A 1 347 ? 2.361 3.669 -23.898 1.00 55.53 347 GLY A C 1
ATOM 2986 O O . GLY A 1 347 ? 1.695 3.904 -22.899 1.00 55.53 347 GLY A O 1
ATOM 2987 N N . ASP A 1 348 ? 2.103 4.246 -25.074 1.00 65.44 348 ASP A N 1
ATOM 2988 C CA . ASP A 1 348 ? 1.156 5.359 -25.279 1.00 65.44 348 ASP A CA 1
ATOM 2989 C C . ASP A 1 348 ? -0.336 4.944 -25.241 1.00 65.44 348 ASP A C 1
ATOM 2991 O O . ASP A 1 348 ? -1.230 5.702 -25.643 1.00 65.44 348 ASP A O 1
ATOM 2995 N N . THR A 1 349 ? -0.639 3.710 -24.823 1.00 71.38 349 THR A N 1
ATOM 2996 C CA . THR A 1 349 ? -2.013 3.198 -24.762 1.00 71.38 349 THR A CA 1
ATOM 2997 C C . THR A 1 349 ? -2.730 3.783 -23.550 1.00 71.38 349 THR A C 1
ATOM 2999 O O . THR A 1 349 ? -2.525 3.342 -22.425 1.00 71.38 349 THR A O 1
ATOM 3002 N N . VAL A 1 350 ? -3.625 4.745 -23.784 1.00 81.00 350 VAL A N 1
ATOM 3003 C CA . VAL A 1 350 ? -4.497 5.301 -22.736 1.00 81.00 350 VAL A CA 1
ATOM 3004 C C . VAL A 1 350 ? -5.362 4.195 -22.122 1.00 81.00 350 VAL A C 1
ATOM 3006 O O . VAL A 1 350 ? -6.160 3.565 -22.819 1.00 81.00 350 VAL A O 1
ATOM 3009 N N . VAL A 1 351 ? -5.219 4.008 -20.810 1.00 87.06 351 VAL A N 1
ATOM 3010 C CA . VAL A 1 351 ? -5.996 3.077 -19.981 1.00 87.06 351 VAL A CA 1
ATOM 3011 C C . VAL A 1 351 ? -6.983 3.879 -19.119 1.00 87.06 351 VAL A C 1
ATOM 3013 O O . VAL A 1 351 ? -6.616 4.962 -18.656 1.00 87.06 351 VAL A O 1
ATOM 3016 N N . PRO A 1 352 ? -8.214 3.396 -18.876 1.00 89.56 352 PRO A N 1
ATOM 3017 C CA . PRO A 1 352 ? -9.119 4.003 -17.899 1.00 89.56 352 PRO A CA 1
ATOM 3018 C C . PRO A 1 352 ? -8.587 3.942 -16.454 1.00 89.56 352 PRO A C 1
ATOM 3020 O O . PRO A 1 352 ? -7.620 3.238 -16.143 1.00 89.56 352 PRO A O 1
ATOM 3023 N N . ALA A 1 353 ? -9.246 4.662 -15.543 1.00 90.44 353 ALA A N 1
ATOM 3024 C CA . ALA A 1 353 ? -9.028 4.469 -14.113 1.00 90.44 353 ALA A CA 1
ATOM 3025 C C . ALA A 1 353 ? -9.665 3.145 -13.655 1.00 90.44 353 ALA A C 1
ATOM 3027 O O . ALA A 1 353 ? -10.776 2.809 -14.068 1.00 90.44 353 ALA A O 1
ATOM 3028 N N . LEU A 1 354 ? -8.991 2.412 -12.773 1.00 91.12 354 LEU A N 1
ATOM 3029 C CA . LEU A 1 354 ? -9.466 1.125 -12.270 1.00 91.12 354 LEU A CA 1
ATOM 3030 C C . LEU A 1 354 ? -10.121 1.302 -10.894 1.00 91.12 354 LEU A C 1
ATOM 3032 O O . LEU A 1 354 ? -9.531 1.913 -10.008 1.00 91.12 354 LEU A O 1
ATOM 3036 N N . ASN A 1 355 ? -11.330 0.768 -10.710 1.00 89.38 355 ASN A N 1
ATOM 3037 C CA . ASN A 1 355 ? -12.068 0.840 -9.447 1.00 89.38 355 ASN A CA 1
ATOM 3038 C C . ASN A 1 355 ? -12.556 -0.554 -9.035 1.00 89.38 355 ASN A C 1
ATOM 3040 O O . ASN A 1 355 ? -13.399 -1.124 -9.725 1.00 89.38 355 ASN A O 1
ATOM 3044 N N . PHE A 1 356 ? -12.045 -1.095 -7.925 1.00 85.56 356 PHE A N 1
ATOM 3045 C CA . PHE A 1 356 ? -12.424 -2.429 -7.431 1.00 85.56 356 PHE A CA 1
ATOM 3046 C C . PHE A 1 356 ? -12.550 -2.556 -5.905 1.00 85.56 356 PHE A C 1
ATOM 3048 O O . PHE A 1 356 ? -12.634 -3.671 -5.394 1.00 85.56 356 PHE A O 1
ATOM 3055 N N . PHE A 1 357 ? -12.539 -1.451 -5.153 1.00 78.44 357 PHE A N 1
ATOM 3056 C CA . PHE A 1 357 ? -12.517 -1.476 -3.682 1.00 78.44 357 PHE A CA 1
ATOM 3057 C C . PHE A 1 357 ? -13.898 -1.752 -3.065 1.00 78.44 357 PHE A C 1
ATOM 3059 O O . PHE A 1 357 ? -14.421 -0.950 -2.294 1.00 78.44 357 PHE A O 1
ATOM 3066 N N . ASP A 1 358 ? -14.493 -2.897 -3.408 1.00 79.56 358 ASP A N 1
ATOM 3067 C CA . ASP A 1 358 ? -15.667 -3.432 -2.722 1.00 79.56 358 ASP A CA 1
ATOM 3068 C C . ASP A 1 358 ? -15.275 -4.265 -1.482 1.00 79.56 358 ASP A C 1
ATOM 3070 O O . ASP A 1 358 ? -14.111 -4.613 -1.264 1.00 79.56 358 ASP A O 1
ATOM 3074 N N . ASN A 1 359 ? -16.263 -4.615 -0.655 1.00 83.69 359 ASN A N 1
ATOM 3075 C CA . ASN A 1 359 ? -16.033 -5.383 0.574 1.00 83.69 359 ASN A CA 1
ATOM 3076 C C . ASN A 1 359 ? -15.445 -6.790 0.333 1.00 83.69 359 ASN A C 1
ATOM 3078 O O . ASN A 1 359 ? -14.878 -7.367 1.261 1.00 83.69 359 ASN A O 1
ATOM 3082 N N . ARG A 1 360 ? -15.558 -7.348 -0.884 1.00 84.06 360 ARG A N 1
ATOM 3083 C CA . ARG A 1 360 ? -14.963 -8.644 -1.247 1.00 84.06 360 ARG A CA 1
ATOM 3084 C C . ARG A 1 360 ? -13.469 -8.461 -1.489 1.00 84.06 360 ARG A C 1
ATOM 3086 O O . ARG A 1 360 ? -12.670 -9.139 -0.850 1.00 84.06 360 ARG A O 1
ATOM 3093 N N . PHE A 1 361 ? -13.082 -7.453 -2.277 1.00 86.94 361 PHE A N 1
ATOM 3094 C CA . PHE A 1 361 ? -11.672 -7.095 -2.425 1.00 86.94 361 PHE A CA 1
ATOM 3095 C C . PHE A 1 361 ? -11.016 -6.801 -1.070 1.00 86.94 361 PHE A C 1
ATOM 3097 O O . PHE A 1 361 ? -9.926 -7.295 -0.820 1.00 86.94 361 PHE A O 1
ATOM 3104 N N . LEU A 1 362 ? -11.658 -6.059 -0.160 1.00 88.69 362 LEU A N 1
ATOM 3105 C CA . LEU A 1 362 ? -11.050 -5.742 1.147 1.00 88.69 362 LEU A CA 1
ATOM 3106 C C . LEU A 1 362 ? -10.828 -6.967 2.045 1.00 88.69 362 LEU A C 1
ATOM 3108 O O . LEU A 1 362 ? -9.876 -6.981 2.828 1.00 88.69 362 LEU A O 1
ATOM 3112 N N . LYS A 1 363 ? -11.681 -7.990 1.924 1.00 90.25 363 LYS A N 1
ATOM 3113 C CA . LYS A 1 363 ? -11.515 -9.284 2.594 1.00 90.25 363 LYS A CA 1
ATOM 3114 C C . LYS A 1 363 ? -10.345 -10.066 1.987 1.00 90.25 363 LYS A C 1
ATOM 3116 O O . LYS A 1 363 ? -9.475 -10.533 2.719 1.00 90.25 363 LYS A O 1
ATOM 3121 N N . ASP A 1 364 ? -10.313 -10.162 0.661 1.00 92.69 364 ASP A N 1
ATOM 3122 C CA . ASP A 1 364 ? -9.410 -11.058 -0.066 1.00 92.69 364 ASP A CA 1
ATOM 3123 C C . ASP A 1 364 ? -8.081 -10.373 -0.483 1.00 92.69 364 ASP A C 1
ATOM 3125 O O . ASP A 1 364 ? -7.164 -11.022 -0.992 1.00 92.69 364 ASP A O 1
ATOM 3129 N N . MET A 1 365 ? -7.924 -9.070 -0.198 1.00 92.69 365 MET A N 1
ATOM 3130 C CA . MET A 1 365 ? -6.763 -8.230 -0.540 1.00 92.69 365 MET A CA 1
ATOM 3131 C C . MET A 1 365 ? -5.403 -8.878 -0.220 1.00 92.69 365 MET A C 1
ATOM 3133 O O . MET A 1 365 ? -4.520 -8.788 -1.075 1.00 92.69 365 MET A O 1
ATOM 3137 N N . PRO A 1 366 ? -5.167 -9.542 0.933 1.00 93.75 366 PRO A N 1
ATOM 3138 C CA . PRO A 1 366 ? -3.888 -10.207 1.183 1.00 93.75 366 PRO A CA 1
ATOM 3139 C C . PRO A 1 366 ? -3.567 -11.290 0.141 1.00 93.75 366 PRO A C 1
ATOM 3141 O O . PRO A 1 366 ? -2.466 -11.301 -0.400 1.00 93.75 366 PRO A O 1
ATOM 3144 N N . GLU A 1 367 ? -4.529 -12.144 -0.224 1.00 94.88 367 GLU A N 1
ATOM 3145 C CA . GLU A 1 367 ? -4.315 -13.158 -1.264 1.00 94.88 367 GLU A CA 1
ATOM 3146 C C . GLU A 1 367 ? -4.110 -12.539 -2.649 1.00 94.88 367 GLU A C 1
ATOM 3148 O O . GLU A 1 367 ? -3.176 -12.922 -3.356 1.00 94.88 367 GLU A O 1
ATOM 3153 N N . VAL A 1 368 ? -4.947 -11.566 -3.021 1.00 94.44 368 VAL A N 1
ATOM 3154 C CA . VAL A 1 368 ? -4.901 -10.903 -4.334 1.00 94.44 368 VAL A CA 1
ATOM 3155 C C . VAL A 1 368 ? -3.582 -10.141 -4.520 1.00 94.44 368 VAL A C 1
ATOM 3157 O O . VAL A 1 368 ? -2.928 -10.261 -5.559 1.00 94.44 368 VAL A O 1
ATOM 3160 N N . THR A 1 369 ? -3.145 -9.388 -3.504 1.00 94.62 369 THR A N 1
ATOM 3161 C CA . THR A 1 369 ? -1.852 -8.680 -3.531 1.00 94.62 369 THR A CA 1
ATOM 3162 C C . THR A 1 369 ? -0.677 -9.646 -3.605 1.00 94.62 369 THR A C 1
ATOM 3164 O O . THR A 1 369 ? 0.208 -9.436 -4.430 1.00 94.62 369 THR A O 1
ATOM 3167 N N . ARG A 1 370 ? -0.691 -10.741 -2.834 1.00 94.69 370 ARG A N 1
ATOM 3168 C CA . ARG A 1 370 ? 0.350 -11.776 -2.870 1.00 94.69 370 ARG A CA 1
ATOM 3169 C C . ARG A 1 370 ? 0.435 -12.468 -4.232 1.00 94.69 370 ARG A C 1
ATOM 3171 O O . ARG A 1 370 ? 1.534 -12.614 -4.764 1.00 94.69 370 ARG A O 1
ATOM 3178 N N . PHE A 1 371 ? -0.702 -12.848 -4.821 1.00 94.12 371 PHE A N 1
ATOM 3179 C CA . PHE A 1 371 ? -0.768 -13.512 -6.128 1.00 94.12 371 PHE A CA 1
ATOM 3180 C C . PHE A 1 371 ? -0.241 -12.610 -7.255 1.00 94.12 371 PHE A C 1
ATOM 3182 O O . PHE A 1 371 ? 0.677 -12.989 -7.982 1.00 94.12 371 PHE A O 1
ATOM 3189 N N . HIS A 1 372 ? -0.738 -11.373 -7.347 1.00 93.56 372 HIS A N 1
ATOM 3190 C CA . HIS A 1 372 ? -0.290 -10.397 -8.349 1.00 93.56 372 HIS A CA 1
ATOM 3191 C C . HIS A 1 372 ? 0.990 -9.630 -7.949 1.00 93.56 372 HIS A C 1
ATOM 3193 O O . HIS A 1 372 ? 1.376 -8.675 -8.631 1.00 93.56 372 HIS A O 1
ATOM 3199 N N . LYS A 1 373 ? 1.647 -10.024 -6.848 1.00 94.56 373 LYS A N 1
ATOM 3200 C CA . LYS A 1 373 ? 2.856 -9.407 -6.261 1.00 94.56 373 LYS A CA 1
ATOM 3201 C C . LYS A 1 373 ? 2.752 -7.882 -6.054 1.00 94.56 373 LYS A C 1
ATOM 3203 O O . LYS A 1 373 ? 3.758 -7.176 -6.087 1.00 94.56 373 LYS A O 1
ATOM 3208 N N . MET A 1 374 ? 1.534 -7.373 -5.866 1.00 95.69 374 MET A N 1
ATOM 3209 C CA . MET A 1 374 ? 1.248 -5.953 -5.650 1.00 95.69 374 MET A CA 1
ATOM 3210 C C . MET A 1 374 ? 1.685 -5.517 -4.254 1.00 95.69 374 MET A C 1
ATOM 3212 O O . MET A 1 374 ? 1.572 -6.282 -3.297 1.00 95.69 374 MET A O 1
ATOM 3216 N N . GLN A 1 375 ? 2.141 -4.272 -4.124 1.00 96.69 375 GLN A N 1
ATOM 3217 C CA . GLN A 1 375 ? 2.616 -3.741 -2.851 1.00 96.69 375 GLN A CA 1
ATOM 3218 C C . GLN A 1 375 ? 1.734 -2.594 -2.366 1.00 96.69 375 GLN A C 1
ATOM 3220 O O . GLN A 1 375 ? 1.762 -1.503 -2.929 1.00 96.69 375 GLN A O 1
ATOM 3225 N N . LEU A 1 376 ? 1.031 -2.803 -1.252 1.00 97.06 376 LEU A N 1
ATOM 3226 C CA . LEU A 1 376 ? 0.391 -1.708 -0.530 1.00 97.06 376 LEU A CA 1
ATOM 3227 C C . LEU A 1 376 ? 1.464 -0.846 0.152 1.00 97.06 376 LEU A C 1
ATOM 3229 O O . LEU A 1 376 ? 2.299 -1.363 0.904 1.00 97.06 376 LEU A O 1
ATOM 3233 N N . ILE A 1 377 ? 1.424 0.462 -0.077 1.00 96.94 377 ILE A N 1
ATOM 3234 C CA . ILE A 1 377 ? 2.182 1.454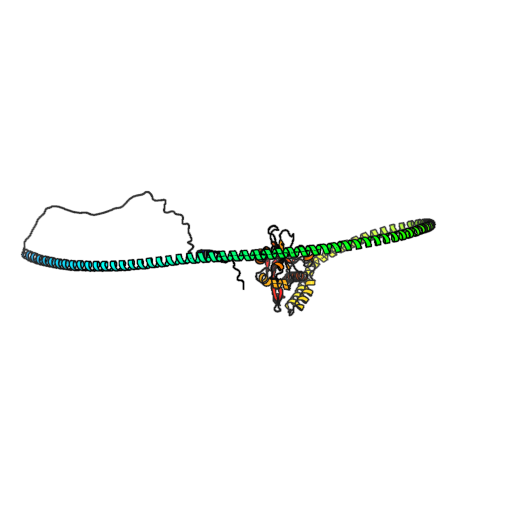 0.689 1.00 96.94 377 ILE A CA 1
ATOM 3235 C C . ILE A 1 377 ? 1.234 2.470 1.326 1.00 96.94 377 ILE A C 1
ATOM 3237 O O . ILE A 1 377 ? 0.147 2.738 0.815 1.00 96.94 377 ILE A O 1
ATOM 3241 N N . ALA A 1 378 ? 1.673 3.055 2.435 1.00 96.62 378 ALA A N 1
ATOM 3242 C CA . ALA A 1 378 ? 1.080 4.249 3.021 1.00 96.62 378 ALA A CA 1
ATOM 3243 C C . ALA A 1 378 ? 2.088 5.403 2.939 1.00 96.62 378 ALA A C 1
ATOM 3245 O O . ALA A 1 378 ? 3.288 5.172 3.085 1.00 96.62 378 ALA A O 1
ATOM 3246 N N . TYR A 1 379 ? 1.636 6.634 2.722 1.00 94.75 379 TYR A N 1
ATOM 3247 C CA . TYR A 1 379 ? 2.515 7.801 2.605 1.00 94.75 379 TYR A CA 1
ATOM 3248 C C . TYR A 1 379 ? 1.871 9.049 3.236 1.00 94.75 379 TYR A C 1
ATOM 3250 O O . TYR A 1 379 ? 0.648 9.203 3.185 1.00 94.75 379 TYR A O 1
ATOM 3258 N N . PRO A 1 380 ? 2.655 9.933 3.876 1.00 94.19 380 PRO A N 1
ATOM 3259 C CA . PRO A 1 380 ? 2.172 11.219 4.363 1.00 94.19 380 PRO A CA 1
ATOM 3260 C C . PRO A 1 380 ? 1.993 12.205 3.196 1.00 94.19 380 PRO A C 1
ATOM 3262 O O . PRO A 1 380 ? 2.720 12.127 2.207 1.00 94.19 380 PRO A O 1
ATOM 3265 N N . SER A 1 381 ? 1.092 13.186 3.318 1.00 90.50 381 SER A N 1
ATOM 3266 C CA . SER A 1 381 ? 0.922 14.253 2.310 1.00 90.50 381 SER A CA 1
ATOM 3267 C C . SER A 1 381 ? 2.217 15.000 1.954 1.00 90.50 381 SER A C 1
ATOM 3269 O O . SER A 1 381 ? 2.315 15.519 0.849 1.00 90.50 381 SER A O 1
ATOM 3271 N N . SER A 1 382 ? 3.211 15.037 2.849 1.00 87.75 382 SER A N 1
ATOM 3272 C CA . SER A 1 382 ? 4.531 15.631 2.583 1.00 87.75 382 SER A CA 1
ATOM 3273 C C . SER A 1 382 ? 5.431 14.835 1.622 1.00 87.75 382 SER A C 1
ATOM 3275 O O . SER A 1 382 ? 6.495 15.335 1.274 1.00 87.75 382 SER A O 1
ATOM 3277 N N . MET A 1 383 ? 5.074 13.599 1.237 1.00 86.44 383 MET A N 1
ATOM 3278 C CA . MET A 1 383 ? 5.863 12.683 0.379 1.00 86.44 383 MET A CA 1
ATOM 3279 C C . MET A 1 383 ? 7.309 12.374 0.845 1.00 86.44 383 MET A C 1
ATOM 3281 O O . MET A 1 383 ? 8.025 11.621 0.194 1.00 86.44 383 MET A O 1
ATOM 3285 N N . SER A 1 384 ? 7.734 12.888 2.003 1.00 88.69 384 SER A N 1
ATOM 3286 C CA . SER A 1 384 ? 9.115 12.852 2.522 1.00 88.69 384 SER A CA 1
ATOM 3287 C C . SER A 1 384 ? 9.654 11.459 2.908 1.00 88.69 384 SER A C 1
ATOM 3289 O O . SER A 1 384 ? 10.825 11.307 3.274 1.00 88.69 384 SER A O 1
ATOM 3291 N N . TYR A 1 385 ? 8.787 10.447 2.878 1.00 94.69 385 TYR A N 1
ATOM 3292 C CA . TYR A 1 385 ? 9.064 9.019 3.022 1.00 94.69 385 TYR A CA 1
ATOM 3293 C C . TYR A 1 385 ? 7.799 8.231 2.641 1.00 94.69 385 TYR A C 1
ATOM 3295 O O . TYR A 1 385 ? 6.714 8.799 2.528 1.00 94.69 385 TYR A O 1
ATOM 3303 N N . PHE A 1 386 ? 7.902 6.908 2.537 1.00 96.06 386 PHE A N 1
ATOM 3304 C CA . PHE A 1 386 ? 6.741 6.014 2.478 1.00 96.06 386 PHE A CA 1
ATOM 3305 C C . PHE A 1 386 ? 6.854 4.893 3.517 1.00 96.06 386 PHE A C 1
ATOM 3307 O O . PHE A 1 386 ? 7.883 4.713 4.171 1.00 96.06 386 PHE A O 1
ATOM 3314 N N . ILE A 1 387 ? 5.768 4.154 3.717 1.00 96.88 387 ILE A N 1
ATOM 3315 C CA . ILE A 1 387 ? 5.665 3.039 4.655 1.00 96.88 387 ILE A CA 1
ATOM 3316 C C . ILE A 1 387 ? 5.193 1.822 3.870 1.00 96.88 387 ILE A C 1
ATOM 3318 O O . ILE A 1 387 ? 4.051 1.766 3.412 1.00 96.88 387 ILE A O 1
ATOM 3322 N N . LYS A 1 388 ? 6.067 0.828 3.726 1.00 97.00 388 LYS A N 1
ATOM 3323 C CA . LYS A 1 388 ? 5.732 -0.461 3.123 1.00 97.00 388 LYS A CA 1
ATOM 3324 C C . LYS A 1 388 ? 4.795 -1.234 4.059 1.00 97.00 388 LYS A C 1
ATOM 3326 O O . LYS A 1 388 ? 5.128 -1.412 5.232 1.00 97.00 388 LYS A O 1
ATOM 3331 N N . VAL A 1 389 ? 3.660 -1.712 3.541 1.00 97.00 389 VAL A N 1
ATOM 3332 C CA . VAL A 1 389 ? 2.679 -2.517 4.289 1.00 97.00 389 VAL A CA 1
ATOM 3333 C C . VAL A 1 389 ? 2.760 -3.984 3.852 1.00 97.00 389 VAL A C 1
ATOM 3335 O O . VAL A 1 389 ? 2.277 -4.360 2.785 1.00 97.00 389 VAL A O 1
ATOM 3338 N N . ASN A 1 390 ? 3.373 -4.836 4.672 1.00 95.62 390 ASN A N 1
ATOM 3339 C CA . ASN A 1 390 ? 3.519 -6.272 4.406 1.00 95.62 390 ASN A CA 1
ATOM 3340 C C . ASN A 1 390 ? 2.270 -7.031 4.891 1.00 95.62 390 ASN A C 1
ATOM 3342 O O . ASN A 1 390 ? 2.210 -7.440 6.047 1.00 95.62 390 ASN A O 1
ATOM 3346 N N . LEU A 1 391 ? 1.252 -7.201 4.041 1.00 93.12 391 LEU A N 1
ATOM 3347 C CA . LEU A 1 391 ? -0.063 -7.707 4.471 1.00 93.12 391 LEU A CA 1
ATOM 3348 C C . LEU A 1 391 ? -0.036 -9.112 5.109 1.00 93.12 391 LEU A C 1
ATOM 3350 O O . LEU A 1 391 ? -0.766 -9.317 6.082 1.00 93.12 391 LEU A O 1
ATOM 3354 N N . ASP A 1 392 ? 0.819 -10.024 4.627 1.00 89.12 392 ASP A N 1
ATOM 3355 C CA . ASP A 1 392 ? 0.998 -11.385 5.171 1.00 89.12 392 ASP A CA 1
ATOM 3356 C C . ASP A 1 392 ? 1.669 -11.433 6.565 1.00 89.12 392 ASP A C 1
ATOM 3358 O O . ASP A 1 392 ? 1.545 -12.427 7.281 1.00 89.12 392 ASP A O 1
ATOM 3362 N N . GLU A 1 393 ? 2.394 -10.386 6.972 1.00 91.50 393 GLU A N 1
ATOM 3363 C CA . GLU A 1 393 ? 3.168 -10.376 8.221 1.00 91.50 393 GLU A CA 1
ATOM 3364 C C . GLU A 1 393 ? 2.270 -10.093 9.440 1.00 91.50 393 GLU A C 1
ATOM 3366 O O . GLU A 1 393 ? 1.411 -9.205 9.422 1.00 91.50 393 GLU A O 1
ATOM 3371 N N . ARG A 1 394 ? 2.486 -10.857 10.518 1.00 87.56 394 ARG A N 1
ATOM 3372 C CA . ARG A 1 394 ? 1.726 -10.799 11.777 1.00 87.56 394 ARG A CA 1
ATOM 3373 C C . ARG A 1 394 ? 2.333 -9.818 12.783 1.00 87.56 394 ARG A C 1
ATOM 3375 O O . ARG A 1 394 ? 1.595 -9.212 13.555 1.00 87.56 394 ARG A O 1
ATOM 3382 N N . SER A 1 395 ? 3.657 -9.653 12.795 1.00 87.75 395 SER A N 1
ATOM 3383 C CA . SER A 1 395 ? 4.345 -8.744 13.718 1.00 87.75 395 SER A CA 1
ATOM 3384 C C . SER A 1 395 ? 4.269 -7.294 13.240 1.00 87.75 395 SER A C 1
ATOM 3386 O O . SER A 1 395 ? 4.810 -6.965 12.187 1.00 87.75 395 SER A O 1
ATOM 3388 N N . LEU A 1 396 ? 3.665 -6.397 14.031 1.00 86.31 396 LEU A N 1
ATOM 3389 C CA . LEU A 1 396 ? 3.480 -4.981 13.669 1.00 86.31 396 LEU A CA 1
ATOM 3390 C C . LEU A 1 396 ? 4.785 -4.281 13.238 1.00 86.31 396 LEU A C 1
ATOM 3392 O O . LEU A 1 396 ? 4.773 -3.532 12.264 1.00 86.31 396 LEU A O 1
ATOM 3396 N N . SER A 1 397 ? 5.912 -4.567 13.900 1.00 85.12 397 SER A N 1
ATOM 3397 C CA . SER A 1 397 ? 7.219 -3.954 13.600 1.00 85.12 397 SER A CA 1
ATOM 3398 C C . SER A 1 397 ? 7.849 -4.422 12.284 1.00 85.12 397 SER A C 1
ATOM 3400 O O . SER A 1 397 ? 8.698 -3.731 11.730 1.00 85.12 397 SER A O 1
ATOM 3402 N N . ARG A 1 398 ? 7.429 -5.579 11.760 1.00 91.19 398 ARG A N 1
ATOM 3403 C CA . ARG A 1 398 ? 7.800 -6.069 10.422 1.00 91.19 398 ARG A CA 1
ATOM 3404 C C . ARG A 1 398 ? 6.713 -5.778 9.383 1.00 91.19 398 ARG A C 1
ATOM 3406 O O . ARG A 1 398 ? 6.998 -5.706 8.190 1.00 91.19 398 ARG A O 1
ATOM 3413 N N . ARG A 1 399 ? 5.467 -5.588 9.825 1.00 95.31 399 ARG A N 1
ATOM 3414 C CA . ARG A 1 399 ? 4.299 -5.289 8.989 1.00 95.31 399 ARG A CA 1
ATOM 3415 C C . ARG A 1 399 ? 4.351 -3.888 8.385 1.00 95.31 399 ARG A C 1
ATOM 3417 O O . ARG A 1 399 ? 3.903 -3.716 7.255 1.00 95.31 399 ARG A O 1
ATOM 3424 N N . TYR A 1 400 ? 4.918 -2.925 9.112 1.00 97.06 400 TYR A N 1
ATOM 3425 C CA . TYR A 1 400 ? 5.029 -1.524 8.703 1.00 97.06 400 TYR A CA 1
ATOM 3426 C C . TYR A 1 400 ? 6.490 -1.080 8.705 1.00 97.06 400 TYR A C 1
ATOM 3428 O O . TYR A 1 400 ? 7.080 -0.893 9.764 1.00 97.06 400 TYR A O 1
ATOM 3436 N N . VAL A 1 401 ? 7.076 -0.902 7.519 1.00 96.31 401 VAL A N 1
ATOM 3437 C CA . VAL A 1 401 ? 8.495 -0.535 7.371 1.00 96.31 401 VAL A CA 1
ATOM 3438 C C . VAL A 1 401 ? 8.605 0.844 6.727 1.00 96.31 401 VAL A C 1
ATOM 3440 O O . VAL A 1 401 ? 8.218 1.019 5.572 1.00 96.31 401 VAL A O 1
ATOM 3443 N N . LYS A 1 402 ? 9.127 1.826 7.471 1.00 96.44 402 LYS A N 1
ATOM 3444 C CA . LYS A 1 402 ? 9.403 3.183 6.970 1.00 96.44 402 LYS A CA 1
ATOM 3445 C C . LYS A 1 402 ? 10.582 3.139 5.989 1.00 96.44 402 LYS A C 1
ATOM 3447 O O . LYS A 1 402 ? 11.607 2.537 6.293 1.00 96.44 402 LYS A O 1
ATOM 3452 N N . MET A 1 403 ? 10.442 3.770 4.827 1.00 95.81 403 MET A N 1
ATOM 3453 C CA . MET A 1 403 ? 11.421 3.746 3.738 1.00 95.81 403 MET A CA 1
ATOM 3454 C C . MET A 1 403 ? 11.592 5.131 3.101 1.00 95.81 403 MET A C 1
ATOM 3456 O O . MET A 1 403 ? 10.637 5.896 2.987 1.00 95.81 403 MET A O 1
ATOM 3460 N N . LYS A 1 404 ? 12.822 5.426 2.664 1.00 94.25 404 LYS A N 1
ATOM 3461 C CA . LYS A 1 404 ? 13.207 6.638 1.915 1.00 94.25 404 LYS A CA 1
ATOM 3462 C C . LYS A 1 404 ? 13.933 6.335 0.591 1.00 94.25 404 LYS A C 1
ATOM 3464 O O . LYS A 1 404 ? 14.405 7.250 -0.065 1.00 94.25 404 LYS A O 1
ATOM 3469 N N . ASP A 1 405 ? 14.066 5.062 0.220 1.00 89.94 405 ASP A N 1
ATOM 3470 C CA . ASP A 1 405 ? 14.791 4.656 -0.989 1.00 89.94 405 ASP A CA 1
ATOM 3471 C C . ASP A 1 405 ? 13.926 4.833 -2.245 1.00 89.94 405 ASP A C 1
ATOM 3473 O O . ASP A 1 405 ? 12.977 4.080 -2.465 1.00 89.94 405 ASP A O 1
ATOM 3477 N N . GLU A 1 406 ? 14.283 5.797 -3.092 1.00 83.62 406 GLU A N 1
ATOM 3478 C CA . GLU A 1 406 ? 13.641 6.032 -4.391 1.00 83.62 406 GLU A CA 1
ATOM 3479 C C . GLU A 1 406 ? 13.824 4.854 -5.363 1.00 83.62 406 GLU A C 1
ATOM 3481 O O . GLU A 1 406 ? 12.948 4.572 -6.185 1.00 83.62 406 GLU A O 1
ATOM 3486 N N . ASN A 1 407 ? 14.923 4.096 -5.246 1.00 90.81 407 ASN A N 1
ATOM 3487 C CA . ASN A 1 407 ? 15.184 2.935 -6.103 1.00 90.81 407 ASN A CA 1
ATOM 3488 C C . ASN A 1 407 ? 14.181 1.799 -5.861 1.00 90.81 407 ASN A C 1
ATOM 3490 O O . ASN A 1 407 ? 14.028 0.920 -6.714 1.00 90.81 407 ASN A O 1
ATOM 3494 N N . TYR A 1 408 ? 13.447 1.832 -4.745 1.00 90.31 408 TYR A N 1
ATOM 3495 C CA . TYR A 1 408 ? 12.346 0.918 -4.478 1.00 90.31 408 TYR A CA 1
ATOM 3496 C C . TYR A 1 408 ? 11.257 0.989 -5.557 1.00 90.31 408 TYR A C 1
ATOM 3498 O O . TYR A 1 408 ? 10.762 -0.053 -5.994 1.00 90.31 408 TYR A O 1
ATOM 3506 N N . PHE A 1 409 ? 10.928 2.195 -6.034 1.00 90.88 409 PHE A N 1
ATOM 3507 C CA . PHE A 1 409 ? 9.880 2.406 -7.035 1.00 90.88 409 PHE A CA 1
ATOM 3508 C C . PHE A 1 409 ? 10.256 1.863 -8.418 1.00 90.88 409 PHE A C 1
ATOM 3510 O O . PHE A 1 409 ? 9.373 1.417 -9.142 1.00 90.88 409 PHE A O 1
ATOM 3517 N N . ARG A 1 410 ? 11.555 1.756 -8.746 1.00 91.06 410 ARG A N 1
ATOM 3518 C CA . ARG A 1 410 ? 12.062 1.194 -10.022 1.00 91.06 410 ARG A CA 1
ATOM 3519 C C . ARG A 1 410 ? 11.712 -0.289 -10.253 1.00 91.06 410 ARG A C 1
ATOM 3521 O O . ARG A 1 410 ? 12.028 -0.834 -11.304 1.00 91.06 410 ARG A O 1
ATOM 3528 N N . LYS A 1 411 ? 11.104 -0.958 -9.266 1.00 90.75 411 LYS A N 1
ATOM 3529 C CA . LYS A 1 411 ? 10.607 -2.348 -9.339 1.00 90.75 411 LYS A CA 1
ATOM 3530 C C . LYS A 1 411 ? 9.136 -2.431 -9.778 1.00 90.75 411 LYS A C 1
ATOM 3532 O O . LYS A 1 411 ? 8.628 -3.527 -10.029 1.00 90.75 411 LYS A O 1
ATOM 3537 N N . PHE A 1 412 ? 8.455 -1.291 -9.831 1.00 92.19 412 PHE A N 1
ATOM 3538 C CA . PHE A 1 412 ? 7.033 -1.151 -10.107 1.00 92.19 412 PHE A CA 1
ATOM 3539 C C . PHE A 1 412 ? 6.822 -0.270 -11.341 1.00 92.19 412 PHE A C 1
ATOM 3541 O O . PHE A 1 412 ? 7.676 0.523 -11.731 1.00 92.19 412 PHE A O 1
ATOM 3548 N N . ASN A 1 413 ? 5.661 -0.409 -11.970 1.00 90.19 413 ASN A N 1
ATOM 3549 C CA . ASN A 1 413 ? 5.232 0.515 -13.004 1.00 90.19 413 ASN A CA 1
ATOM 3550 C C . ASN A 1 413 ? 4.719 1.823 -12.380 1.00 90.19 413 ASN A C 1
ATOM 3552 O O . ASN A 1 413 ? 4.217 1.832 -11.260 1.00 90.19 413 ASN A O 1
ATOM 3556 N N . GLU A 1 414 ? 4.796 2.905 -13.153 1.00 86.75 414 GLU A N 1
ATOM 3557 C CA . GLU A 1 414 ? 4.302 4.245 -12.806 1.00 86.75 414 GLU A CA 1
ATOM 3558 C C . GLU A 1 414 ? 2.801 4.267 -12.463 1.00 86.75 414 GLU A C 1
ATOM 3560 O O . GLU A 1 414 ? 2.346 5.145 -11.735 1.00 86.75 414 GLU A O 1
ATOM 3565 N N . ARG A 1 415 ? 2.023 3.289 -12.950 1.00 87.75 415 ARG A N 1
ATOM 3566 C CA . ARG A 1 415 ? 0.611 3.134 -12.597 1.00 87.75 415 ARG A CA 1
ATOM 3567 C C . ARG A 1 415 ? 0.447 2.642 -11.154 1.00 87.75 415 ARG A C 1
ATOM 3569 O O . ARG A 1 415 ? 0.598 1.451 -10.871 1.00 87.75 415 ARG A O 1
ATOM 3576 N N . THR A 1 416 ? 0.050 3.549 -10.269 1.00 90.31 416 THR A N 1
ATOM 3577 C CA . THR A 1 416 ? -0.514 3.240 -8.948 1.00 90.31 416 THR A CA 1
ATOM 3578 C C . THR A 1 416 ? -2.008 2.922 -9.039 1.00 90.31 416 THR A C 1
ATOM 3580 O O . THR A 1 416 ? -2.651 3.108 -10.076 1.00 90.31 416 THR A O 1
ATOM 3583 N N . ILE A 1 417 ? -2.575 2.438 -7.932 1.00 90.31 417 ILE A N 1
ATOM 3584 C CA . ILE A 1 417 ? -4.018 2.484 -7.683 1.00 90.31 417 ILE A CA 1
ATOM 3585 C C . ILE A 1 417 ? -4.242 3.165 -6.336 1.00 90.31 417 ILE A C 1
ATOM 3587 O O . ILE A 1 417 ? -3.750 2.695 -5.305 1.00 90.31 417 ILE A O 1
ATOM 3591 N N . ASP A 1 418 ? -4.975 4.269 -6.363 1.00 89.56 418 ASP A N 1
ATOM 3592 C CA . ASP A 1 418 ? -5.146 5.158 -5.222 1.00 89.56 418 ASP A CA 1
ATOM 3593 C C . ASP A 1 418 ? -6.255 4.650 -4.298 1.00 89.56 418 ASP A C 1
ATOM 3595 O O . ASP A 1 418 ? -7.337 4.272 -4.753 1.00 89.56 418 ASP A O 1
ATOM 3599 N N . ILE A 1 419 ? -5.988 4.628 -2.988 1.00 90.25 419 ILE A N 1
ATOM 3600 C CA . ILE A 1 419 ? -6.902 4.065 -1.991 1.00 90.25 419 ILE A CA 1
ATOM 3601 C C . ILE A 1 419 ? -7.215 5.112 -0.926 1.00 90.25 419 ILE A C 1
ATOM 3603 O O . ILE A 1 419 ? -6.340 5.558 -0.178 1.00 90.25 419 ILE A O 1
ATOM 3607 N N . SER A 1 420 ? -8.492 5.477 -0.827 1.00 86.00 420 SER A N 1
ATOM 3608 C CA . SER A 1 420 ? -8.975 6.401 0.201 1.00 86.00 420 SER A CA 1
ATOM 3609 C C . SER A 1 420 ? -8.700 5.819 1.601 1.00 86.00 420 SER A C 1
ATOM 3611 O O . SER A 1 420 ? -9.076 4.673 1.853 1.00 86.00 420 SER A O 1
ATOM 3613 N N . PRO A 1 421 ? -8.070 6.544 2.544 1.00 82.94 421 PRO A N 1
ATOM 3614 C CA . PRO A 1 421 ? -7.780 6.039 3.898 1.00 82.94 421 PRO A CA 1
ATOM 3615 C C . PRO A 1 421 ? -8.998 5.521 4.670 1.00 82.94 421 PRO A C 1
ATOM 3617 O O . PRO A 1 421 ? -8.875 4.659 5.541 1.00 82.94 421 PRO A O 1
ATOM 3620 N N . GLU A 1 422 ? -10.172 6.033 4.319 1.00 87.69 422 GLU A N 1
ATOM 3621 C CA . GLU A 1 422 ? -11.490 5.682 4.836 1.00 87.69 422 GLU A CA 1
ATOM 3622 C C . GLU A 1 422 ? -11.909 4.246 4.444 1.00 87.69 422 GLU A C 1
ATOM 3624 O O . GLU A 1 422 ? -12.710 3.632 5.144 1.00 87.69 422 GLU A O 1
ATOM 3629 N N . ILE A 1 423 ? -11.305 3.680 3.389 1.00 87.69 423 ILE A N 1
ATOM 3630 C CA . ILE A 1 423 ? -11.441 2.278 2.948 1.00 87.69 423 ILE A CA 1
ATOM 3631 C C . ILE A 1 423 ? -10.551 1.341 3.792 1.00 87.69 423 ILE A C 1
ATOM 3633 O O . ILE A 1 423 ? -10.893 0.180 4.012 1.00 87.69 423 ILE A O 1
ATOM 3637 N N . LEU A 1 424 ? -9.420 1.836 4.319 1.00 92.00 424 LEU A N 1
ATOM 3638 C CA . LEU A 1 424 ? -8.438 1.053 5.090 1.00 92.00 424 LEU A CA 1
ATOM 3639 C C . LEU A 1 424 ? -8.265 1.515 6.565 1.00 92.00 424 LEU A C 1
ATOM 3641 O O . LEU A 1 424 ? -7.136 1.558 7.072 1.00 92.00 424 LEU A O 1
ATOM 3645 N N . PRO A 1 425 ? -9.343 1.788 7.337 1.00 91.88 425 PRO A N 1
ATOM 3646 C CA . PRO A 1 425 ? -9.260 2.415 8.663 1.00 91.88 425 PRO A CA 1
ATOM 3647 C C . PRO A 1 425 ? -8.657 1.505 9.747 1.00 91.88 425 PRO A C 1
ATOM 3649 O O . PRO A 1 425 ? -8.276 1.972 10.824 1.00 91.88 425 PRO A O 1
ATOM 3652 N N . LYS A 1 426 ? -8.554 0.191 9.502 1.00 93.06 426 LYS A N 1
ATOM 3653 C CA . LYS A 1 426 ? -7.763 -0.721 10.343 1.00 93.06 426 LYS A CA 1
ATOM 3654 C C . LYS A 1 426 ? -6.265 -0.491 10.121 1.00 93.06 426 LYS A C 1
ATOM 3656 O O . LYS A 1 426 ? -5.560 -0.185 11.077 1.00 93.06 426 LYS A O 1
ATOM 3661 N N . ILE A 1 427 ? -5.812 -0.533 8.867 1.00 94.00 427 ILE A N 1
ATOM 3662 C CA . ILE A 1 427 ? -4.399 -0.362 8.500 1.00 94.00 427 ILE A CA 1
ATOM 3663 C C . ILE A 1 427 ? -3.908 1.039 8.889 1.00 94.00 427 ILE A C 1
ATOM 3665 O O . ILE A 1 427 ? -2.840 1.157 9.477 1.00 94.00 427 ILE A O 1
ATOM 3669 N N . ALA A 1 428 ? -4.710 2.090 8.681 1.00 93.75 428 ALA A N 1
ATOM 3670 C CA . ALA A 1 428 ? -4.367 3.448 9.113 1.00 93.75 428 ALA A CA 1
ATOM 3671 C C . ALA A 1 428 ? -4.128 3.566 10.632 1.00 93.75 428 ALA A C 1
ATOM 3673 O O . ALA A 1 428 ? -3.218 4.276 11.062 1.00 93.75 428 ALA A O 1
ATOM 3674 N N . ARG A 1 429 ? -4.904 2.849 11.459 1.00 93.38 429 ARG A N 1
ATOM 3675 C CA . ARG A 1 429 ? -4.691 2.789 12.918 1.00 93.38 429 ARG A CA 1
ATOM 3676 C C . ARG A 1 429 ? -3.486 1.929 13.297 1.00 93.38 429 ARG A C 1
ATOM 3678 O O . ARG A 1 429 ? -2.785 2.271 14.243 1.00 93.38 429 ARG A O 1
ATOM 3685 N N . GLU A 1 430 ? -3.229 0.841 12.576 1.00 94.50 430 GLU A N 1
ATOM 3686 C CA . GLU A 1 430 ? -2.079 -0.043 12.812 1.00 94.50 430 GLU A CA 1
ATOM 3687 C C . GLU A 1 430 ? -0.747 0.641 12.440 1.00 94.50 430 GLU A C 1
ATOM 3689 O O . GLU A 1 430 ? 0.179 0.612 13.246 1.00 94.50 430 GLU A O 1
ATOM 3694 N N . VAL A 1 431 ? -0.690 1.377 11.321 1.00 94.50 431 VAL A N 1
ATOM 3695 C CA . VAL A 1 431 ? 0.439 2.253 10.936 1.00 94.50 431 VAL A CA 1
ATOM 3696 C C . VAL A 1 431 ? 0.747 3.283 12.029 1.00 94.50 431 VAL A C 1
ATOM 3698 O O . VAL A 1 431 ? 1.896 3.422 12.444 1.00 94.50 431 VAL A O 1
ATOM 3701 N N . LYS A 1 432 ? -0.284 3.977 12.533 1.00 91.50 432 LYS A N 1
ATOM 3702 C CA . LYS A 1 432 ? -0.153 4.971 13.614 1.00 91.50 432 LYS A CA 1
ATOM 3703 C C . LYS A 1 432 ? 0.349 4.347 14.922 1.00 91.50 432 LYS A C 1
ATOM 3705 O O . LYS A 1 432 ? 1.208 4.921 15.580 1.00 91.50 432 LYS A O 1
ATOM 3710 N N . ARG A 1 433 ? -0.138 3.154 15.283 1.00 92.19 433 ARG A N 1
ATOM 3711 C CA . ARG A 1 433 ? 0.309 2.403 16.474 1.00 92.19 433 ARG A CA 1
ATOM 3712 C C . ARG A 1 433 ? 1.737 1.865 16.367 1.00 92.19 433 ARG A C 1
ATOM 3714 O O . ARG A 1 433 ? 2.362 1.650 17.396 1.00 92.19 433 ARG A O 1
ATOM 3721 N N . ALA A 1 434 ? 2.247 1.648 15.156 1.00 93.19 434 ALA A N 1
ATOM 3722 C CA . ALA A 1 434 ? 3.605 1.160 14.929 1.00 93.19 434 ALA A CA 1
ATOM 3723 C C . ALA A 1 434 ? 4.693 2.252 15.046 1.00 93.19 434 ALA A C 1
ATOM 3725 O O . ALA A 1 434 ? 5.868 1.943 14.876 1.00 93.19 434 ALA A O 1
ATOM 3726 N N . GLY A 1 435 ? 4.335 3.520 15.304 1.00 91.06 435 GLY A N 1
ATOM 3727 C CA . GLY A 1 435 ? 5.297 4.616 15.517 1.00 91.06 435 GLY A CA 1
ATOM 3728 C C . GLY A 1 435 ? 6.078 5.063 14.271 1.00 91.06 435 GLY A C 1
ATOM 3729 O O . GLY A 1 435 ? 6.955 5.914 14.359 1.00 91.06 435 GLY A O 1
ATOM 3730 N N . VAL A 1 436 ? 5.765 4.515 13.093 1.00 93.12 436 VAL A N 1
ATOM 3731 C CA . VAL A 1 436 ? 6.464 4.813 11.826 1.00 93.12 436 VAL A CA 1
ATOM 3732 C C . VAL A 1 436 ? 5.965 6.082 11.119 1.00 93.12 436 VAL A C 1
ATOM 3734 O O . VAL A 1 436 ? 6.588 6.533 10.155 1.00 93.12 436 VAL A O 1
ATOM 3737 N N . TYR A 1 437 ? 4.860 6.668 11.585 1.00 93.56 437 TYR A N 1
ATOM 3738 C CA . TYR A 1 437 ? 4.201 7.849 11.021 1.00 93.56 437 TYR A CA 1
ATOM 3739 C C . TYR A 1 437 ? 3.939 8.891 12.114 1.00 93.56 437 TYR A C 1
ATOM 3741 O O . TYR A 1 437 ? 3.396 8.539 13.163 1.00 93.56 437 TYR A O 1
ATOM 3749 N N . ASN A 1 438 ? 4.245 10.161 11.834 1.00 89.25 438 ASN A N 1
ATOM 3750 C CA . ASN A 1 438 ? 3.942 11.281 12.722 1.00 89.25 438 ASN A CA 1
ATOM 3751 C C . ASN A 1 438 ? 2.748 12.078 12.177 1.00 89.25 438 ASN A C 1
ATOM 3753 O O . ASN A 1 438 ? 2.648 12.328 10.977 1.00 89.25 438 ASN A O 1
ATOM 3757 N N . TYR A 1 439 ? 1.863 12.540 13.064 1.00 87.69 439 TYR A N 1
ATOM 3758 C CA . TYR A 1 439 ? 0.702 13.357 12.680 1.00 87.69 439 TYR A CA 1
ATOM 3759 C C . TYR A 1 439 ? 1.080 14.726 12.086 1.00 87.69 439 TYR A C 1
ATOM 3761 O O . TYR A 1 439 ? 0.296 15.291 11.327 1.00 87.69 439 TYR A O 1
ATOM 3769 N N . SER A 1 440 ? 2.285 15.224 12.386 1.00 91.25 440 SER A N 1
ATOM 3770 C CA . SER A 1 440 ? 2.893 16.420 11.783 1.00 91.25 440 SER A CA 1
ATOM 3771 C C . SER A 1 440 ? 3.019 16.346 10.262 1.00 91.25 440 SER A C 1
ATOM 3773 O O . SER A 1 440 ? 3.038 17.375 9.597 1.00 91.25 440 SER A O 1
ATOM 3775 N N . ASP A 1 441 ? 3.105 15.140 9.698 1.00 90.50 441 ASP A N 1
ATOM 3776 C CA . ASP A 1 441 ? 3.577 14.944 8.325 1.00 90.50 441 ASP A CA 1
ATOM 3777 C C . ASP A 1 441 ? 2.446 15.101 7.277 1.00 90.50 441 ASP A C 1
ATOM 3779 O O . ASP A 1 441 ? 2.677 14.946 6.073 1.00 90.50 441 ASP A O 1
ATOM 3783 N N . GLY A 1 442 ? 1.224 15.411 7.733 1.00 90.38 442 GLY A N 1
ATOM 3784 C CA . GLY A 1 442 ? 0.007 15.582 6.932 1.00 90.38 442 GLY A CA 1
ATOM 3785 C C . GLY A 1 442 ? -0.890 14.337 6.884 1.00 90.38 442 GLY A C 1
ATOM 3786 O O . GLY A 1 442 ? -0.659 13.352 7.593 1.00 90.38 442 GLY A O 1
ATOM 3787 N N . LYS A 1 443 ? -1.945 14.358 6.050 1.00 91.69 443 LYS A N 1
ATOM 3788 C CA . LYS A 1 443 ? -2.877 13.219 5.913 1.00 91.69 443 LYS A CA 1
ATOM 3789 C C . LYS A 1 443 ? -2.108 11.974 5.451 1.00 91.69 443 LYS A C 1
ATOM 3791 O O . LYS A 1 443 ? -1.331 12.032 4.503 1.00 91.69 443 LYS A O 1
ATOM 3796 N N . LEU A 1 444 ? -2.330 10.845 6.126 1.00 93.25 444 LEU A N 1
ATOM 3797 C CA . LEU A 1 444 ? -1.832 9.543 5.682 1.00 93.25 444 LEU A CA 1
ATOM 3798 C C . LEU A 1 444 ? -2.729 9.032 4.552 1.00 93.25 444 LEU A C 1
ATOM 3800 O O . LEU A 1 444 ? -3.926 8.859 4.772 1.00 93.25 444 LEU A O 1
ATOM 3804 N N . ASN A 1 445 ? -2.144 8.764 3.391 1.00 94.19 445 ASN A N 1
ATOM 3805 C CA . ASN A 1 445 ? -2.797 8.260 2.183 1.00 94.19 445 ASN A CA 1
ATOM 3806 C C . ASN A 1 445 ? -2.235 6.874 1.813 1.00 94.19 445 ASN A C 1
ATOM 3808 O O . ASN A 1 445 ? -1.231 6.446 2.389 1.00 94.19 445 ASN A O 1
ATOM 3812 N N . PHE A 1 446 ? -2.871 6.158 0.880 1.00 95.12 446 PHE A N 1
ATOM 3813 C CA . PHE A 1 446 ? -2.482 4.794 0.501 1.00 95.12 446 PHE A CA 1
ATOM 3814 C C . PHE A 1 446 ? -2.457 4.600 -1.018 1.00 95.12 446 PHE A C 1
ATOM 3816 O O . PHE A 1 446 ? -3.383 5.011 -1.714 1.00 95.12 446 PHE A O 1
ATOM 3823 N N . PHE A 1 447 ? -1.431 3.902 -1.511 1.00 94.00 447 PHE A N 1
ATOM 3824 C CA . PHE A 1 447 ? -1.315 3.462 -2.905 1.00 94.00 447 PHE A CA 1
ATOM 3825 C C . PHE A 1 447 ? -1.079 1.952 -2.965 1.00 94.00 447 PHE A C 1
ATOM 3827 O O . PHE A 1 447 ? -0.312 1.402 -2.171 1.00 94.00 447 PHE A O 1
ATOM 3834 N N . MET A 1 448 ? -1.666 1.289 -3.959 1.00 95.38 448 MET A N 1
ATOM 3835 C CA . MET A 1 448 ? -1.202 -0.015 -4.426 1.00 95.38 448 MET A CA 1
ATOM 3836 C C . MET A 1 448 ? -0.183 0.193 -5.553 1.00 95.38 448 MET A C 1
ATOM 3838 O O . MET A 1 448 ? -0.526 0.737 -6.602 1.00 95.38 448 MET A O 1
ATOM 3842 N N . LEU A 1 449 ? 1.061 -0.243 -5.351 1.00 95.25 449 LEU A N 1
ATOM 3843 C CA . LEU A 1 449 ? 2.086 -0.272 -6.396 1.00 95.25 449 LEU A CA 1
ATOM 3844 C C . LEU A 1 449 ? 1.952 -1.556 -7.222 1.00 95.25 449 LEU A C 1
ATOM 3846 O O . LEU A 1 449 ? 1.851 -2.658 -6.667 1.00 95.25 449 LEU A O 1
ATOM 3850 N N . LEU A 1 450 ? 1.985 -1.420 -8.548 1.00 94.19 450 LEU A N 1
ATOM 3851 C CA . LEU A 1 450 ? 1.792 -2.520 -9.491 1.00 94.19 450 LEU A CA 1
ATOM 3852 C C . LEU A 1 450 ? 3.130 -2.955 -10.117 1.00 94.19 450 LEU A C 1
ATOM 3854 O O . LEU A 1 450 ? 3.777 -2.145 -10.780 1.00 94.19 450 LEU A O 1
ATOM 3858 N N . PRO A 1 451 ? 3.561 -4.223 -9.986 1.00 94.31 451 PRO A N 1
ATOM 3859 C CA . PRO A 1 451 ? 4.678 -4.753 -10.769 1.00 94.31 451 PRO A CA 1
ATOM 3860 C C . PRO A 1 451 ? 4.429 -4.608 -12.274 1.00 94.31 451 PRO A C 1
ATOM 3862 O O . PRO A 1 451 ? 3.285 -4.691 -12.721 1.00 94.31 451 PRO A O 1
ATOM 3865 N N . HIS A 1 452 ? 5.484 -4.463 -13.081 1.00 90.25 452 HIS A N 1
ATOM 3866 C CA . HIS A 1 452 ? 5.348 -4.237 -14.530 1.00 90.25 452 HIS A CA 1
ATOM 3867 C C . HIS A 1 452 ? 4.529 -5.315 -15.266 1.00 90.25 452 HIS A C 1
ATOM 3869 O O . HIS A 1 452 ? 3.842 -4.997 -16.234 1.00 90.25 452 HIS A O 1
ATOM 3875 N N . SER A 1 453 ? 4.572 -6.575 -14.821 1.00 90.31 453 SER A N 1
ATOM 3876 C CA . SER A 1 453 ? 3.726 -7.657 -15.347 1.00 90.31 453 SER A CA 1
ATOM 3877 C C . SER A 1 453 ? 2.246 -7.443 -15.018 1.00 90.31 453 SER A C 1
ATOM 3879 O O . SER A 1 453 ? 1.394 -7.523 -15.899 1.00 90.31 453 SER A O 1
ATOM 3881 N N . THR A 1 454 ? 1.945 -7.119 -13.762 1.00 92.06 454 THR A N 1
ATOM 3882 C CA . THR A 1 454 ? 0.589 -6.881 -13.255 1.00 92.06 454 THR A CA 1
ATOM 3883 C C . THR A 1 454 ? -0.027 -5.629 -13.874 1.00 92.06 454 THR A C 1
ATOM 3885 O O . THR A 1 454 ? -1.154 -5.683 -14.357 1.00 92.06 454 THR A O 1
ATOM 3888 N N . ALA A 1 455 ? 0.719 -4.524 -13.955 1.00 91.44 455 ALA A N 1
ATOM 3889 C CA . ALA A 1 455 ? 0.260 -3.300 -14.607 1.00 91.44 455 ALA A CA 1
ATOM 3890 C C . ALA A 1 455 ? -0.112 -3.537 -16.083 1.00 91.44 455 ALA A C 1
ATOM 3892 O O . ALA A 1 455 ? -1.163 -3.072 -16.525 1.00 91.44 455 ALA A O 1
ATOM 3893 N N . LYS A 1 456 ? 0.699 -4.320 -16.816 1.00 89.56 456 LYS A N 1
ATOM 3894 C CA . LYS A 1 456 ? 0.415 -4.730 -18.203 1.00 89.56 456 LYS A CA 1
ATOM 3895 C C . LYS A 1 456 ? -0.807 -5.644 -18.315 1.00 89.56 456 LYS A C 1
ATOM 3897 O O . LYS A 1 456 ? -1.615 -5.425 -19.210 1.00 89.56 456 LYS A O 1
ATOM 3902 N N . TYR A 1 457 ? -0.978 -6.624 -17.421 1.00 90.94 457 TYR A N 1
ATOM 3903 C CA . TYR A 1 457 ? -2.177 -7.476 -17.390 1.00 90.94 457 TYR A CA 1
ATOM 3904 C C . TYR A 1 457 ? -3.453 -6.650 -17.188 1.00 90.94 457 TYR A C 1
ATOM 3906 O O . TYR A 1 457 ? -4.364 -6.745 -18.006 1.00 90.94 457 TYR A O 1
ATOM 3914 N N . LEU A 1 458 ? -3.498 -5.795 -16.160 1.00 92.19 458 LEU A N 1
ATOM 3915 C CA . LEU A 1 458 ? -4.676 -4.974 -15.862 1.00 92.19 458 LEU A CA 1
ATOM 3916 C C . LEU A 1 458 ? -4.983 -4.016 -17.031 1.00 92.19 458 LEU A C 1
ATOM 3918 O O . LEU A 1 458 ? -6.101 -4.006 -17.541 1.00 92.19 458 LEU A O 1
ATOM 3922 N N . ALA A 1 459 ? -3.967 -3.309 -17.545 1.00 91.12 459 ALA A N 1
ATOM 3923 C CA . ALA A 1 459 ? -4.110 -2.409 -18.692 1.00 91.12 459 ALA A CA 1
ATOM 3924 C C . ALA A 1 459 ? -4.599 -3.119 -19.967 1.00 91.12 459 ALA A C 1
ATOM 3926 O O . ALA A 1 459 ? -5.468 -2.606 -20.680 1.00 91.12 459 ALA A O 1
ATOM 3927 N N . TRP A 1 460 ? -4.071 -4.313 -20.255 1.00 89.69 460 TRP A N 1
ATOM 3928 C CA . TRP A 1 460 ? -4.561 -5.162 -21.338 1.00 89.69 460 TRP A CA 1
ATOM 3929 C C . TRP A 1 460 ? -6.022 -5.563 -21.115 1.00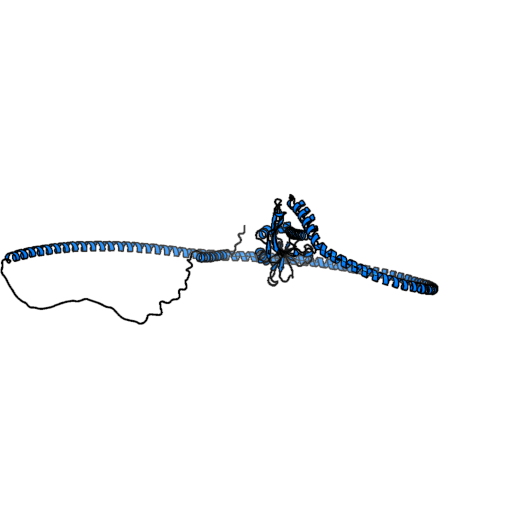 89.69 460 TRP A C 1
ATOM 3931 O O . TRP A 1 460 ? -6.828 -5.429 -22.038 1.00 89.69 460 TRP A O 1
ATOM 3941 N N . LYS A 1 461 ? -6.382 -5.998 -19.901 1.00 91.38 461 LYS A N 1
ATOM 3942 C CA . LYS A 1 461 ? -7.737 -6.441 -19.561 1.00 91.38 461 LYS A CA 1
ATOM 3943 C C . LYS A 1 461 ? -8.752 -5.321 -19.783 1.00 91.38 461 LYS A C 1
ATOM 3945 O O . LYS A 1 461 ? -9.674 -5.470 -20.582 1.00 91.38 461 LYS A O 1
ATOM 3950 N N . GLU A 1 462 ? -8.523 -4.165 -19.168 1.00 92.69 462 GLU A N 1
ATOM 3951 C CA . GLU A 1 462 ? -9.397 -2.992 -19.264 1.00 92.69 462 GLU A CA 1
ATOM 3952 C C . GLU A 1 462 ? -9.566 -2.511 -20.709 1.00 92.69 462 GLU A C 1
ATOM 3954 O O . GLU A 1 462 ? -10.689 -2.301 -21.171 1.00 92.69 462 GLU A O 1
ATOM 3959 N N . THR A 1 463 ? -8.466 -2.368 -21.456 1.00 91.31 463 THR A N 1
ATOM 3960 C CA . THR A 1 463 ? -8.532 -1.891 -22.846 1.00 91.31 463 THR A CA 1
ATOM 3961 C C . THR A 1 463 ? -9.171 -2.912 -23.790 1.00 91.31 463 THR A C 1
ATOM 3963 O O . THR A 1 463 ? -9.871 -2.511 -24.723 1.00 91.31 463 THR A O 1
ATOM 3966 N N . THR A 1 464 ? -9.010 -4.212 -23.533 1.00 89.12 464 THR A N 1
ATOM 3967 C CA . THR A 1 464 ? -9.642 -5.286 -24.315 1.00 89.12 464 THR A CA 1
ATOM 3968 C C . THR A 1 464 ? -11.152 -5.338 -24.067 1.00 89.12 464 THR A C 1
ATOM 3970 O O . THR A 1 464 ? -11.914 -5.353 -25.035 1.00 89.12 464 THR A O 1
ATOM 3973 N N . VAL A 1 465 ? -11.600 -5.255 -22.806 1.00 92.69 465 VAL A N 1
ATOM 3974 C CA . VAL A 1 465 ? -13.031 -5.166 -22.446 1.00 92.69 465 VAL A CA 1
ATOM 3975 C C . VAL A 1 465 ? -13.674 -3.919 -23.065 1.00 92.69 465 VAL A C 1
ATOM 3977 O O . VAL A 1 465 ? -14.715 -4.029 -23.713 1.00 92.69 465 VAL A O 1
ATOM 3980 N N . CYS A 1 466 ? -13.029 -2.748 -22.963 1.00 92.62 466 CYS A N 1
ATOM 3981 C CA . CYS A 1 466 ? -13.517 -1.516 -23.597 1.00 92.62 466 CYS A CA 1
ATOM 3982 C C . CYS A 1 466 ? -13.757 -1.702 -25.104 1.00 92.62 466 CYS A C 1
ATOM 3984 O O . CYS A 1 466 ? -14.856 -1.437 -25.596 1.00 92.62 466 CYS A O 1
ATOM 3986 N N . LYS A 1 467 ? -12.745 -2.199 -25.832 1.00 90.56 467 LYS A N 1
ATOM 3987 C CA . LYS A 1 467 ? -12.811 -2.354 -27.292 1.00 90.56 467 LYS A CA 1
ATOM 3988 C C . LYS A 1 467 ? -13.804 -3.433 -27.737 1.00 90.56 467 LYS A C 1
ATOM 3990 O O . LYS A 1 467 ? -14.473 -3.228 -28.752 1.00 90.56 467 LYS A O 1
ATOM 3995 N N . LYS A 1 468 ? -13.931 -4.546 -26.996 1.00 89.69 468 LYS A N 1
ATOM 3996 C CA . LYS A 1 468 ? -14.940 -5.600 -27.234 1.00 89.69 468 LYS A CA 1
ATOM 3997 C C . LYS A 1 468 ? -16.348 -5.021 -27.206 1.00 89.69 468 LYS A C 1
ATOM 3999 O O . LYS A 1 468 ? -17.090 -5.193 -28.169 1.00 89.69 468 LYS A O 1
ATOM 4004 N N . HIS A 1 469 ? -16.675 -4.270 -26.156 1.00 91.88 469 HIS A N 1
ATOM 4005 C CA . HIS A 1 469 ? -17.978 -3.615 -25.989 1.00 91.88 469 HIS A CA 1
ATOM 4006 C C . HIS A 1 469 ? -18.099 -2.310 -26.800 1.00 91.88 469 HIS A C 1
ATOM 4008 O O . HIS A 1 469 ? -18.923 -1.446 -26.527 1.00 91.88 469 HIS A O 1
ATOM 4014 N N . GLY A 1 470 ? -17.278 -2.166 -27.846 1.00 90.81 470 GLY A N 1
ATOM 4015 C CA . GLY A 1 470 ? -17.378 -1.121 -28.860 1.00 90.81 470 GLY A CA 1
ATOM 4016 C C . GLY A 1 470 ? -16.811 0.245 -28.469 1.00 90.81 470 GLY A C 1
ATOM 4017 O O . GLY A 1 470 ? -16.741 1.119 -29.341 1.00 90.81 470 GLY A O 1
ATOM 4018 N N . HIS A 1 471 ? -16.376 0.434 -27.224 1.00 93.12 471 HIS A N 1
ATOM 4019 C CA . HIS A 1 471 ? -15.896 1.707 -26.696 1.00 93.12 471 HIS A CA 1
ATOM 4020 C C . HIS A 1 471 ? -14.399 1.932 -26.967 1.00 93.12 471 HIS A C 1
ATOM 4022 O O . HIS A 1 471 ? -13.565 1.038 -26.836 1.00 93.12 471 HIS A O 1
ATOM 4028 N N . ASP A 1 472 ? -14.042 3.168 -27.316 1.00 90.88 472 ASP A N 1
ATOM 4029 C CA . ASP A 1 472 ? -12.647 3.619 -27.315 1.00 90.88 472 ASP A CA 1
ATOM 4030 C C . ASP A 1 472 ? -12.202 3.805 -25.848 1.00 90.88 472 ASP A C 1
ATOM 4032 O O . ASP A 1 472 ? -12.882 4.548 -25.129 1.00 90.88 472 ASP A O 1
ATOM 4036 N N . PRO A 1 473 ? -11.098 3.186 -25.378 1.00 92.50 473 PRO A N 1
ATOM 4037 C CA . PRO A 1 473 ? -10.595 3.382 -24.016 1.00 92.50 473 PRO A CA 1
ATOM 4038 C C . PRO A 1 473 ? -10.416 4.858 -23.633 1.00 92.50 473 PRO A C 1
ATOM 4040 O O . PRO A 1 473 ? -10.633 5.217 -22.481 1.00 92.50 473 PRO A O 1
ATOM 4043 N N . LYS A 1 474 ? -10.127 5.748 -24.598 1.00 92.25 474 LYS A N 1
ATOM 4044 C CA . LYS A 1 474 ? -10.009 7.200 -24.362 1.00 92.25 474 LYS A CA 1
ATOM 4045 C C . LYS A 1 474 ? -11.322 7.872 -23.945 1.00 92.25 474 LYS A C 1
ATOM 4047 O O . LYS A 1 474 ? -11.281 8.992 -23.428 1.00 92.25 474 LYS A O 1
ATOM 4052 N N . ASN A 1 475 ? -12.464 7.216 -24.155 1.00 94.12 475 ASN A N 1
ATOM 4053 C CA . ASN A 1 475 ? -13.804 7.705 -23.816 1.00 94.12 475 ASN A CA 1
ATOM 4054 C C . ASN A 1 475 ? -14.390 7.041 -22.557 1.00 94.12 475 ASN A C 1
ATOM 4056 O O . ASN A 1 475 ? -15.426 7.490 -22.060 1.00 94.12 475 ASN A O 1
ATOM 4060 N N . VAL A 1 476 ? -13.727 6.012 -22.024 1.00 95.44 476 VAL A N 1
ATOM 4061 C CA . VAL A 1 476 ? -14.052 5.401 -20.731 1.00 95.44 476 VAL A CA 1
ATOM 4062 C C . VAL A 1 476 ? -13.279 6.144 -19.638 1.00 95.44 476 VAL A C 1
ATOM 4064 O O . VAL A 1 476 ? -12.105 6.469 -19.794 1.00 95.44 476 VAL A O 1
ATOM 4067 N N . ARG A 1 477 ? -13.962 6.477 -18.542 1.00 93.81 477 ARG A N 1
ATOM 4068 C CA . ARG A 1 477 ? -13.398 7.154 -17.369 1.00 93.81 477 ARG A CA 1
ATOM 4069 C C . ARG A 1 477 ? -12.962 6.136 -16.316 1.00 93.81 477 ARG A C 1
ATOM 4071 O O . ARG A 1 477 ? -11.842 6.235 -15.829 1.00 93.81 477 ARG A O 1
ATOM 4078 N N . ILE A 1 478 ? -13.838 5.185 -15.974 1.00 94.69 478 ILE A N 1
ATOM 4079 C CA . ILE A 1 478 ? -13.600 4.168 -14.936 1.00 94.69 478 ILE A CA 1
ATOM 4080 C C . ILE A 1 478 ? -14.007 2.775 -15.437 1.00 94.69 478 ILE A C 1
ATOM 4082 O O . ILE A 1 478 ? -15.094 2.615 -15.994 1.00 94.69 478 ILE A O 1
ATOM 4086 N N . CYS A 1 479 ? -13.175 1.770 -15.168 1.00 95.69 479 CYS A N 1
ATOM 4087 C CA . CYS A 1 479 ? -13.513 0.348 -15.226 1.00 95.69 479 CYS A CA 1
ATOM 4088 C C . CYS A 1 479 ? -13.892 -0.143 -13.819 1.00 95.69 479 CYS A C 1
ATOM 4090 O O . CYS A 1 479 ? -13.018 -0.417 -12.992 1.00 95.69 479 CYS A O 1
ATOM 4092 N N . ASN A 1 480 ? -15.191 -0.258 -13.532 1.00 95.00 480 ASN A N 1
ATOM 4093 C CA . ASN A 1 480 ? -15.675 -0.857 -12.287 1.00 95.00 480 ASN A CA 1
ATOM 4094 C C . ASN A 1 480 ? -15.500 -2.374 -12.373 1.00 95.00 480 ASN A C 1
ATOM 4096 O O . ASN A 1 480 ? -16.114 -3.035 -13.217 1.00 95.00 480 ASN A O 1
ATOM 4100 N N . SER A 1 481 ? -14.670 -2.912 -11.493 1.00 95.12 481 SER A N 1
ATOM 4101 C CA . SER A 1 481 ? -14.136 -4.267 -11.572 1.00 95.12 481 SER A CA 1
ATOM 4102 C C . SER A 1 481 ? -14.125 -4.921 -10.190 1.00 95.12 481 SER A C 1
ATOM 4104 O O . SER A 1 481 ? -14.411 -4.277 -9.185 1.00 95.12 481 SER A O 1
ATOM 4106 N N . TYR A 1 482 ? -13.788 -6.201 -10.122 1.00 94.31 482 TYR A N 1
ATOM 4107 C CA . TYR A 1 482 ? -13.469 -6.904 -8.881 1.00 94.31 482 TYR A CA 1
ATOM 4108 C C . TYR A 1 482 ? -12.455 -8.010 -9.175 1.00 94.31 482 TYR A C 1
ATOM 4110 O O . TYR A 1 482 ? -12.291 -8.405 -10.327 1.00 94.31 482 TYR A O 1
ATOM 4118 N N . PHE A 1 483 ? -11.759 -8.511 -8.157 1.00 94.25 483 PHE A N 1
ATOM 4119 C CA . PHE A 1 483 ? -10.978 -9.737 -8.316 1.00 94.25 483 PHE A CA 1
ATOM 4120 C C . PHE A 1 483 ? -11.856 -10.938 -7.979 1.00 94.25 483 PHE A C 1
ATOM 4122 O O . PHE A 1 483 ? -12.560 -10.928 -6.969 1.00 94.25 483 PHE A O 1
ATOM 4129 N N . SER A 1 484 ? -11.811 -11.956 -8.831 1.00 92.94 484 SER A N 1
ATOM 4130 C CA . SER A 1 484 ? -12.451 -13.250 -8.602 1.00 92.94 484 SER A CA 1
ATOM 4131 C C . SER A 1 484 ? -11.401 -14.351 -8.621 1.00 92.94 484 SER A C 1
ATOM 4133 O O . SER A 1 484 ? -10.333 -14.187 -9.220 1.00 92.94 484 SER A O 1
ATOM 4135 N N . LYS A 1 485 ? -11.706 -15.466 -7.960 1.00 91.81 485 LYS A N 1
ATOM 4136 C CA . LYS A 1 485 ? -10.865 -16.659 -7.954 1.00 91.81 485 LYS A CA 1
ATOM 4137 C C . LYS A 1 485 ? -11.438 -17.648 -8.971 1.00 91.81 485 LYS A C 1
ATOM 4139 O O . LYS A 1 485 ? -12.612 -17.998 -8.862 1.00 91.81 485 LYS A O 1
ATOM 4144 N N . THR A 1 486 ? -10.643 -18.051 -9.959 1.00 87.88 486 THR A N 1
ATOM 4145 C CA . THR A 1 486 ? -11.039 -19.051 -10.965 1.00 87.88 486 THR A CA 1
ATOM 4146 C C . THR A 1 486 ? -11.273 -20.410 -10.312 1.00 87.88 486 THR A C 1
ATOM 4148 O O . THR A 1 486 ? -10.850 -20.649 -9.174 1.00 87.88 486 THR A O 1
ATOM 4151 N N . ARG A 1 487 ? -11.887 -21.342 -11.050 1.00 85.62 487 ARG A N 1
ATOM 4152 C CA . ARG A 1 487 ? -12.107 -22.728 -10.586 1.00 85.62 487 ARG A CA 1
ATOM 4153 C C . ARG A 1 487 ? -10.820 -23.411 -10.107 1.00 85.62 487 ARG A C 1
ATOM 4155 O O . ARG A 1 487 ? -10.846 -24.156 -9.132 1.00 85.62 487 ARG A O 1
ATOM 4162 N N . HIS A 1 488 ? -9.698 -23.076 -10.741 1.00 84.19 488 HIS A N 1
ATOM 4163 C CA . HIS A 1 488 ? -8.356 -23.604 -10.458 1.00 84.19 488 HIS A CA 1
ATOM 4164 C C . HIS A 1 488 ? -7.558 -22.766 -9.441 1.00 84.19 488 HIS A C 1
ATOM 4166 O O . HIS A 1 488 ? -6.357 -22.951 -9.251 1.00 84.19 488 HIS A O 1
ATOM 4172 N N . GLY A 1 489 ? -8.219 -21.833 -8.749 1.00 85.06 489 GLY A N 1
ATOM 4173 C CA . GLY A 1 489 ? -7.657 -21.105 -7.609 1.00 85.06 489 GLY A CA 1
ATOM 4174 C C . GLY A 1 489 ? -6.827 -19.863 -7.955 1.00 85.06 489 GLY A C 1
ATOM 4175 O O . GLY A 1 489 ? -6.188 -19.304 -7.060 1.00 85.06 489 GLY A O 1
ATOM 4176 N N . HIS A 1 490 ? -6.807 -19.427 -9.216 1.00 88.38 490 HIS A N 1
ATOM 4177 C CA . HIS A 1 490 ? -6.033 -18.267 -9.679 1.00 88.38 490 HIS A CA 1
ATOM 4178 C C . HIS A 1 490 ? -6.836 -16.978 -9.486 1.00 88.38 490 HIS A C 1
ATOM 4180 O O . HIS A 1 490 ? -8.057 -17.006 -9.590 1.00 88.38 490 HIS A O 1
ATOM 4186 N N . TRP A 1 491 ? -6.185 -15.841 -9.229 1.00 93.06 491 TRP A N 1
ATOM 4187 C CA . TRP A 1 491 ? -6.891 -14.558 -9.145 1.00 93.06 491 TRP A CA 1
ATOM 4188 C C . TRP A 1 491 ? -6.897 -13.841 -10.499 1.00 93.06 491 TRP A C 1
ATOM 4190 O O . TRP A 1 491 ? -5.854 -13.680 -11.133 1.00 93.06 491 TRP A O 1
ATOM 4200 N N . SER A 1 492 ? -8.076 -13.391 -10.927 1.00 92.44 492 SER A N 1
ATOM 4201 C CA . SER A 1 492 ? -8.289 -12.672 -12.189 1.00 92.44 492 SER A CA 1
ATOM 4202 C C . SER A 1 492 ? -9.141 -11.420 -11.963 1.00 92.44 492 SER A C 1
ATOM 4204 O O . SER A 1 492 ? -10.035 -11.407 -11.113 1.00 92.44 492 SER A O 1
ATOM 4206 N N . LEU A 1 493 ? -8.858 -10.346 -12.707 1.00 94.25 493 LEU A N 1
ATOM 4207 C CA . LEU A 1 493 ? -9.625 -9.100 -12.659 1.00 94.25 493 LEU A CA 1
ATOM 4208 C C . LEU A 1 493 ? -10.859 -9.220 -13.559 1.00 94.25 493 LEU A C 1
ATOM 4210 O O . LEU A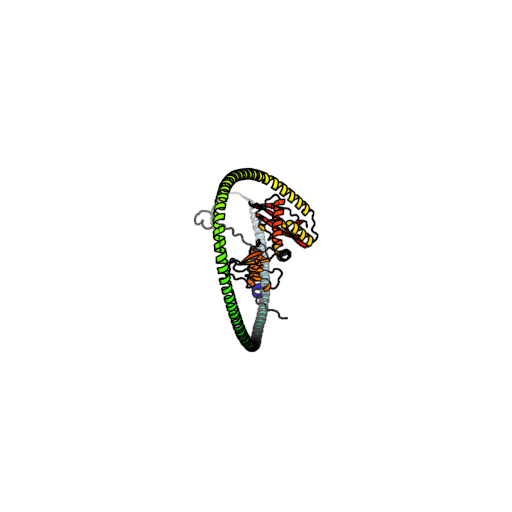 1 493 ? -10.724 -9.220 -14.779 1.00 94.25 493 LEU A O 1
ATOM 4214 N N . ILE A 1 494 ? -12.052 -9.229 -12.978 1.00 94.75 494 ILE A N 1
ATOM 4215 C CA . ILE A 1 494 ? -13.328 -9.232 -13.698 1.00 94.75 494 ILE A CA 1
ATOM 4216 C C . ILE A 1 494 ? -13.842 -7.795 -13.821 1.00 94.75 494 ILE A C 1
ATOM 4218 O O . ILE A 1 494 ? -14.112 -7.141 -12.812 1.00 94.75 494 ILE A O 1
ATOM 4222 N N . VAL A 1 495 ? -13.989 -7.286 -15.045 1.00 95.56 495 VAL A N 1
ATOM 4223 C CA . VAL A 1 495 ? -14.559 -5.954 -15.305 1.00 95.56 495 VAL A CA 1
ATOM 4224 C C . VAL A 1 495 ? -16.076 -6.085 -15.447 1.00 95.56 495 VAL A C 1
ATOM 4226 O O . VAL A 1 495 ? -16.555 -6.745 -16.359 1.00 95.56 495 VAL A O 1
ATOM 4229 N N . ARG A 1 496 ? -16.846 -5.437 -14.563 1.00 95.50 496 ARG A N 1
ATOM 4230 C CA . ARG A 1 496 ? -18.318 -5.552 -14.505 1.00 95.50 496 ARG A CA 1
ATOM 4231 C C . ARG A 1 496 ? -19.045 -4.420 -15.232 1.00 95.50 496 ARG A C 1
ATOM 4233 O O . ARG A 1 496 ? -20.124 -4.619 -15.786 1.00 95.50 496 ARG A O 1
ATOM 4240 N N . SER A 1 497 ? -18.508 -3.199 -15.190 1.00 96.62 497 SER A N 1
ATOM 4241 C CA . SER A 1 497 ? -19.099 -2.064 -15.914 1.00 96.62 497 SER A CA 1
ATOM 4242 C C . SER A 1 497 ? -18.085 -0.983 -16.278 1.00 96.62 497 SER A C 1
ATOM 4244 O O . SER A 1 497 ? -17.099 -0.757 -15.577 1.00 96.62 497 SER A O 1
ATOM 4246 N N . LEU A 1 498 ? -18.358 -0.289 -17.380 1.00 97.31 498 LEU A N 1
ATOM 4247 C CA . LEU A 1 498 ? -17.574 0.831 -17.889 1.00 97.31 498 LEU A CA 1
ATOM 4248 C C . LEU A 1 498 ? -18.342 2.131 -17.631 1.00 97.31 498 LEU A C 1
ATOM 4250 O O . LEU A 1 498 ? -19.467 2.289 -18.103 1.00 97.31 498 LEU A O 1
ATOM 4254 N N . VAL A 1 499 ? -17.742 3.076 -16.910 1.00 96.81 499 VAL A N 1
ATOM 4255 C CA . VAL A 1 499 ? -18.281 4.435 -16.751 1.00 96.81 499 VAL A CA 1
ATOM 4256 C C . VAL A 1 499 ? -17.669 5.310 -17.834 1.00 96.81 499 VAL A C 1
ATOM 4258 O O . VAL A 1 499 ? -16.455 5.517 -17.856 1.00 96.81 499 VAL A O 1
ATOM 4261 N N . LEU A 1 500 ? -18.487 5.824 -18.746 1.00 96.62 500 LEU A N 1
ATOM 4262 C CA . LEU A 1 500 ? -18.043 6.709 -19.822 1.00 96.62 500 LEU A CA 1
ATOM 4263 C C . LEU A 1 500 ? -17.729 8.115 -19.286 1.00 96.62 500 LEU A C 1
ATOM 4265 O O . LEU A 1 500 ? -18.213 8.519 -18.228 1.00 96.62 500 LEU A O 1
ATOM 4269 N N . LYS A 1 501 ? -16.950 8.909 -20.032 1.00 94.12 501 LYS A N 1
ATOM 4270 C CA . LYS A 1 501 ? -16.634 10.301 -19.649 1.00 94.12 501 LYS A CA 1
ATOM 4271 C C . LYS A 1 501 ? -17.874 11.185 -19.449 1.00 94.12 501 LYS A C 1
ATOM 4273 O O . LYS A 1 501 ? -17.843 12.055 -18.589 1.00 94.12 501 LYS A O 1
ATOM 4278 N N . GLY A 1 502 ? -18.969 10.906 -20.160 1.00 92.56 502 GLY A N 1
ATOM 4279 C CA . GLY A 1 502 ? -20.283 11.535 -19.961 1.00 92.56 502 GLY A CA 1
ATOM 4280 C C . GLY A 1 502 ? -21.134 10.926 -18.835 1.00 92.56 502 GLY A C 1
ATOM 4281 O O . GLY A 1 502 ? -22.355 10.958 -18.925 1.00 92.56 502 GLY A O 1
ATOM 4282 N N . GLY A 1 503 ? -20.532 10.277 -17.833 1.00 93.50 503 GLY A N 1
ATOM 4283 C CA . GLY A 1 503 ? -21.217 9.734 -16.648 1.00 93.50 503 GLY A CA 1
ATOM 4284 C C . GLY A 1 503 ? -22.025 8.446 -16.862 1.00 93.50 503 GLY A C 1
ATOM 4285 O O . GLY A 1 503 ? -22.174 7.673 -15.920 1.00 93.50 503 GLY A O 1
ATOM 4286 N N . ARG A 1 504 ? -22.504 8.168 -18.083 1.00 96.31 504 ARG A N 1
ATOM 4287 C CA . ARG A 1 504 ? -23.238 6.933 -18.413 1.00 96.31 504 ARG A CA 1
ATOM 4288 C C . ARG A 1 504 ? -22.417 5.684 -18.073 1.00 96.31 504 ARG A C 1
ATOM 4290 O O . ARG A 1 504 ? -21.332 5.490 -18.619 1.00 96.31 504 ARG A O 1
ATOM 4297 N N . THR A 1 505 ? -22.992 4.805 -17.260 1.00 97.12 505 THR A N 1
ATOM 4298 C CA . THR A 1 505 ? -22.476 3.454 -17.002 1.00 97.12 505 THR A CA 1
ATOM 4299 C C . THR A 1 505 ? -23.012 2.465 -18.040 1.00 97.12 505 THR A C 1
ATOM 4301 O O . THR A 1 505 ? -24.164 2.556 -18.467 1.00 97.12 505 THR A O 1
ATOM 4304 N N . VAL A 1 506 ? -22.175 1.512 -18.447 1.00 95.94 506 VAL A N 1
ATOM 4305 C CA . VAL A 1 506 ? -22.503 0.405 -19.355 1.00 95.94 506 VAL A CA 1
ATOM 4306 C C . VAL A 1 506 ? -22.094 -0.899 -18.673 1.00 95.94 506 VAL A C 1
ATOM 4308 O O . VAL A 1 506 ? -20.931 -1.048 -18.303 1.00 95.94 506 VAL A O 1
ATOM 4311 N N . SER A 1 507 ? -23.032 -1.829 -18.471 1.00 96.00 507 SER A N 1
ATOM 4312 C CA . SER A 1 507 ? -22.703 -3.177 -17.983 1.00 96.00 507 SER A CA 1
ATOM 4313 C C . SER A 1 507 ? -21.989 -3.960 -19.081 1.00 96.00 507 SER A C 1
ATOM 4315 O O . SER A 1 507 ? -22.331 -3.809 -20.252 1.00 96.00 507 SER A O 1
ATOM 4317 N N . VAL A 1 508 ? -21.013 -4.785 -18.712 1.00 94.38 508 VAL A N 1
ATOM 4318 C CA . VAL A 1 508 ? -20.222 -5.579 -19.661 1.00 94.38 508 VAL A CA 1
ATOM 4319 C C . VAL A 1 508 ? -20.074 -7.017 -19.176 1.00 94.38 508 VAL A C 1
ATOM 4321 O O . VAL A 1 508 ? -19.993 -7.258 -17.977 1.00 94.38 508 VAL A O 1
ATOM 4324 N N . GLU A 1 509 ? -20.033 -7.957 -20.118 1.00 91.31 509 GLU A N 1
ATOM 4325 C CA . GLU A 1 509 ? -19.606 -9.337 -19.864 1.00 91.31 509 GLU A CA 1
ATOM 4326 C C . GLU A 1 509 ? -18.087 -9.459 -20.045 1.00 91.31 509 GLU A C 1
ATOM 4328 O O . GLU A 1 509 ? -17.518 -8.900 -20.994 1.00 91.31 509 GLU A O 1
ATOM 4333 N N . ASP A 1 510 ? -17.449 -10.219 -19.158 1.00 90.94 510 ASP A N 1
ATOM 4334 C CA . ASP A 1 510 ? -16.015 -10.503 -19.146 1.00 90.94 510 ASP A CA 1
ATOM 4335 C C . ASP A 1 510 ? -15.780 -12.006 -19.387 1.00 90.94 510 ASP A C 1
ATOM 4337 O O . ASP A 1 510 ? -16.488 -12.854 -18.847 1.00 90.94 510 ASP A O 1
ATOM 4341 N N . PHE A 1 511 ? -14.797 -12.356 -20.220 1.00 83.31 511 PHE A N 1
ATOM 4342 C CA . PHE A 1 511 ? -14.514 -13.751 -20.569 1.00 83.31 511 PHE A CA 1
ATOM 4343 C C . PHE A 1 511 ? -13.876 -14.541 -19.413 1.00 83.31 511 PHE A C 1
ATOM 4345 O O . PHE A 1 511 ? -14.153 -15.731 -19.282 1.00 83.31 511 PHE A O 1
ATOM 4352 N N . GLU A 1 512 ? -13.086 -13.896 -18.542 1.00 85.31 512 GLU A N 1
ATOM 4353 C CA . GLU A 1 512 ? -12.431 -14.577 -17.408 1.00 85.31 512 GLU A CA 1
ATOM 4354 C C . GLU A 1 512 ? -13.414 -14.874 -16.258 1.00 85.31 512 GLU A C 1
ATOM 4356 O O . GLU A 1 512 ? -13.077 -15.611 -15.339 1.00 85.31 512 GLU A O 1
ATOM 4361 N N . GLU A 1 513 ? -14.656 -14.367 -16.309 1.00 85.44 513 GLU A N 1
ATOM 4362 C CA . GLU A 1 513 ? -15.718 -14.709 -15.342 1.00 85.44 513 GLU A CA 1
ATOM 4363 C C . GLU A 1 513 ? -16.191 -16.172 -15.490 1.00 85.44 513 GLU A C 1
ATOM 4365 O O . GLU A 1 513 ? -16.885 -16.702 -14.623 1.00 85.44 513 GLU A O 1
ATOM 4370 N N . ARG A 1 514 ? -15.801 -16.845 -16.584 1.00 81.94 514 ARG A N 1
ATOM 4371 C CA . ARG A 1 514 ? -16.171 -18.233 -16.913 1.00 81.94 514 ARG A CA 1
ATOM 4372 C C . ARG A 1 514 ? -15.010 -19.236 -16.772 1.00 81.94 514 ARG A C 1
ATOM 4374 O O . ARG A 1 514 ? -15.183 -20.383 -17.188 1.00 81.94 514 ARG A O 1
ATOM 4381 N N . TRP A 1 515 ? -13.860 -18.815 -16.228 1.00 80.69 515 TRP A N 1
ATOM 4382 C CA . TRP A 1 515 ? -12.634 -19.618 -16.053 1.00 80.69 515 TRP A CA 1
ATOM 4383 C C . TRP A 1 515 ? -12.568 -20.322 -14.678 1.00 80.69 515 TRP A C 1
ATOM 4385 O O . TRP A 1 515 ? -12.804 -19.681 -13.630 1.00 80.69 515 TRP A O 1
#

pLDDT: mean 76.6, std 17.19, range [30.59, 97.31]